Protein AF-A0A9E0U116-F1 (afdb_monomer_lite)

Secondary structure (DSSP, 8-state):
---GGGTS-----S----PPSSPPPPPHHHHHHHHGGGS-S--TTT-S--HHHHHHHHHHHHHHHHHTT---TT--HHHHHHHHHHHHHTT-HHHHHHHHHHHHHHHT--EEEEEEE--SS--EEEEEEEEE-SSSEEEEEEE-SSTTGGGS-EEEETTEEEE-SEEEEEEEEHHHHT-HHHHHHHHHHHH-SB-TT-SS-B----HHIIIIIHHHHH--SEEE---TT--TTT-B----SS-HHHHHHHHHHTTSS-HHHHHHHHHHHHHHHHHHHHHHTTTS---HHHHHHHHHHHHHHHHHHHHHHTTTSS-HHHHHHHHHHHHHHHHHHHHHHHHHHHHHHHHHHHHHHHHHTT-----PPP----TTS--S---------S--HHHHHHHT--SHHHHHHHHHHHHHTT-HHHHHHHHHHHT-

pLDDT: mean 83.83, std 18.77, range [28.34, 98.75]

Foldseek 3Di:
DDDCVLVVDDDWPFDAQDQFPPQDQDDLLLLCQLQVVLDFDDPPVSDDDDLLVNLVNLLSVLVSCVVVVHDSQQFDPLVSVLSVLQNVCLVPVLVSQLVQLLVCLVVQGKHKHWAWAAAPPDTATAIWIWGHPHSFFTKIKIFFQEFLQVVADWDDDPNAIWGQRIKIQGGFTSCLSNPSVNSVLRVCRYPAQADPVDPPHGDPDGSCCVPVVVCVSRVGPDIGRDDPCPDPLSTDGGDHDGHTSNVNVLSVVPVRHDSLSSLVSSLSSLLNSLLSLLVSCVVPQDAPVSLVSSVSSLVVSLVSLVVCCVVVSGDSNNNVVSVVSSVVSVVSSVVNVCVHCVVVVVVVVVVVVVVVVDDDDDDDDDDDDDDDPPPDDDDDDDPDPPDDPLLVQLCVQPDPVSLVVSLVVCVVVVVVVSNVVSVVVSVD

Sequence (428 aa):
NIDPVWLEGKIDSQPRFHHLKEMTPIEMKMLFHIHANEFGENNESLEGYQRKNTLSYLHNFLSKRKEQNLSTYGLSQETMQEIESAIQLSTDFKKTAPGAINAAFNNKTPLLLPGGWAGSPSGHAMYYELIPTSPTEATLRIFNLGAGSEAHAAAVVGTKEKRLPYIDFRGVPKELLTDVHTLQSMDELLEKAFFPDSAIEKTEYEEKDIYDGLKKLLQPKEIYTGDDLVSPHELKTPQYSGVCTWRSLLAYLSTKMSKNEYKQLILDMKLQSLIDGVRACDGIPSTKSQWHLIERSHKKLARSVAKAYAKGIVGTTYLMQSQIKLKKIENWLHERREKIFTPFASLATMKYLQVEGSLKKEPLAMHAQPLHLLATAQTQVQEVPSYSFACEQLQKAPDISSVLQIATKMVAAKDYHALHVGLSDFVR

Structure (mmCIF, N/CA/C/O backbone):
data_AF-A0A9E0U116-F1
#
_entry.id   AF-A0A9E0U116-F1
#
loop_
_atom_site.group_PDB
_atom_site.id
_atom_site.type_symbol
_atom_site.label_atom_id
_atom_site.label_alt_id
_atom_site.label_comp_id
_atom_site.label_asym_id
_atom_site.label_entity_id
_atom_site.label_seq_id
_atom_site.pdbx_PDB_ins_code
_atom_site.Cartn_x
_atom_site.Cartn_y
_atom_site.Cartn_z
_atom_site.occupancy
_atom_site.B_iso_or_equiv
_atom_site.auth_seq_id
_atom_site.auth_comp_id
_atom_site.auth_asym_id
_atom_site.auth_atom_id
_atom_site.pdbx_PDB_model_num
ATOM 1 N N . ASN A 1 1 ? 5.401 3.146 -36.402 1.00 42.41 1 ASN A N 1
ATOM 2 C CA . ASN A 1 1 ? 4.239 3.538 -37.221 1.00 42.41 1 ASN A CA 1
ATOM 3 C C . ASN A 1 1 ? 2.981 3.287 -36.422 1.00 42.41 1 ASN A C 1
ATOM 5 O O . ASN A 1 1 ? 2.735 2.144 -36.065 1.00 42.41 1 ASN A O 1
ATOM 9 N N . ILE A 1 2 ? 2.292 4.357 -36.030 1.00 43.62 2 ILE A N 1
ATOM 10 C CA . ILE A 1 2 ? 0.979 4.283 -35.378 1.00 43.62 2 ILE A CA 1
ATOM 11 C C . ILE A 1 2 ? -0.040 4.215 -36.516 1.00 43.62 2 ILE A C 1
ATOM 13 O O . ILE A 1 2 ? 0.053 5.009 -37.448 1.00 43.62 2 ILE A O 1
ATOM 17 N N . ASP A 1 3 ? -0.932 3.234 -36.476 1.00 52.31 3 ASP A N 1
ATOM 18 C CA . ASP A 1 3 ? -1.952 3.025 -37.501 1.00 52.31 3 ASP A CA 1
ATOM 19 C C . ASP A 1 3 ? -2.958 4.206 -37.497 1.00 52.31 3 ASP A C 1
ATOM 21 O O . ASP A 1 3 ? -3.500 4.522 -36.432 1.00 52.31 3 ASP A O 1
ATOM 25 N N . PRO A 1 4 ? -3.197 4.882 -38.642 1.00 49.06 4 PRO A N 1
ATOM 26 C CA . PRO A 1 4 ? -4.106 6.028 -38.752 1.00 49.06 4 PRO A CA 1
ATOM 27 C C . PRO A 1 4 ? -5.531 5.759 -38.259 1.00 49.06 4 PRO A C 1
ATOM 29 O O . PRO A 1 4 ? -6.178 6.678 -37.762 1.00 49.06 4 PRO A O 1
ATOM 32 N N . VAL A 1 5 ? -5.996 4.506 -38.305 1.00 50.94 5 VAL A N 1
ATOM 33 C CA . VAL A 1 5 ? -7.327 4.100 -37.816 1.00 50.94 5 VAL A CA 1
ATOM 34 C C . VAL A 1 5 ? -7.481 4.354 -36.306 1.00 50.94 5 VAL A C 1
ATOM 36 O O . VAL A 1 5 ? -8.587 4.541 -35.804 1.00 50.94 5 VAL A O 1
ATOM 39 N N . TRP A 1 6 ? -6.373 4.448 -35.564 1.00 47.00 6 TRP A N 1
ATOM 40 C CA . TRP A 1 6 ? -6.374 4.784 -34.135 1.00 47.00 6 TRP A CA 1
ATOM 41 C C . TRP A 1 6 ? -6.575 6.280 -33.858 1.00 47.00 6 TRP A C 1
ATOM 43 O O . TRP A 1 6 ? -6.872 6.649 -32.720 1.00 47.00 6 TRP A O 1
ATOM 53 N N . LEU A 1 7 ? -6.407 7.142 -34.866 1.00 46.78 7 LEU A N 1
ATOM 54 C CA . LEU A 1 7 ? -6.535 8.598 -34.741 1.00 46.78 7 LEU A CA 1
ATOM 55 C C . LEU A 1 7 ? -7.954 9.105 -35.044 1.00 46.78 7 LEU A C 1
ATOM 57 O O . LEU A 1 7 ? -8.283 10.220 -34.652 1.00 46.78 7 LEU A O 1
ATOM 61 N N . GLU A 1 8 ? -8.815 8.291 -35.659 1.00 46.94 8 GLU A N 1
ATOM 62 C CA . GLU A 1 8 ? -10.212 8.645 -35.978 1.00 46.94 8 GLU A CA 1
ATOM 63 C C . GLU A 1 8 ? -11.196 8.382 -34.810 1.00 46.94 8 GLU A C 1
ATOM 65 O O . GLU A 1 8 ? -12.417 8.380 -34.968 1.00 46.94 8 GLU A O 1
ATOM 70 N N . GLY A 1 9 ? -10.676 8.149 -33.601 1.00 47.22 9 GLY A N 1
ATOM 71 C CA . GLY A 1 9 ? -11.447 7.697 -32.447 1.00 47.22 9 GLY A CA 1
ATOM 72 C C . GLY A 1 9 ? -12.355 8.760 -31.819 1.00 47.22 9 GLY A C 1
ATOM 73 O O . GLY A 1 9 ? -11.913 9.849 -31.455 1.00 47.22 9 GLY A O 1
ATOM 74 N N . LYS A 1 10 ? -13.623 8.374 -31.607 1.00 52.28 10 LYS A N 1
ATOM 75 C CA . LYS A 1 10 ? -14.604 8.988 -30.691 1.00 52.28 10 LYS A CA 1
ATOM 76 C C . LYS A 1 10 ? -13.924 9.581 -29.451 1.00 52.28 10 LYS A C 1
ATOM 78 O O . LYS A 1 10 ? -13.031 8.946 -28.894 1.00 52.28 10 LYS A O 1
ATOM 83 N N . ILE A 1 11 ? -14.394 10.749 -28.994 1.00 56.53 11 ILE A N 1
ATOM 84 C CA . ILE A 1 11 ? -13.950 11.385 -27.743 1.00 56.53 11 ILE A CA 1
ATOM 85 C C . ILE A 1 11 ? -13.908 10.318 -26.647 1.00 56.53 11 ILE A C 1
ATOM 87 O O . ILE A 1 11 ? -14.936 9.783 -26.239 1.00 56.53 11 ILE A O 1
ATOM 91 N N . ASP A 1 12 ? -12.690 9.979 -26.236 1.00 62.34 12 ASP A N 1
ATOM 92 C CA . ASP A 1 12 ? -12.430 8.945 -25.248 1.00 62.34 12 ASP A CA 1
ATOM 93 C C . ASP A 1 12 ? -13.032 9.395 -23.913 1.00 62.34 12 ASP A C 1
ATOM 95 O O . ASP A 1 12 ? -12.524 10.331 -23.292 1.00 62.34 12 ASP A O 1
ATOM 99 N N . SER A 1 13 ? -14.143 8.776 -23.504 1.00 72.50 13 SER A N 1
ATOM 100 C CA . SER A 1 13 ? -14.793 9.041 -22.214 1.00 72.50 13 SER A CA 1
ATOM 101 C C . SER A 1 13 ? -14.036 8.401 -21.050 1.00 72.50 13 SER A C 1
ATOM 103 O O . SER A 1 13 ? -14.421 8.574 -19.895 1.00 72.50 13 SER A O 1
ATOM 105 N N . GLN A 1 14 ? -13.003 7.607 -21.349 1.00 74.69 14 GLN A N 1
ATOM 106 C CA . GLN A 1 14 ? -12.220 6.895 -20.357 1.00 74.69 14 GLN A CA 1
ATOM 107 C C . GLN A 1 14 ? -11.048 7.746 -19.847 1.00 74.69 14 GLN A C 1
ATOM 109 O O . GLN A 1 14 ? -10.587 8.676 -20.519 1.00 74.69 14 GLN A O 1
ATOM 114 N N . PRO A 1 15 ? -10.525 7.418 -18.654 1.00 77.00 15 PRO A N 1
ATOM 115 C CA . PRO A 1 15 ? -9.414 8.146 -18.066 1.00 77.00 15 PRO A CA 1
ATOM 116 C C . PRO A 1 15 ? -8.151 8.118 -18.936 1.00 77.00 15 PRO A C 1
ATOM 118 O O . PRO A 1 15 ? -7.838 7.118 -19.587 1.00 77.00 15 PRO A O 1
ATOM 121 N N . ARG A 1 16 ? -7.392 9.218 -18.899 1.00 84.50 16 ARG A N 1
ATOM 122 C CA . ARG A 1 16 ? -6.114 9.402 -19.608 1.00 84.50 16 ARG A CA 1
ATOM 123 C C . ARG A 1 16 ? -4.948 9.327 -18.628 1.00 84.50 16 ARG A C 1
ATOM 125 O O . ARG A 1 16 ? -5.131 9.553 -17.432 1.00 84.50 16 ARG A O 1
ATOM 132 N N . PHE A 1 17 ? -3.750 9.017 -19.122 1.00 89.25 17 PHE A N 1
ATOM 133 C CA . PHE A 1 17 ? -2.565 9.031 -18.272 1.00 89.25 17 PHE A CA 1
ATOM 134 C C . PHE A 1 17 ? -2.026 10.458 -18.167 1.00 89.25 17 PHE A C 1
ATOM 136 O O . PHE A 1 17 ? -1.631 11.074 -19.159 1.00 89.25 17 PHE A O 1
ATOM 143 N N . HIS A 1 18 ? -1.954 10.970 -16.943 1.00 90.50 18 HIS A N 1
ATOM 144 C CA . HIS A 1 18 ? -1.387 12.281 -16.663 1.00 90.50 18 HIS A CA 1
ATOM 145 C C . HIS A 1 18 ? -0.064 12.112 -15.929 1.00 90.50 18 HIS A C 1
ATOM 147 O O . HIS A 1 18 ? -0.024 11.755 -14.755 1.00 90.50 18 HIS A O 1
ATOM 153 N N . HIS A 1 19 ? 1.026 12.368 -16.648 1.00 91.50 19 HIS A N 1
ATOM 154 C CA . HIS A 1 19 ? 2.352 12.390 -16.052 1.00 91.50 19 HIS A CA 1
ATOM 155 C C . HIS A 1 19 ? 2.494 13.624 -15.157 1.00 91.50 19 HIS A C 1
ATOM 157 O O . HIS A 1 19 ? 2.432 14.755 -15.652 1.00 91.50 19 HIS A O 1
ATOM 163 N N . LEU A 1 20 ? 2.736 13.393 -13.870 1.00 93.88 20 LEU A N 1
ATOM 164 C CA . LEU A 1 20 ? 2.889 14.451 -12.884 1.00 93.88 20 LEU A CA 1
ATOM 165 C C . LEU A 1 20 ? 4.249 15.115 -13.049 1.00 93.88 20 LEU A C 1
ATOM 167 O O . LEU A 1 20 ? 5.287 14.458 -13.150 1.00 93.88 20 LEU A O 1
ATOM 171 N N . LYS A 1 21 ? 4.236 16.443 -13.111 1.00 91.06 21 LYS A N 1
ATOM 172 C CA . LYS A 1 21 ? 5.452 17.251 -13.036 1.00 91.06 21 LYS A CA 1
ATOM 173 C C . LYS A 1 21 ? 5.878 17.380 -11.572 1.00 91.06 21 LYS A C 1
ATOM 175 O O . LYS A 1 21 ? 5.022 17.363 -10.693 1.00 91.06 21 LYS A O 1
ATOM 180 N N . GLU A 1 22 ? 7.184 17.520 -11.343 1.00 85.81 22 GLU A N 1
ATOM 181 C CA . GLU A 1 22 ? 7.749 17.882 -10.029 1.00 85.81 22 GLU A CA 1
ATOM 182 C C . GLU A 1 22 ? 7.421 16.894 -8.897 1.00 85.81 22 GLU A C 1
ATOM 184 O O . GLU A 1 22 ? 7.217 17.276 -7.745 1.00 85.81 22 GLU A O 1
ATOM 189 N N . MET A 1 23 ? 7.377 15.599 -9.218 1.00 92.88 23 MET A N 1
ATOM 190 C CA . MET A 1 23 ? 7.381 14.557 -8.194 1.00 92.88 23 MET A CA 1
ATOM 191 C C . MET A 1 23 ? 8.717 14.558 -7.447 1.00 92.88 23 MET A C 1
ATOM 193 O O . MET A 1 23 ? 9.772 14.788 -8.043 1.00 92.88 23 MET A O 1
ATOM 197 N N . THR A 1 24 ? 8.676 14.259 -6.146 1.00 87.56 24 THR A N 1
ATOM 198 C CA . THR A 1 24 ? 9.887 13.991 -5.363 1.00 87.56 24 THR A CA 1
ATOM 199 C C . THR A 1 24 ? 10.694 12.882 -6.048 1.00 87.56 24 THR A C 1
ATOM 201 O O . THR A 1 24 ? 10.091 11.873 -6.433 1.00 87.56 24 THR A O 1
ATOM 204 N N . PRO A 1 25 ? 12.026 13.031 -6.204 1.00 88.56 25 PRO A N 1
ATOM 205 C CA . PRO A 1 25 ? 12.864 11.975 -6.755 1.00 88.56 25 PRO A CA 1
ATOM 206 C C . PRO A 1 25 ? 12.616 10.649 -6.037 1.00 88.56 25 PRO A C 1
ATOM 208 O O . PRO A 1 25 ? 12.609 10.591 -4.808 1.00 88.56 25 PRO A O 1
ATOM 211 N N . ILE A 1 26 ? 12.375 9.592 -6.811 1.00 92.62 26 ILE A N 1
ATOM 212 C CA . ILE A 1 26 ? 12.119 8.265 -6.259 1.00 92.62 26 ILE A CA 1
ATOM 213 C C . ILE A 1 26 ? 13.442 7.532 -6.027 1.00 92.62 26 ILE A C 1
ATOM 215 O O . ILE A 1 26 ? 14.275 7.415 -6.925 1.00 92.62 26 ILE A O 1
ATOM 219 N N . GLU A 1 27 ? 13.630 7.004 -4.821 1.00 92.00 27 GLU A N 1
ATOM 220 C CA . GLU A 1 27 ? 14.740 6.100 -4.527 1.00 92.00 27 GLU A CA 1
ATOM 221 C C . GLU A 1 27 ? 14.531 4.738 -5.202 1.00 92.00 27 GLU A C 1
ATOM 223 O O . GLU A 1 27 ? 13.406 4.244 -5.313 1.00 92.00 27 GLU A O 1
ATOM 228 N N . MET A 1 28 ? 15.618 4.057 -5.579 1.00 90.94 28 MET A N 1
ATOM 229 C CA . MET A 1 28 ? 15.530 2.727 -6.203 1.00 90.94 28 MET A CA 1
ATOM 230 C C . MET A 1 28 ? 14.861 1.682 -5.307 1.00 90.94 28 MET A C 1
ATOM 232 O O . MET A 1 28 ? 14.195 0.779 -5.811 1.00 90.94 28 MET A O 1
ATOM 236 N N . LYS A 1 29 ? 14.981 1.833 -3.986 1.00 90.25 29 LYS A N 1
ATOM 237 C CA . LYS A 1 29 ? 14.268 1.004 -3.015 1.00 90.25 29 LYS A CA 1
ATOM 238 C C . LYS A 1 29 ? 12.756 1.231 -3.079 1.00 90.25 29 LYS A C 1
ATOM 240 O O . LYS A 1 29 ? 11.997 0.275 -3.172 1.00 90.25 29 LYS A O 1
ATOM 245 N N . MET A 1 30 ? 12.306 2.480 -3.174 1.00 92.19 30 MET A N 1
ATOM 246 C CA . MET A 1 30 ? 10.883 2.786 -3.336 1.00 92.19 30 MET A CA 1
ATOM 247 C C . MET A 1 30 ? 10.338 2.316 -4.697 1.00 92.19 30 MET A C 1
ATOM 249 O O . MET A 1 30 ? 9.229 1.779 -4.775 1.00 92.19 30 MET A O 1
ATOM 253 N N . LEU A 1 31 ? 11.133 2.433 -5.768 1.00 93.38 31 LEU A N 1
ATOM 254 C CA . LEU A 1 31 ? 10.797 1.831 -7.062 1.00 93.38 31 LEU A CA 1
ATOM 255 C C . LEU A 1 31 ? 10.634 0.311 -6.924 1.00 93.38 31 LEU A C 1
ATOM 257 O O . LEU A 1 31 ? 9.642 -0.243 -7.396 1.00 93.38 31 LEU A O 1
ATOM 261 N N . PHE A 1 32 ? 11.567 -0.353 -6.238 1.00 91.69 32 PHE A N 1
ATOM 262 C CA . PHE A 1 32 ? 11.453 -1.773 -5.931 1.00 91.69 32 PHE A CA 1
ATOM 263 C C . PHE A 1 32 ? 10.177 -2.067 -5.144 1.00 91.69 32 PHE A C 1
ATOM 265 O O . PHE A 1 32 ? 9.453 -2.959 -5.546 1.00 91.69 32 PHE A O 1
ATOM 272 N N . HIS A 1 33 ? 9.807 -1.294 -4.122 1.00 90.06 33 HIS A N 1
ATOM 273 C CA . HIS A 1 33 ? 8.579 -1.526 -3.345 1.00 90.06 33 HIS A CA 1
ATOM 274 C C . HIS A 1 33 ? 7.309 -1.499 -4.212 1.00 90.06 33 HIS A C 1
ATOM 276 O O . HIS A 1 33 ? 6.450 -2.377 -4.096 1.00 90.06 33 HIS A O 1
ATOM 282 N N . ILE A 1 34 ? 7.200 -0.527 -5.124 1.00 92.56 34 ILE A N 1
ATOM 283 C CA . ILE A 1 34 ? 6.043 -0.401 -6.029 1.00 92.56 34 ILE A CA 1
ATOM 284 C C . ILE A 1 34 ? 6.016 -1.547 -7.044 1.00 92.56 34 ILE A C 1
ATOM 286 O O . ILE A 1 34 ? 4.937 -2.050 -7.403 1.00 92.56 34 ILE A O 1
ATOM 290 N N . HIS A 1 35 ? 7.203 -1.968 -7.492 1.00 92.19 35 HIS A N 1
ATOM 291 C CA . HIS A 1 35 ? 7.370 -2.966 -8.539 1.00 92.19 35 HIS A CA 1
ATOM 292 C C . HIS A 1 35 ? 7.784 -4.364 -8.040 1.00 92.19 35 HIS A C 1
ATOM 294 O O . HIS A 1 35 ? 8.059 -5.249 -8.842 1.00 92.19 35 HIS A O 1
ATOM 300 N N . ALA A 1 36 ? 7.788 -4.635 -6.732 1.00 81.00 36 ALA A N 1
ATOM 301 C CA . ALA A 1 36 ? 8.458 -5.814 -6.154 1.00 81.00 36 ALA A CA 1
ATOM 302 C C . ALA A 1 36 ? 7.894 -7.139 -6.671 1.00 81.00 36 ALA A C 1
ATOM 304 O O . ALA A 1 36 ? 8.624 -8.098 -6.854 1.00 81.00 36 ALA A O 1
ATOM 305 N N . ASN A 1 37 ? 6.605 -7.176 -7.019 1.00 68.62 37 ASN A N 1
ATOM 306 C CA . ASN A 1 37 ? 5.960 -8.360 -7.605 1.00 68.62 37 ASN A CA 1
ATOM 307 C C . ASN A 1 37 ? 6.530 -8.761 -8.976 1.00 68.62 37 ASN A C 1
ATOM 309 O O . ASN A 1 37 ? 6.070 -9.723 -9.598 1.00 68.62 37 ASN A O 1
ATOM 313 N N . GLU A 1 38 ? 7.402 -7.935 -9.540 1.00 61.78 38 GLU A N 1
ATOM 314 C CA . GLU A 1 38 ? 8.132 -8.167 -10.776 1.00 61.78 38 GLU A CA 1
ATOM 315 C C . GLU A 1 38 ? 9.466 -8.898 -10.529 1.00 61.78 38 GLU A C 1
ATOM 317 O O . GLU A 1 38 ? 10.085 -9.383 -11.482 1.00 61.78 38 GLU A O 1
ATOM 322 N N . PHE A 1 39 ? 9.889 -8.991 -9.268 1.00 61.84 39 PHE A N 1
ATOM 323 C CA . PHE A 1 39 ? 11.127 -9.602 -8.808 1.00 61.84 39 PHE A CA 1
ATOM 324 C C . PHE A 1 39 ? 10.792 -10.839 -7.982 1.00 61.84 39 PHE A C 1
ATOM 326 O O . PHE A 1 39 ? 9.777 -10.887 -7.292 1.00 61.84 39 PHE A O 1
ATOM 333 N N . GLY A 1 40 ? 11.615 -11.876 -8.126 1.00 56.72 40 GLY A N 1
ATOM 334 C CA . GLY A 1 40 ? 11.637 -12.937 -7.126 1.00 56.72 40 GLY A CA 1
ATOM 335 C C . GLY A 1 40 ? 12.270 -12.404 -5.841 1.00 56.72 40 GLY A C 1
ATOM 336 O O . GLY A 1 40 ? 12.790 -11.287 -5.828 1.00 56.72 40 GLY A O 1
ATOM 337 N N . GLU A 1 41 ? 12.234 -13.214 -4.792 1.00 58.09 41 GLU A N 1
ATOM 338 C CA . GLU A 1 41 ? 13.011 -13.002 -3.566 1.00 58.09 41 GLU A CA 1
ATOM 339 C C . GLU A 1 41 ? 14.503 -12.785 -3.890 1.00 58.09 41 GLU A C 1
ATOM 341 O O . GLU A 1 41 ? 14.968 -13.186 -4.968 1.00 58.09 41 GLU A O 1
ATOM 346 N N . ASN A 1 42 ? 15.251 -12.216 -2.937 1.00 57.97 42 ASN A N 1
ATOM 347 C CA . ASN A 1 42 ? 16.721 -12.145 -2.897 1.00 57.97 42 ASN A CA 1
ATOM 348 C C . ASN A 1 42 ? 17.351 -10.866 -3.470 1.00 57.97 42 ASN A C 1
ATOM 350 O O . ASN A 1 42 ? 18.380 -10.924 -4.152 1.00 57.97 42 ASN A O 1
ATOM 354 N N . ASN A 1 43 ? 16.786 -9.692 -3.186 1.00 70.88 43 ASN A N 1
ATOM 355 C CA . ASN A 1 43 ? 17.548 -8.447 -3.314 1.00 70.88 43 ASN A CA 1
ATOM 356 C C . ASN A 1 43 ? 17.604 -7.705 -1.981 1.00 70.88 43 ASN A C 1
ATOM 358 O O . ASN A 1 43 ? 17.019 -6.635 -1.842 1.00 70.88 43 ASN A O 1
ATOM 362 N N . GLU A 1 44 ? 18.358 -8.264 -1.032 1.00 70.25 44 GLU A N 1
ATOM 363 C CA . GLU A 1 44 ? 18.536 -7.749 0.336 1.00 70.25 44 GLU A CA 1
ATOM 364 C C . GLU A 1 44 ? 18.815 -6.235 0.380 1.00 70.25 44 GLU A C 1
ATOM 366 O O . GLU A 1 44 ? 18.305 -5.529 1.243 1.00 70.25 44 GLU A O 1
ATOM 371 N N . SER A 1 45 ? 19.560 -5.704 -0.601 1.00 76.81 45 SER A N 1
ATOM 372 C CA . SER A 1 45 ? 19.887 -4.270 -0.679 1.00 76.81 45 SER A CA 1
ATOM 373 C C . SER A 1 45 ? 18.692 -3.356 -0.993 1.00 76.81 45 SER A C 1
ATOM 375 O O . SER A 1 45 ? 18.698 -2.176 -0.638 1.00 76.81 45 SER A O 1
ATOM 377 N N . LEU A 1 46 ? 17.675 -3.881 -1.681 1.00 76.31 46 LEU A N 1
ATOM 378 C CA . LEU A 1 46 ? 16.450 -3.165 -2.049 1.00 76.31 46 LEU A CA 1
ATOM 379 C C . LEU A 1 46 ? 15.247 -3.604 -1.212 1.00 76.31 46 LEU A C 1
ATOM 381 O O . LEU A 1 46 ? 14.216 -2.937 -1.226 1.00 76.31 46 LEU A O 1
ATOM 385 N N . GLU A 1 47 ? 15.373 -4.706 -0.486 1.00 73.31 47 GLU A N 1
ATOM 386 C CA . GLU A 1 47 ? 14.397 -5.165 0.485 1.00 73.31 47 GLU A CA 1
ATOM 387 C C . GLU A 1 47 ? 14.503 -4.369 1.788 1.00 73.31 47 GLU A C 1
ATOM 389 O O . GLU A 1 47 ? 15.457 -3.629 2.053 1.00 73.31 47 GLU A O 1
ATOM 394 N N . GLY A 1 48 ? 13.465 -4.479 2.607 1.00 70.94 48 GLY A N 1
ATOM 395 C CA . GLY A 1 48 ? 13.416 -3.891 3.932 1.00 70.94 48 GLY A CA 1
ATOM 396 C C . GLY A 1 48 ? 12.346 -2.824 4.093 1.00 70.94 48 GLY A C 1
ATOM 397 O O . GLY A 1 48 ? 11.693 -2.355 3.164 1.00 70.94 48 GLY A O 1
ATOM 398 N N . TYR A 1 49 ? 12.167 -2.456 5.345 1.00 67.62 49 TYR A N 1
ATOM 399 C CA . TYR A 1 49 ? 11.011 -1.727 5.812 1.00 67.62 49 TYR A CA 1
ATOM 400 C C . TYR A 1 49 ? 11.111 -0.217 5.500 1.00 67.62 49 TYR A C 1
ATOM 402 O O . TYR A 1 49 ? 12.056 0.451 5.909 1.00 67.62 49 TYR A O 1
ATOM 410 N N . GLN A 1 50 ? 10.151 0.330 4.736 1.00 80.94 50 GLN A N 1
ATOM 411 C CA . GLN A 1 50 ? 10.053 1.774 4.436 1.00 80.94 50 GLN A CA 1
ATOM 412 C C . GLN A 1 50 ? 8.599 2.272 4.471 1.00 80.94 50 GLN A C 1
ATOM 414 O O . GLN A 1 50 ? 8.084 2.818 3.487 1.00 80.94 50 GLN A O 1
ATOM 419 N N . ARG A 1 51 ? 7.903 2.074 5.597 1.00 89.25 51 ARG A N 1
ATOM 420 C CA . ARG A 1 51 ? 6.494 2.483 5.747 1.00 89.25 51 ARG A CA 1
ATOM 421 C C . ARG A 1 51 ? 6.288 3.972 5.488 1.00 89.25 51 ARG A C 1
ATOM 423 O O . ARG A 1 51 ? 5.471 4.322 4.637 1.00 89.25 51 ARG A O 1
ATOM 430 N N . LYS A 1 52 ? 7.080 4.827 6.145 1.00 92.56 52 LYS A N 1
ATOM 431 C CA . LYS A 1 52 ? 7.027 6.285 5.974 1.00 92.56 52 LYS A CA 1
ATOM 432 C C . LYS A 1 52 ? 7.242 6.694 4.518 1.00 92.56 52 LYS A C 1
ATOM 434 O O . LYS A 1 52 ? 6.395 7.381 3.967 1.00 92.56 52 LYS A O 1
ATOM 439 N N . ASN A 1 53 ? 8.307 6.224 3.864 1.00 92.38 53 ASN A N 1
ATOM 440 C CA . ASN A 1 53 ? 8.585 6.603 2.472 1.00 92.38 53 ASN A CA 1
ATOM 441 C C . ASN A 1 53 ? 7.490 6.110 1.517 1.00 92.38 53 ASN A C 1
ATOM 443 O O . ASN A 1 53 ? 7.114 6.830 0.596 1.00 92.38 53 ASN A O 1
ATOM 447 N N . THR A 1 54 ? 6.939 4.918 1.768 1.00 93.12 54 THR A N 1
ATOM 448 C CA . THR A 1 54 ? 5.845 4.354 0.965 1.00 93.12 54 THR A CA 1
ATOM 449 C C . THR A 1 54 ? 4.579 5.205 1.068 1.00 93.12 54 THR A C 1
ATOM 451 O O . THR A 1 54 ? 3.991 5.556 0.042 1.00 93.12 54 THR A O 1
ATOM 454 N N . LEU A 1 55 ? 4.187 5.580 2.290 1.00 95.56 55 LEU A N 1
ATOM 455 C CA . LEU A 1 55 ? 3.053 6.472 2.530 1.00 95.56 55 LEU A CA 1
ATOM 456 C C . LEU A 1 55 ? 3.300 7.869 1.950 1.00 95.56 55 LEU A C 1
ATOM 458 O O . LEU A 1 55 ? 2.450 8.382 1.229 1.00 95.56 55 LEU A O 1
ATOM 462 N N . SER A 1 56 ? 4.473 8.456 2.201 1.00 95.81 56 SER A N 1
ATOM 463 C CA . SER A 1 56 ? 4.845 9.781 1.697 1.00 95.81 56 SER A CA 1
ATOM 464 C C . SER A 1 56 ? 4.830 9.841 0.175 1.00 95.81 56 SER A C 1
ATOM 466 O O . SER A 1 56 ? 4.321 10.804 -0.389 1.00 95.81 56 SER A O 1
ATOM 468 N N . TYR A 1 57 ? 5.334 8.812 -0.512 1.00 95.50 57 TYR A N 1
ATOM 469 C CA . TYR A 1 57 ? 5.312 8.780 -1.973 1.00 95.50 57 TYR A CA 1
ATOM 470 C C . TYR A 1 57 ? 3.877 8.702 -2.518 1.00 95.50 57 TYR A C 1
ATOM 472 O O . TYR A 1 57 ? 3.537 9.442 -3.442 1.00 95.50 57 TYR A O 1
ATOM 480 N N . LEU A 1 58 ? 3.013 7.865 -1.924 1.00 96.44 58 LEU A N 1
ATOM 481 C CA . LEU A 1 58 ? 1.592 7.807 -2.286 1.00 96.44 58 LEU A CA 1
ATOM 482 C C . LEU A 1 58 ? 0.886 9.146 -2.028 1.00 96.44 58 LEU A C 1
ATOM 484 O O . LEU A 1 58 ? 0.178 9.641 -2.904 1.00 96.44 58 LEU A O 1
ATOM 488 N N . HIS A 1 59 ? 1.087 9.731 -0.848 1.00 97.12 59 HIS A N 1
ATOM 489 C CA . HIS A 1 59 ? 0.491 11.009 -0.476 1.00 97.12 59 HIS A CA 1
ATOM 490 C C . HIS A 1 59 ? 0.932 12.120 -1.432 1.00 97.12 59 HIS A C 1
ATOM 492 O O . HIS A 1 59 ? 0.087 12.803 -2.002 1.00 97.12 59 HIS A O 1
ATOM 498 N N . ASN A 1 60 ? 2.234 12.243 -1.701 1.00 96.75 60 ASN A N 1
ATOM 499 C CA . ASN A 1 60 ? 2.766 13.233 -2.638 1.00 96.75 60 ASN A CA 1
ATOM 500 C C . ASN A 1 60 ? 2.189 13.047 -4.044 1.00 96.75 60 ASN A C 1
ATOM 502 O O . ASN A 1 60 ? 1.814 14.027 -4.684 1.00 96.75 60 ASN A O 1
ATOM 506 N N . PHE A 1 61 ? 2.066 11.802 -4.512 1.00 97.25 61 PHE A N 1
ATOM 507 C CA . PHE A 1 61 ? 1.447 11.505 -5.800 1.00 97.25 61 PHE A CA 1
ATOM 508 C C . PHE A 1 61 ? -0.011 11.980 -5.863 1.00 97.25 61 PHE A C 1
ATOM 510 O O . PHE A 1 61 ? -0.407 12.654 -6.815 1.00 97.25 61 PHE A O 1
ATOM 517 N N . LEU A 1 62 ? -0.814 11.656 -4.850 1.00 97.19 62 LEU A N 1
ATOM 518 C CA . LEU A 1 62 ? -2.227 12.031 -4.800 1.00 97.19 62 LEU A CA 1
ATOM 519 C C . LEU A 1 62 ? -2.414 13.550 -4.625 1.00 97.19 62 LEU A C 1
ATOM 521 O O . LEU A 1 62 ? -3.250 14.145 -5.307 1.00 97.19 62 LEU A O 1
ATOM 525 N N . SER A 1 63 ? -1.593 14.196 -3.798 1.00 96.25 63 SER A N 1
ATOM 526 C CA . SER A 1 63 ? -1.602 15.650 -3.603 1.00 96.25 63 SER A CA 1
ATOM 527 C C . SER A 1 63 ? -1.212 16.397 -4.877 1.00 96.25 63 SER A C 1
ATOM 529 O O . SER A 1 63 ? -1.933 17.301 -5.296 1.00 96.25 63 SER A O 1
ATOM 531 N N . LYS A 1 64 ? -0.167 15.952 -5.589 1.00 96.50 64 LYS A N 1
ATOM 532 C CA . LYS A 1 64 ? 0.223 16.531 -6.887 1.00 96.50 64 LYS A CA 1
ATOM 533 C C . LYS A 1 64 ? -0.859 16.375 -7.951 1.00 96.50 64 LYS A C 1
ATOM 535 O O . LYS A 1 64 ? -1.033 17.266 -8.781 1.00 96.50 64 LYS A O 1
ATOM 540 N N . ARG A 1 65 ? -1.617 15.274 -7.929 1.00 95.88 65 ARG A N 1
ATOM 541 C CA . ARG A 1 65 ? -2.798 15.117 -8.791 1.00 95.88 65 ARG A CA 1
ATOM 542 C C . ARG A 1 65 ? -3.865 16.147 -8.466 1.00 95.88 65 ARG A C 1
ATOM 544 O O . ARG A 1 65 ? -4.341 16.810 -9.384 1.00 95.88 65 ARG A O 1
ATOM 551 N N . LYS A 1 66 ? -4.189 16.317 -7.184 1.00 95.44 66 LYS A N 1
ATOM 552 C CA . LYS A 1 66 ? -5.164 17.311 -6.724 1.00 95.44 66 LYS A CA 1
ATOM 553 C C . LYS A 1 66 ? -4.751 18.735 -7.114 1.00 95.44 66 LYS A C 1
ATOM 555 O O . LYS A 1 66 ? -5.562 19.451 -7.689 1.00 95.44 66 LYS A O 1
ATOM 560 N N . GLU A 1 67 ? -3.489 19.111 -6.895 1.00 95.38 67 GLU A N 1
ATOM 561 C CA . GLU A 1 67 ? -2.918 20.404 -7.320 1.00 95.38 67 GLU A CA 1
ATOM 562 C C . GLU A 1 67 ? -3.066 20.647 -8.832 1.00 95.38 67 GLU A C 1
ATOM 564 O O . GLU A 1 67 ? -3.287 21.773 -9.271 1.00 95.38 67 GLU A O 1
ATOM 569 N N . GLN A 1 68 ? -2.970 19.587 -9.639 1.00 94.88 68 GLN A N 1
ATOM 570 C CA . GLN A 1 68 ? -3.100 19.641 -11.098 1.00 94.88 68 GLN A CA 1
ATOM 571 C C . GLN A 1 68 ? -4.545 19.435 -11.590 1.00 94.88 68 GLN A C 1
ATOM 573 O O . GLN A 1 68 ? -4.751 19.221 -12.785 1.00 94.88 68 GLN A O 1
ATOM 578 N N . ASN A 1 69 ? -5.544 19.504 -10.699 1.00 95.00 69 ASN A N 1
ATOM 579 C CA . ASN A 1 69 ? -6.964 19.263 -10.990 1.00 95.00 69 ASN A CA 1
ATOM 580 C C . ASN A 1 69 ? -7.231 17.898 -11.656 1.00 95.00 69 ASN A C 1
ATOM 582 O O . ASN A 1 69 ? -8.086 17.761 -12.531 1.00 95.00 69 ASN A O 1
ATOM 586 N N . LEU A 1 70 ? -6.472 16.877 -11.259 1.00 94.25 70 LEU A N 1
ATOM 587 C CA . LEU A 1 70 ? -6.617 15.503 -11.728 1.00 94.25 70 LEU A CA 1
ATOM 588 C C . LEU A 1 70 ? -7.389 14.665 -10.706 1.00 94.25 70 LEU A C 1
ATOM 590 O O . LEU A 1 70 ? -7.312 14.897 -9.502 1.00 94.25 70 LEU A O 1
ATOM 594 N N . SER A 1 71 ? -8.083 13.632 -11.189 1.00 92.19 71 SER A N 1
ATOM 595 C CA . SER A 1 71 ? -8.811 12.691 -10.328 1.00 92.19 71 SER A CA 1
ATOM 596 C C . SER A 1 71 ? -7.888 12.018 -9.304 1.00 92.19 71 SER A C 1
ATOM 598 O O . SER A 1 71 ? -6.825 11.498 -9.667 1.00 92.19 71 SER A O 1
ATOM 600 N N . THR A 1 72 ? -8.343 11.969 -8.051 1.00 95.00 72 THR A N 1
ATOM 601 C CA . THR A 1 72 ? -7.791 11.176 -6.941 1.00 95.00 72 THR A CA 1
ATOM 602 C C . THR A 1 72 ? -8.447 9.794 -6.841 1.00 95.00 72 THR A C 1
ATOM 604 O O . THR A 1 72 ? -8.424 9.172 -5.786 1.00 95.00 72 THR A O 1
ATOM 607 N N . TYR A 1 73 ? -9.004 9.285 -7.948 1.00 95.31 73 TYR A N 1
ATOM 608 C CA . TYR A 1 73 ? -9.578 7.935 -8.059 1.00 95.31 73 TYR A CA 1
ATOM 609 C C . TYR A 1 73 ? -10.727 7.681 -7.075 1.00 95.31 73 TYR A C 1
ATOM 611 O O . TYR A 1 73 ? -10.822 6.602 -6.495 1.00 95.31 73 TYR A O 1
ATOM 619 N N . GLY A 1 74 ? -11.543 8.710 -6.841 1.00 92.75 74 GLY A N 1
ATOM 620 C CA . GLY A 1 74 ? -12.677 8.639 -5.922 1.00 92.75 74 GLY A CA 1
ATOM 621 C C . GLY A 1 74 ? -12.297 8.685 -4.441 1.00 92.75 74 GLY A C 1
ATOM 622 O O . GLY A 1 74 ? -13.189 8.647 -3.600 1.00 92.75 74 GLY A O 1
ATOM 623 N N . LEU A 1 75 ? -11.004 8.805 -4.103 1.00 96.12 75 LEU A N 1
ATOM 624 C CA . LEU A 1 75 ? -10.576 8.959 -2.715 1.00 96.12 75 LEU A CA 1
ATOM 625 C C . LEU A 1 75 ? -11.112 10.262 -2.126 1.00 96.12 75 LEU A C 1
ATOM 627 O O . LEU A 1 75 ? -10.936 11.338 -2.708 1.00 96.12 75 LEU A O 1
ATOM 631 N N . SER A 1 76 ? -11.725 10.141 -0.950 1.00 96.31 76 SER A N 1
ATOM 632 C CA . SER A 1 76 ? -12.250 11.270 -0.196 1.00 96.31 76 SER A CA 1
ATOM 633 C C . SER A 1 76 ? -11.132 12.088 0.458 1.00 96.31 76 SER A C 1
ATOM 635 O O . SER A 1 76 ? -9.979 11.652 0.562 1.00 96.31 76 SER A O 1
ATOM 637 N N . GLN A 1 77 ? -11.472 13.294 0.915 1.00 96.00 77 GLN A N 1
ATOM 638 C CA . GLN A 1 77 ? -10.523 14.137 1.640 1.00 96.00 77 GLN A CA 1
ATOM 639 C C . GLN A 1 77 ? -10.141 13.515 2.991 1.00 96.00 77 GLN A C 1
ATOM 641 O O . GLN A 1 77 ? -8.999 13.656 3.422 1.00 96.00 77 GLN A O 1
ATOM 646 N N . GLU A 1 78 ? -11.063 12.788 3.616 1.00 96.19 78 GLU A N 1
ATOM 647 C CA . GLU A 1 78 ? -10.842 12.059 4.864 1.00 96.19 78 GLU A CA 1
ATOM 648 C C . GLU A 1 78 ? -9.790 10.966 4.660 1.00 96.19 78 GLU A C 1
ATOM 650 O O . GLU A 1 78 ? -8.814 10.920 5.398 1.00 96.19 78 GLU A O 1
ATOM 655 N N . THR A 1 79 ? -9.888 10.160 3.596 1.00 97.38 79 THR A N 1
ATOM 656 C CA . THR A 1 79 ? -8.871 9.133 3.305 1.00 97.38 79 THR A CA 1
ATOM 657 C C . THR A 1 79 ? -7.498 9.734 2.997 1.00 97.38 79 THR A C 1
ATOM 659 O O . THR A 1 79 ? -6.471 9.173 3.376 1.00 97.38 79 THR A O 1
ATOM 662 N N . MET A 1 80 ? -7.449 10.903 2.357 1.00 97.38 80 MET A N 1
ATOM 663 C CA . MET A 1 80 ? -6.191 11.634 2.176 1.00 97.38 80 MET A CA 1
ATOM 664 C C . MET A 1 80 ? -5.570 12.051 3.521 1.00 97.38 80 MET A C 1
ATOM 666 O O . MET A 1 80 ? -4.365 11.886 3.709 1.00 97.38 80 MET A O 1
ATOM 670 N N . GLN A 1 81 ? -6.388 12.524 4.466 1.00 97.00 81 GLN A N 1
ATOM 671 C CA . GLN A 1 81 ? -5.958 12.882 5.825 1.00 97.00 81 GLN A CA 1
ATOM 672 C C . GLN A 1 81 ? -5.568 11.659 6.667 1.00 97.00 81 GLN A C 1
ATOM 674 O O . GLN A 1 81 ? -4.637 11.745 7.468 1.00 97.00 81 GLN A O 1
ATOM 679 N N . GLU A 1 82 ? -6.232 10.514 6.478 1.00 97.81 82 GLU A N 1
ATOM 680 C CA . GLU A 1 82 ? -5.851 9.238 7.097 1.00 97.81 82 GLU A CA 1
ATOM 681 C C . GLU A 1 82 ? -4.418 8.850 6.687 1.00 97.81 82 GLU A C 1
ATOM 683 O O . GLU A 1 82 ? -3.592 8.523 7.541 1.00 97.81 82 GLU A O 1
ATOM 688 N N . ILE A 1 83 ? -4.088 8.947 5.391 1.00 97.94 83 ILE A N 1
ATOM 689 C CA . ILE A 1 83 ? -2.736 8.668 4.873 1.00 97.94 83 ILE A CA 1
ATOM 690 C C . ILE A 1 83 ? -1.715 9.658 5.450 1.00 97.94 83 ILE A C 1
ATOM 692 O O . ILE A 1 83 ? -0.635 9.243 5.869 1.00 97.94 83 ILE A O 1
ATOM 696 N N . GLU A 1 84 ? -2.041 10.952 5.493 1.00 97.12 84 GLU A N 1
ATOM 697 C CA . GLU A 1 84 ? -1.170 11.982 6.072 1.00 97.12 84 GLU A CA 1
ATOM 698 C C . GLU A 1 84 ? -0.894 11.732 7.563 1.00 97.12 84 GLU A C 1
ATOM 700 O O . GLU A 1 84 ? 0.257 11.755 8.006 1.00 97.12 84 GLU A O 1
ATOM 705 N N . SER A 1 85 ? -1.932 11.396 8.328 1.00 96.56 85 SER A N 1
ATOM 706 C CA . SER A 1 85 ? -1.814 11.045 9.747 1.00 96.56 85 SER A CA 1
ATOM 707 C C . SER A 1 85 ? -0.939 9.804 9.942 1.00 96.56 85 SER A C 1
ATOM 709 O O . SER A 1 85 ? -0.072 9.787 10.817 1.00 96.56 85 SER A O 1
ATOM 711 N N . ALA A 1 86 ? -1.077 8.793 9.078 1.00 97.31 86 ALA A N 1
ATOM 712 C CA . ALA A 1 86 ? -0.233 7.600 9.107 1.00 97.31 86 ALA A CA 1
ATOM 713 C C . ALA A 1 86 ? 1.256 7.909 8.840 1.00 97.31 86 ALA A C 1
ATOM 715 O O . ALA A 1 86 ? 2.129 7.225 9.384 1.00 97.31 86 ALA A O 1
ATOM 716 N N . ILE A 1 87 ? 1.578 8.935 8.038 1.00 96.56 87 ILE A N 1
ATOM 717 C CA . ILE A 1 87 ? 2.966 9.400 7.828 1.00 96.56 87 ILE A CA 1
ATOM 718 C C . ILE A 1 87 ? 3.539 9.969 9.129 1.00 96.56 87 ILE A C 1
ATOM 720 O O . ILE A 1 87 ? 4.680 9.659 9.486 1.00 96.56 87 ILE A O 1
ATOM 724 N N . GLN A 1 88 ? 2.753 10.783 9.839 1.00 95.75 88 GLN A N 1
ATOM 725 C CA . GLN A 1 88 ? 3.157 11.368 11.120 1.00 95.75 88 GLN A CA 1
ATOM 726 C C . GLN A 1 88 ? 3.366 10.275 12.175 1.00 95.75 88 GLN A C 1
ATOM 728 O O . GLN A 1 88 ? 4.431 10.215 12.791 1.00 95.75 88 GLN A O 1
ATOM 733 N N . LEU A 1 89 ? 2.412 9.346 12.288 1.00 95.75 89 LEU A N 1
ATOM 734 C CA . LEU A 1 89 ? 2.485 8.186 13.182 1.00 95.75 89 LEU A CA 1
ATOM 735 C C . LEU A 1 89 ? 3.677 7.274 12.879 1.00 95.75 89 LEU A C 1
ATOM 737 O O . LEU A 1 89 ? 4.262 6.708 13.792 1.00 95.75 89 LEU A O 1
ATOM 741 N N . SER A 1 90 ? 4.079 7.158 11.611 1.00 93.44 90 SER A N 1
ATOM 742 C CA . SER A 1 90 ? 5.260 6.375 11.216 1.00 93.44 90 SER A CA 1
ATOM 743 C C . SER A 1 90 ? 6.597 7.040 11.582 1.00 93.44 90 SER A C 1
ATOM 745 O O . SER A 1 90 ? 7.641 6.504 11.225 1.00 93.44 90 SER A O 1
ATOM 747 N N . THR A 1 91 ? 6.593 8.229 12.196 1.00 91.00 91 THR A N 1
ATOM 748 C CA . THR A 1 91 ? 7.820 8.913 12.645 1.00 91.00 91 THR A CA 1
ATOM 749 C C . THR A 1 91 ? 8.083 8.715 14.138 1.00 91.00 91 THR A C 1
ATOM 751 O O . THR A 1 91 ? 9.238 8.588 14.522 1.00 91.00 91 THR A O 1
ATOM 754 N N . ASP A 1 92 ? 7.038 8.721 14.968 1.00 91.00 92 ASP A N 1
ATOM 755 C CA . ASP A 1 92 ? 7.131 8.529 16.422 1.00 91.00 92 ASP A CA 1
ATOM 756 C C . ASP A 1 92 ? 5.781 8.000 16.929 1.00 91.00 92 ASP A C 1
ATOM 758 O O . ASP A 1 92 ? 4.905 8.768 17.351 1.00 91.00 92 ASP A O 1
ATOM 762 N N . PHE A 1 93 ? 5.572 6.689 16.778 1.00 93.75 93 PHE A N 1
ATOM 763 C CA . PHE A 1 93 ? 4.280 6.055 17.035 1.00 93.75 93 PHE A CA 1
ATOM 764 C C . PHE A 1 93 ? 3.879 6.212 18.501 1.00 93.75 93 PHE A C 1
ATOM 766 O O . PHE A 1 93 ? 2.817 6.775 18.777 1.00 93.75 93 PHE A O 1
ATOM 773 N N . LYS A 1 94 ? 4.745 5.815 19.443 1.00 90.88 94 LYS A N 1
ATOM 774 C CA . LYS A 1 94 ? 4.482 5.917 20.887 1.00 90.88 94 LYS A CA 1
ATOM 775 C C . LYS A 1 94 ? 4.040 7.311 21.330 1.00 90.88 94 LYS A C 1
ATOM 777 O O . LYS A 1 94 ? 3.116 7.431 22.135 1.00 90.88 94 LYS A O 1
ATOM 782 N N . LYS A 1 95 ? 4.673 8.372 20.820 1.00 93.75 95 LYS A N 1
ATOM 783 C CA . LYS A 1 95 ? 4.335 9.750 21.206 1.00 93.75 95 LYS A CA 1
ATOM 784 C C . LYS A 1 95 ? 3.040 10.246 20.569 1.00 93.75 95 LYS A C 1
ATOM 786 O O . LYS A 1 95 ? 2.295 10.990 21.204 1.00 93.75 95 LYS A O 1
ATOM 791 N N . THR A 1 96 ? 2.792 9.900 19.307 1.00 96.50 96 THR A N 1
ATOM 792 C CA . THR A 1 96 ? 1.709 10.511 18.515 1.00 96.50 96 THR A CA 1
ATOM 793 C C . THR A 1 96 ? 0.408 9.707 18.530 1.00 96.50 96 THR A C 1
ATOM 795 O O . THR A 1 96 ? -0.671 10.302 18.454 1.00 96.50 96 THR A O 1
ATOM 798 N N . ALA A 1 97 ? 0.474 8.384 18.710 1.00 97.25 97 ALA A N 1
ATOM 799 C CA . ALA A 1 97 ? -0.685 7.493 18.697 1.00 97.25 97 ALA A CA 1
ATOM 800 C C . ALA A 1 97 ? -1.769 7.841 19.735 1.00 97.25 97 ALA A C 1
ATOM 802 O O . ALA A 1 97 ? -2.929 7.933 19.326 1.00 97.25 97 ALA A O 1
ATOM 803 N N . PRO A 1 98 ? -1.466 8.126 21.024 1.00 97.56 98 PRO A N 1
ATOM 804 C CA . PRO A 1 98 ? -2.514 8.445 21.997 1.00 97.56 98 PRO A CA 1
ATOM 805 C C . PRO A 1 98 ? -3.365 9.654 21.581 1.00 97.56 98 PRO A C 1
ATOM 807 O O . PRO A 1 98 ? -4.591 9.641 21.708 1.00 97.56 98 PRO A O 1
ATOM 810 N N . GLY A 1 99 ? -2.719 10.707 21.068 1.00 97.88 99 GLY A N 1
ATOM 811 C CA . GLY A 1 99 ? -3.394 11.921 20.611 1.00 97.88 99 GLY A CA 1
ATOM 812 C C . GLY A 1 99 ? -4.239 11.671 19.363 1.00 97.88 99 GLY A C 1
ATOM 813 O O . GLY A 1 99 ? -5.403 12.072 19.322 1.00 97.88 99 GLY A O 1
ATOM 814 N N . ALA A 1 100 ? -3.683 10.955 18.382 1.00 98.19 100 ALA A N 1
ATOM 815 C CA . ALA A 1 100 ? -4.376 10.622 17.141 1.00 98.19 100 ALA A CA 1
ATOM 816 C C . ALA A 1 100 ? -5.605 9.729 17.384 1.00 98.19 100 ALA A C 1
ATOM 818 O O . ALA A 1 100 ? -6.682 10.014 16.861 1.00 98.19 100 ALA A O 1
ATOM 819 N N . ILE A 1 101 ? -5.479 8.700 18.229 1.00 98.50 101 ILE A N 1
ATOM 820 C CA . ILE A 1 101 ? -6.588 7.807 18.599 1.00 98.50 101 ILE A CA 1
ATOM 821 C C . ILE A 1 101 ? -7.690 8.605 19.302 1.00 98.50 101 ILE A C 1
ATOM 823 O O . ILE A 1 101 ? -8.856 8.518 18.922 1.00 98.50 101 ILE A O 1
ATOM 827 N N . ASN A 1 102 ? -7.345 9.443 20.284 1.00 98.38 102 ASN A N 1
ATOM 828 C CA . ASN A 1 102 ? -8.335 10.280 20.961 1.00 98.38 102 ASN A CA 1
ATOM 829 C C . ASN A 1 102 ? -9.054 11.239 20.004 1.00 98.38 102 ASN A C 1
ATOM 831 O O . ASN A 1 102 ? -10.276 11.374 20.089 1.00 98.38 102 ASN A O 1
ATOM 835 N N . ALA A 1 103 ? -8.323 11.864 19.078 1.00 98.12 103 ALA A N 1
ATOM 836 C CA . ALA A 1 103 ? -8.909 12.723 18.055 1.00 98.12 103 ALA A CA 1
ATOM 837 C C . ALA A 1 103 ? -9.877 11.949 17.145 1.00 98.12 103 ALA A C 1
ATOM 839 O O . ALA A 1 103 ? -10.978 12.434 16.889 1.00 98.12 103 ALA A O 1
ATOM 840 N N . ALA A 1 104 ? -9.518 10.730 16.730 1.00 98.25 104 ALA A N 1
ATOM 841 C CA . ALA A 1 104 ? -10.376 9.867 15.920 1.00 98.25 104 ALA A CA 1
ATOM 842 C C . ALA A 1 104 ? -11.714 9.566 16.619 1.00 98.25 104 ALA A C 1
ATOM 844 O O . ALA A 1 104 ? -12.775 9.765 16.029 1.00 98.25 104 ALA A O 1
ATOM 845 N N . PHE A 1 105 ? -11.685 9.180 17.901 1.00 98.50 105 PHE A N 1
ATOM 846 C CA . PHE A 1 105 ? -12.901 8.954 18.695 1.00 98.50 105 PHE A CA 1
ATOM 847 C C . PHE A 1 105 ? -13.751 10.220 18.857 1.00 98.50 105 PHE A C 1
ATOM 849 O O . PHE A 1 105 ? -14.970 10.164 18.695 1.00 98.50 105 PHE A O 1
ATOM 856 N N . ASN A 1 106 ? -13.122 11.361 19.153 1.00 98.19 106 ASN A N 1
ATOM 857 C CA . ASN A 1 106 ? -13.833 12.625 19.360 1.00 98.19 106 ASN A CA 1
ATOM 858 C C . ASN A 1 106 ? -14.523 13.108 18.077 1.00 98.19 106 ASN A C 1
ATOM 860 O O . ASN A 1 106 ? -15.660 13.575 18.123 1.00 98.19 106 ASN A O 1
ATOM 864 N N . ASN A 1 107 ? -13.852 12.952 16.935 1.00 97.69 107 ASN A N 1
ATOM 865 C CA . ASN A 1 107 ? -14.352 13.393 15.635 1.00 97.69 107 ASN A CA 1
ATOM 866 C C . ASN A 1 107 ? -15.217 12.335 14.936 1.00 97.69 107 ASN A C 1
ATOM 868 O O . ASN A 1 107 ? -15.842 12.639 13.923 1.00 97.69 107 ASN A O 1
ATOM 872 N N . LYS A 1 108 ? -15.268 11.105 15.469 1.00 97.62 108 LYS A N 1
ATOM 873 C CA . LYS A 1 108 ? -15.907 9.933 14.845 1.00 97.62 108 LYS A CA 1
ATOM 874 C C . LYS A 1 108 ? -15.392 9.678 13.424 1.00 97.62 108 LYS A C 1
ATOM 876 O O . LYS A 1 108 ? -16.160 9.340 12.525 1.00 97.62 108 LYS A O 1
ATOM 881 N N . THR A 1 109 ? -14.090 9.854 13.223 1.00 97.31 109 THR A N 1
ATOM 882 C CA . THR A 1 109 ? -13.426 9.664 11.928 1.00 97.31 109 THR A CA 1
ATOM 883 C C . THR A 1 109 ? -12.507 8.447 11.973 1.00 97.31 109 THR A C 1
ATOM 885 O O . THR A 1 109 ? -11.864 8.228 13.003 1.00 97.31 109 THR A O 1
ATOM 888 N N . PRO A 1 110 ? -12.391 7.674 10.878 1.00 98.19 110 PRO A N 1
ATOM 889 C CA . PRO A 1 110 ? -11.397 6.613 10.786 1.00 98.19 110 PRO A CA 1
ATOM 890 C C . PRO A 1 110 ? -9.965 7.140 10.938 1.00 98.19 110 PRO A C 1
ATOM 892 O O . PRO A 1 110 ? -9.677 8.295 10.617 1.00 98.19 110 PRO A O 1
ATOM 895 N N . LEU A 1 111 ? -9.065 6.280 11.410 1.00 98.44 111 LEU A N 1
ATOM 896 C CA . LEU A 1 111 ? -7.639 6.566 11.542 1.00 98.44 111 LEU A CA 1
ATOM 897 C C . LEU A 1 111 ? -6.818 5.399 10.998 1.00 98.44 111 LEU A C 1
ATOM 899 O O . LEU A 1 111 ? -6.910 4.280 11.501 1.00 98.44 111 LEU A O 1
ATOM 903 N N . LEU A 1 112 ? -5.967 5.679 10.013 1.00 98.50 112 LEU A N 1
ATOM 904 C CA . LEU A 1 112 ? -4.994 4.718 9.513 1.00 98.50 112 LEU A CA 1
ATOM 905 C C . LEU A 1 112 ? -3.760 4.709 10.423 1.00 98.50 112 LEU A C 1
ATOM 907 O O . LEU A 1 112 ? -3.053 5.707 10.565 1.00 98.50 112 LEU A O 1
ATOM 911 N N . LEU A 1 113 ? -3.497 3.557 11.021 1.00 97.88 113 LEU A N 1
ATOM 912 C CA . LEU A 1 113 ? -2.365 3.290 11.883 1.00 97.88 113 LEU A CA 1
ATOM 913 C C . LEU A 1 113 ? -1.320 2.433 11.155 1.00 97.88 113 LEU A C 1
ATOM 915 O O . LEU A 1 113 ? -1.649 1.518 10.389 1.00 97.88 113 LEU A O 1
ATOM 919 N N . PRO A 1 114 ? -0.037 2.696 11.413 1.00 95.94 114 PRO A N 1
ATOM 920 C CA . PRO A 1 114 ? 1.039 1.845 10.944 1.00 95.94 114 PRO A CA 1
ATOM 921 C C . PRO A 1 114 ? 1.047 0.520 11.756 1.00 95.94 114 PRO A C 1
ATOM 923 O O . PRO A 1 114 ? 0.863 0.553 12.968 1.00 95.94 114 PRO A O 1
ATOM 926 N N . GLY A 1 115 ? 1.211 -0.647 11.110 1.00 94.94 115 GLY A N 1
ATOM 927 C CA . GLY A 1 115 ? 1.079 -1.966 11.769 1.00 94.94 115 GLY A CA 1
ATOM 928 C C . GLY A 1 115 ? 2.034 -3.052 11.247 1.00 94.94 115 GLY A C 1
ATOM 929 O O . GLY A 1 115 ? 2.704 -2.855 10.235 1.00 94.94 115 GLY A O 1
ATOM 930 N N . GLY A 1 116 ? 2.093 -4.215 11.890 1.00 93.44 116 GLY A N 1
ATOM 931 C CA . GLY A 1 116 ? 3.014 -5.317 11.570 1.00 93.44 116 GLY A CA 1
ATOM 932 C C . GLY A 1 116 ? 4.135 -5.463 12.600 1.00 93.44 116 GLY A C 1
ATOM 933 O O . GLY A 1 116 ? 3.976 -4.990 13.721 1.00 93.44 116 GLY A O 1
ATOM 934 N N . TRP A 1 117 ? 5.245 -6.101 12.224 1.00 91.44 117 TRP A N 1
ATOM 935 C CA . TRP A 1 117 ? 6.382 -6.338 13.114 1.00 91.44 117 TRP A CA 1
ATOM 936 C C . TRP A 1 117 ? 7.738 -6.123 12.429 1.00 91.44 117 TRP A C 1
ATOM 938 O O . TRP A 1 117 ? 7.905 -6.356 11.228 1.00 91.44 117 TRP A O 1
ATOM 948 N N . ALA A 1 118 ? 8.725 -5.701 13.205 1.00 85.94 118 ALA A N 1
ATOM 949 C CA . ALA A 1 118 ? 10.135 -5.752 12.878 1.00 85.94 118 ALA A CA 1
ATOM 950 C C . ALA A 1 118 ? 10.721 -7.034 13.480 1.00 85.94 118 ALA A C 1
ATOM 952 O O . ALA A 1 118 ? 10.475 -7.348 14.639 1.00 85.94 118 ALA A O 1
ATOM 953 N N . GLY A 1 119 ? 11.499 -7.775 12.696 1.00 70.31 119 GLY A N 1
ATOM 954 C CA . GLY A 1 119 ? 12.125 -9.013 13.145 1.00 70.31 119 GLY A CA 1
ATOM 955 C C . GLY A 1 119 ? 13.319 -9.380 12.273 1.00 70.31 119 GLY A C 1
ATOM 956 O O . GLY A 1 119 ? 13.483 -8.873 11.158 1.00 70.31 119 GLY A O 1
ATOM 957 N N . SER A 1 120 ? 14.178 -10.254 12.795 1.00 69.25 120 SER A N 1
ATOM 958 C CA . SER A 1 120 ? 15.274 -10.875 12.049 1.00 69.25 120 SER A CA 1
ATOM 959 C C . SER A 1 120 ? 15.186 -12.395 12.237 1.00 69.25 120 SER A C 1
ATOM 961 O O . SER A 1 120 ? 15.258 -12.853 13.372 1.00 69.25 120 SER A O 1
ATOM 963 N N . PRO A 1 121 ? 15.059 -13.190 11.159 1.00 68.31 121 PRO A N 1
ATOM 964 C CA . PRO A 1 121 ? 15.410 -12.838 9.782 1.00 68.31 121 PRO A CA 1
ATOM 965 C C . PRO A 1 121 ? 14.347 -12.036 9.018 1.00 68.31 121 PRO A C 1
ATOM 967 O O . PRO A 1 121 ? 14.695 -11.413 8.019 1.00 68.31 121 PRO A O 1
ATOM 970 N N . SER A 1 122 ? 13.093 -12.016 9.469 1.00 71.81 122 SER A N 1
ATOM 971 C CA . SER A 1 122 ? 11.988 -11.413 8.717 1.00 71.81 122 SER A CA 1
ATOM 972 C C . SER A 1 122 ? 11.188 -10.411 9.539 1.00 71.81 122 SER A C 1
ATOM 974 O O . SER A 1 122 ? 10.799 -10.693 10.667 1.00 71.81 122 SER A O 1
ATOM 976 N N . GLY A 1 123 ? 10.881 -9.270 8.925 1.00 84.50 123 GLY A N 1
ATOM 977 C CA . GLY A 1 123 ? 9.862 -8.332 9.387 1.00 84.50 123 GLY A CA 1
ATOM 978 C C . GLY A 1 123 ? 8.741 -8.215 8.360 1.00 84.50 123 GLY A C 1
ATOM 979 O O . GLY A 1 123 ? 8.916 -8.546 7.183 1.00 84.50 123 GLY A O 1
ATOM 980 N N . HIS A 1 124 ? 7.593 -7.704 8.788 1.00 89.81 124 HIS A N 1
ATOM 981 C CA . HIS A 1 124 ? 6.417 -7.578 7.940 1.00 89.81 124 HIS A CA 1
ATOM 982 C C . HIS A 1 124 ? 5.641 -6.298 8.235 1.00 89.81 124 HIS A C 1
ATOM 984 O O . HIS A 1 124 ? 5.357 -5.955 9.376 1.00 89.81 124 HIS A O 1
ATOM 990 N N . ALA A 1 125 ? 5.272 -5.577 7.182 1.00 91.31 125 ALA A N 1
ATOM 991 C CA . ALA A 1 125 ? 4.548 -4.323 7.267 1.00 91.31 125 ALA A CA 1
ATOM 992 C C . ALA A 1 125 ? 3.082 -4.505 6.875 1.00 91.31 125 ALA A C 1
ATOM 994 O O . ALA A 1 125 ? 2.741 -4.948 5.773 1.00 91.31 125 ALA A O 1
ATOM 995 N N . MET A 1 126 ? 2.221 -4.054 7.772 1.00 95.19 126 MET A N 1
ATOM 996 C CA . MET A 1 126 ? 0.772 -4.050 7.668 1.00 95.19 126 MET A CA 1
ATOM 997 C C . MET A 1 126 ? 0.254 -2.629 7.921 1.00 95.19 126 MET A C 1
ATOM 999 O O . MET A 1 126 ? 1.015 -1.702 8.227 1.00 95.19 126 MET A O 1
ATOM 1003 N N . TYR A 1 127 ? -1.054 -2.459 7.785 1.00 97.44 127 TYR A N 1
ATOM 1004 C CA . TYR A 1 127 ? -1.743 -1.251 8.225 1.00 97.44 127 TYR A CA 1
ATOM 1005 C C . TYR A 1 127 ? -2.962 -1.651 9.030 1.00 97.44 127 TYR A C 1
ATOM 1007 O O . TYR A 1 127 ? -3.606 -2.649 8.706 1.00 97.44 127 TYR A O 1
ATOM 1015 N N . TYR A 1 128 ? -3.282 -0.867 10.048 1.00 98.44 128 TYR A N 1
ATOM 1016 C CA . TYR A 1 128 ? -4.525 -1.017 10.785 1.00 98.44 128 TYR A CA 1
ATOM 1017 C C . TYR A 1 128 ? -5.399 0.201 10.528 1.00 98.44 128 TYR A C 1
ATOM 1019 O O . TYR A 1 128 ? -4.894 1.307 10.405 1.00 98.44 128 TYR A O 1
ATOM 1027 N N . GLU A 1 129 ? -6.703 0.025 10.448 1.00 98.56 129 GLU A N 1
ATOM 1028 C CA . GLU A 1 129 ? -7.662 1.119 10.402 1.00 98.56 129 GLU A CA 1
ATOM 1029 C C . GLU A 1 129 ? -8.524 1.042 11.652 1.00 98.56 129 GLU A C 1
ATOM 1031 O O . GLU A 1 129 ? -9.212 0.053 11.899 1.00 98.56 129 GLU A O 1
ATOM 1036 N N . LEU A 1 130 ? -8.459 2.093 12.457 1.00 98.69 130 LEU A N 1
ATOM 1037 C CA . LEU A 1 130 ? -9.313 2.271 13.614 1.00 98.69 130 LEU A CA 1
ATOM 1038 C C . LEU A 1 130 ? -10.587 2.997 13.177 1.00 98.69 130 LEU A C 1
ATOM 1040 O O . LEU A 1 130 ? -10.516 4.126 12.699 1.00 98.69 130 LEU A O 1
ATOM 1044 N N . ILE A 1 131 ? -11.744 2.371 13.374 1.00 98.56 131 ILE A N 1
ATOM 1045 C CA . ILE A 1 131 ? -13.058 2.899 12.992 1.00 98.56 131 ILE A CA 1
ATOM 1046 C C . ILE A 1 131 ? -13.907 3.045 14.262 1.00 98.56 131 ILE A C 1
ATOM 1048 O O . ILE A 1 131 ? -14.437 2.040 14.745 1.00 98.56 131 ILE A O 1
ATOM 1052 N N . PRO A 1 132 ? -14.048 4.256 14.832 1.00 98.56 132 PRO A N 1
ATOM 1053 C CA . PRO A 1 132 ? -14.901 4.476 15.998 1.00 98.56 132 PRO A CA 1
ATOM 1054 C C . PRO A 1 132 ? -16.352 4.069 15.714 1.00 98.56 132 PRO A C 1
ATOM 1056 O O . PRO A 1 132 ? -16.980 4.584 14.790 1.00 98.56 132 PRO A O 1
ATOM 1059 N N . THR A 1 133 ? -16.894 3.151 16.514 1.00 98.50 133 THR A N 1
ATOM 1060 C CA . THR A 1 133 ? -18.287 2.681 16.407 1.00 98.50 133 THR A CA 1
ATOM 1061 C C . THR A 1 133 ? -19.178 3.305 17.479 1.00 98.50 133 THR A C 1
ATOM 1063 O O . THR A 1 133 ? -20.389 3.411 17.301 1.00 98.50 133 THR A O 1
ATOM 1066 N N . SER A 1 134 ? -18.587 3.751 18.589 1.00 98.25 134 SER A N 1
ATOM 1067 C CA . SER A 1 134 ? -19.245 4.497 19.662 1.00 98.25 134 SER A CA 1
ATOM 1068 C C . SER A 1 134 ? -18.228 5.427 20.355 1.00 98.25 134 SER A C 1
ATOM 1070 O O . SER A 1 134 ? -17.047 5.416 20.005 1.00 98.25 134 SER A O 1
ATOM 1072 N N . PRO A 1 135 ? -18.632 6.239 21.351 1.00 98.25 135 PRO A N 1
ATOM 1073 C CA . PRO A 1 135 ? -17.684 7.029 22.143 1.00 98.25 135 PRO A CA 1
ATOM 1074 C C . PRO A 1 135 ? -16.632 6.196 22.896 1.00 98.25 135 PRO A C 1
ATOM 1076 O O . PRO A 1 135 ? -15.585 6.728 23.264 1.00 98.25 135 PRO A O 1
ATOM 1079 N N . THR A 1 136 ? -16.911 4.913 23.143 1.00 98.31 136 THR A N 1
ATOM 1080 C CA . THR A 1 136 ? -16.089 4.023 23.978 1.00 98.31 136 THR A CA 1
ATOM 1081 C C . THR A 1 136 ? -15.587 2.786 23.245 1.00 98.31 136 THR A C 1
ATOM 1083 O O . THR A 1 136 ? -14.799 2.045 23.818 1.00 98.31 136 THR A O 1
ATOM 1086 N N . GLU A 1 137 ? -16.016 2.539 22.006 1.00 98.69 137 GLU A N 1
ATOM 1087 C CA . GLU A 1 137 ? -15.669 1.334 21.248 1.00 98.69 137 GLU A CA 1
ATOM 1088 C C . GLU A 1 137 ? -15.340 1.649 19.789 1.00 98.69 137 GLU A C 1
ATOM 1090 O O . GLU A 1 137 ? -15.871 2.595 19.195 1.00 98.69 137 GLU A O 1
ATOM 1095 N N . ALA A 1 138 ? -14.483 0.820 19.203 1.00 98.75 138 ALA A N 1
ATOM 1096 C CA . ALA A 1 138 ? -14.120 0.881 17.797 1.00 98.75 138 ALA A CA 1
ATOM 1097 C C . ALA A 1 138 ? -14.001 -0.513 17.172 1.00 98.75 138 ALA A C 1
ATOM 1099 O O . ALA A 1 138 ? -13.934 -1.538 17.852 1.00 98.75 138 ALA A O 1
ATOM 1100 N N . THR A 1 139 ? -13.941 -0.537 15.845 1.00 98.75 139 THR A N 1
ATOM 1101 C CA . THR A 1 139 ? -13.405 -1.667 15.085 1.00 98.75 139 THR A CA 1
ATOM 1102 C C . THR A 1 139 ? -11.949 -1.381 14.743 1.00 98.75 139 THR A C 1
ATOM 1104 O O . THR A 1 139 ? -11.657 -0.323 14.190 1.00 98.75 139 THR A O 1
ATOM 1107 N N . LEU A 1 140 ? -11.045 -2.312 15.044 1.00 98.62 140 LEU A N 1
ATOM 1108 C CA . LEU A 1 140 ? -9.685 -2.304 14.514 1.00 98.62 140 LEU A CA 1
ATOM 1109 C C . LEU A 1 140 ? -9.617 -3.273 13.330 1.00 98.62 140 LEU A C 1
ATOM 1111 O O . LEU A 1 140 ? -9.653 -4.489 13.502 1.00 98.62 140 LEU A O 1
ATOM 1115 N N . ARG A 1 141 ? -9.535 -2.730 12.121 1.00 98.62 141 ARG A N 1
ATOM 1116 C CA . ARG A 1 141 ? -9.410 -3.495 10.881 1.00 98.62 141 ARG A CA 1
ATOM 1117 C C . ARG A 1 141 ? -7.943 -3.670 10.521 1.00 98.62 141 ARG A C 1
ATOM 1119 O O . ARG A 1 141 ? -7.223 -2.688 10.398 1.00 98.62 141 ARG A O 1
ATOM 1126 N N . ILE A 1 142 ? -7.496 -4.898 10.306 1.00 98.31 142 ILE A N 1
ATOM 1127 C CA . ILE A 1 142 ? -6.100 -5.225 10.003 1.00 98.31 142 ILE A CA 1
ATOM 1128 C C . ILE A 1 142 ? -5.968 -5.543 8.514 1.00 98.31 142 ILE A C 1
ATOM 1130 O O . ILE A 1 142 ? -6.542 -6.521 8.050 1.00 98.31 142 ILE A O 1
ATOM 1134 N N . PHE A 1 143 ? -5.200 -4.750 7.764 1.00 98.00 143 PHE A N 1
ATOM 1135 C CA . PHE A 1 143 ? -4.946 -4.948 6.334 1.00 98.00 143 PHE A CA 1
ATOM 1136 C C . PHE A 1 143 ? -3.654 -5.713 6.081 1.00 98.00 143 PHE A C 1
ATOM 1138 O O . PHE A 1 143 ? -2.562 -5.257 6.437 1.00 98.00 143 PHE A O 1
ATOM 1145 N N . ASN A 1 144 ? -3.777 -6.845 5.390 1.00 96.12 144 ASN A N 1
ATOM 1146 C CA . ASN A 1 144 ? -2.653 -7.710 5.073 1.00 96.12 144 ASN A CA 1
ATOM 1147 C C . ASN A 1 144 ? -2.939 -8.617 3.875 1.00 96.12 144 ASN A C 1
ATOM 1149 O O . ASN A 1 144 ? -4.055 -9.089 3.673 1.00 96.12 144 ASN A O 1
ATOM 1153 N N . LEU A 1 145 ? -1.894 -8.880 3.094 1.00 94.19 145 LEU A N 1
ATOM 1154 C CA . LEU A 1 145 ? -1.903 -9.879 2.027 1.00 94.19 145 LEU A CA 1
ATOM 1155 C C . LEU A 1 145 ? -0.661 -10.778 2.036 1.00 94.19 145 LEU A C 1
ATOM 1157 O O . LEU A 1 145 ? -0.587 -11.639 1.171 1.00 94.19 145 LEU A O 1
ATOM 1161 N N . GLY A 1 146 ? 0.310 -10.574 2.931 1.00 92.69 146 GLY A N 1
ATOM 1162 C CA . GLY A 1 146 ? 1.521 -11.401 3.017 1.00 92.69 146 GLY A CA 1
ATOM 1163 C C . GLY A 1 146 ? 1.456 -12.418 4.156 1.00 92.69 146 GLY A C 1
ATOM 1164 O O . GLY A 1 146 ? 0.410 -13.039 4.354 1.00 92.69 146 GLY A O 1
ATOM 1165 N N . ALA A 1 147 ? 2.559 -12.570 4.897 1.00 90.94 147 ALA A N 1
ATOM 1166 C CA . ALA A 1 147 ? 2.644 -13.451 6.066 1.00 90.94 147 ALA A CA 1
ATOM 1167 C C . ALA A 1 147 ? 1.516 -13.152 7.066 1.00 90.94 147 ALA A C 1
ATOM 1169 O O . ALA A 1 147 ? 1.203 -11.980 7.306 1.00 90.94 147 ALA A O 1
ATOM 1170 N N . GLY A 1 148 ? 0.846 -14.185 7.580 1.00 93.12 148 GLY A N 1
ATOM 1171 C CA . GLY A 1 148 ? -0.317 -14.038 8.453 1.00 93.12 148 GLY A CA 1
ATOM 1172 C C . GLY A 1 148 ? -1.664 -13.912 7.735 1.00 93.12 148 GLY A C 1
ATOM 1173 O O . GLY A 1 148 ? -2.711 -13.926 8.379 1.00 93.12 148 GLY A O 1
ATOM 1174 N N . SER A 1 149 ? -1.692 -13.756 6.404 1.00 94.94 149 SER A N 1
ATOM 1175 C CA . SER A 1 149 ? -2.965 -13.620 5.672 1.00 94.94 149 SER A CA 1
ATOM 1176 C C . SER A 1 149 ? -3.804 -14.902 5.684 1.00 94.94 149 SER A C 1
ATOM 1178 O O . SER A 1 149 ? -4.995 -14.856 5.379 1.00 94.94 149 SER A O 1
ATOM 1180 N N . GLU A 1 150 ? -3.237 -16.035 6.096 1.00 94.94 150 GLU A N 1
ATOM 1181 C CA . GLU A 1 150 ? -3.946 -17.281 6.379 1.00 94.94 150 GLU A CA 1
ATOM 1182 C C . GLU A 1 150 ? -5.101 -17.115 7.372 1.00 94.94 150 GLU A C 1
ATOM 1184 O O . GLU A 1 150 ? -6.110 -17.807 7.226 1.00 94.94 150 GLU A O 1
ATOM 1189 N N . ALA A 1 151 ? -5.005 -16.143 8.286 1.00 95.19 151 ALA A N 1
ATOM 1190 C CA . ALA A 1 151 ? -6.063 -15.787 9.231 1.00 95.19 151 ALA A CA 1
ATOM 1191 C C . ALA A 1 151 ? -7.277 -15.092 8.578 1.00 95.19 151 ALA A C 1
ATOM 1193 O O . ALA A 1 151 ? -8.335 -14.974 9.195 1.00 95.19 151 ALA A O 1
ATOM 1194 N N . HIS A 1 152 ? -7.146 -14.605 7.341 1.00 95.94 152 HIS A N 1
ATOM 1195 C CA . HIS A 1 152 ? -8.221 -13.923 6.619 1.00 95.94 152 HIS A CA 1
ATOM 1196 C C . HIS A 1 152 ? -9.084 -14.929 5.851 1.00 95.94 152 HIS A C 1
ATOM 1198 O O . HIS A 1 152 ? -8.567 -15.933 5.347 1.00 95.94 152 HIS A O 1
ATOM 1204 N N . ALA A 1 153 ? -10.378 -14.629 5.664 1.00 95.12 153 ALA A N 1
ATOM 1205 C CA . ALA A 1 153 ? -11.245 -15.485 4.855 1.00 95.12 153 ALA A CA 1
ATOM 1206 C C . ALA A 1 153 ? -10.697 -15.654 3.437 1.00 95.12 153 ALA A C 1
ATOM 1208 O O . ALA A 1 153 ? -10.211 -14.705 2.811 1.00 95.12 153 ALA A O 1
ATOM 1209 N N . ALA A 1 154 ? -10.804 -16.877 2.924 1.00 94.69 154 ALA A N 1
ATOM 1210 C CA . ALA A 1 154 ? -10.283 -17.263 1.628 1.00 94.69 154 ALA A CA 1
ATOM 1211 C C . ALA A 1 154 ? -11.361 -17.930 0.776 1.00 94.69 154 ALA A C 1
ATOM 1213 O O . ALA A 1 154 ? -12.229 -18.636 1.280 1.00 94.69 154 ALA A O 1
ATOM 1214 N N . ALA A 1 155 ? -11.261 -17.748 -0.537 1.00 94.25 155 ALA A N 1
ATOM 1215 C CA . ALA A 1 155 ? -12.003 -18.543 -1.501 1.00 94.25 155 ALA A CA 1
ATOM 1216 C C . ALA A 1 155 ? -11.161 -18.793 -2.752 1.00 94.25 155 ALA A C 1
ATOM 1218 O O . ALA A 1 155 ? -10.280 -18.008 -3.124 1.00 94.25 155 ALA A O 1
ATOM 1219 N N . VAL A 1 156 ? -11.469 -19.881 -3.449 1.00 94.62 156 VAL A N 1
ATOM 1220 C CA . VAL A 1 156 ? -10.857 -20.194 -4.740 1.00 94.62 156 VAL A CA 1
ATOM 1221 C C . VAL A 1 156 ? -11.645 -19.485 -5.841 1.00 94.62 156 VAL A C 1
ATOM 1223 O O . VAL A 1 156 ? -12.813 -19.778 -6.077 1.00 94.62 156 VAL A O 1
ATOM 1226 N N . VAL A 1 157 ? -11.008 -18.539 -6.539 1.00 92.81 157 VAL A N 1
ATOM 1227 C CA . VAL A 1 157 ? -11.619 -17.804 -7.660 1.00 92.81 157 VAL A CA 1
ATOM 1228 C C . VAL A 1 157 ? -10.906 -18.178 -8.955 1.00 92.81 157 VAL A C 1
ATOM 1230 O O . VAL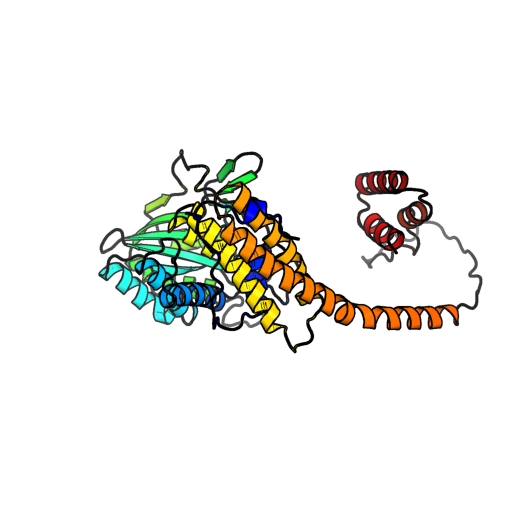 A 1 157 ? -9.833 -17.649 -9.272 1.00 92.81 157 VAL A O 1
ATOM 1233 N N . GLY A 1 158 ? -11.518 -19.081 -9.724 1.00 93.31 158 GLY A N 1
ATOM 1234 C CA . GLY A 1 158 ? -10.879 -19.720 -10.874 1.00 93.31 158 GLY A CA 1
ATOM 1235 C C . GLY A 1 158 ? -9.858 -20.752 -10.399 1.00 93.31 158 GLY A C 1
ATOM 1236 O O . GLY A 1 158 ? -10.215 -21.685 -9.698 1.00 93.31 158 GLY A O 1
ATOM 1237 N N . THR A 1 159 ? -8.584 -20.571 -10.748 1.00 93.69 159 THR A N 1
ATOM 1238 C CA . THR A 1 159 ? -7.481 -21.473 -10.353 1.00 93.69 159 THR A CA 1
ATOM 1239 C C . THR A 1 159 ? -6.592 -20.903 -9.248 1.00 93.69 159 THR A C 1
ATOM 1241 O O . THR A 1 159 ? -5.478 -21.375 -9.038 1.00 93.69 159 THR A O 1
ATOM 1244 N N . LYS A 1 160 ? -7.027 -19.825 -8.585 1.00 94.44 160 LYS A N 1
ATOM 1245 C CA . LYS A 1 160 ? -6.218 -19.118 -7.589 1.00 94.44 160 LYS A CA 1
ATOM 1246 C C . LYS A 1 160 ? -6.967 -18.988 -6.281 1.00 94.44 160 LYS A C 1
ATOM 1248 O O . LYS A 1 160 ? -8.098 -18.499 -6.276 1.00 94.44 160 LYS A O 1
ATOM 1253 N N . GLU A 1 161 ? -6.289 -19.328 -5.193 1.00 94.75 161 GLU A N 1
ATOM 1254 C CA . GLU A 1 161 ? -6.694 -18.891 -3.866 1.00 94.75 161 GLU A CA 1
ATOM 1255 C C . GLU A 1 161 ? -6.623 -17.362 -3.797 1.00 94.75 161 GLU A C 1
ATOM 1257 O O . GLU A 1 161 ? -5.683 -16.716 -4.288 1.00 94.75 161 GLU A O 1
ATOM 1262 N N . LYS A 1 162 ? -7.666 -16.773 -3.229 1.00 95.75 162 LYS A N 1
ATOM 1263 C CA . LYS A 1 162 ? -7.732 -15.354 -2.926 1.00 95.75 162 LYS A CA 1
ATOM 1264 C C . LYS A 1 162 ? -8.276 -15.159 -1.529 1.00 95.75 162 LYS A C 1
ATOM 1266 O O . LYS A 1 162 ? -9.060 -15.972 -1.056 1.00 95.75 162 LYS A O 1
ATOM 1271 N N . ARG A 1 163 ? -7.886 -14.052 -0.914 1.00 96.00 163 ARG A N 1
ATOM 1272 C CA . ARG A 1 163 ? 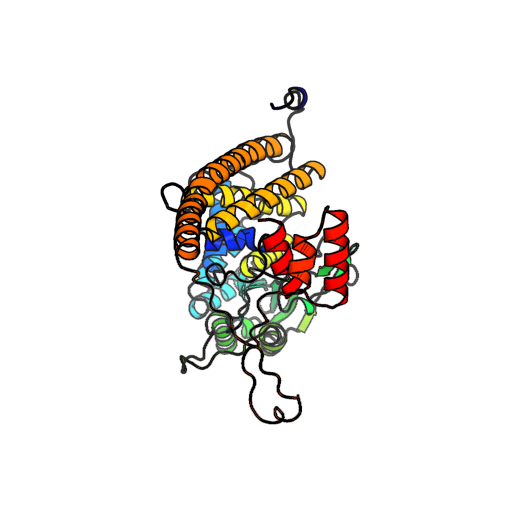-8.195 -13.727 0.472 1.00 96.00 163 ARG A CA 1
ATOM 1273 C C . ARG A 1 163 ? -8.853 -12.367 0.581 1.00 96.00 163 ARG A C 1
ATOM 1275 O O . ARG A 1 163 ? -8.598 -11.487 -0.252 1.00 96.00 163 ARG A O 1
ATOM 1282 N N . LEU A 1 164 ? -9.698 -12.199 1.588 1.00 96.62 164 LEU A N 1
ATOM 1283 C CA . LEU A 1 164 ? -10.169 -10.883 1.984 1.00 96.62 164 LEU A CA 1
ATOM 1284 C C . LEU A 1 164 ? -8.938 -10.058 2.404 1.00 96.62 164 LEU A C 1
ATOM 1286 O O . LEU A 1 164 ? -8.070 -10.571 3.111 1.00 96.62 164 LEU A O 1
ATOM 1290 N N . PRO A 1 165 ? -8.792 -8.804 1.944 1.00 96.69 165 PRO A N 1
ATOM 1291 C CA . PRO A 1 165 ? -7.590 -8.023 2.222 1.00 96.69 165 PRO A CA 1
ATOM 1292 C C . PRO A 1 165 ? -7.481 -7.564 3.682 1.00 96.69 165 PRO A C 1
ATOM 1294 O O . PRO A 1 165 ? -6.501 -6.902 4.024 1.00 96.69 165 PRO A O 1
ATOM 1297 N N . TYR A 1 166 ? -8.471 -7.888 4.518 1.00 97.62 166 TYR A N 1
ATOM 1298 C CA . TYR A 1 166 ? -8.517 -7.505 5.917 1.00 97.62 166 TYR A CA 1
ATOM 1299 C C . TYR A 1 166 ? -9.233 -8.527 6.810 1.00 97.62 166 TYR A C 1
ATOM 1301 O O . TYR A 1 166 ? -9.957 -9.390 6.315 1.00 97.62 166 TYR A O 1
ATOM 1309 N N . ILE A 1 167 ? -9.052 -8.358 8.120 1.00 97.44 167 ILE A N 1
ATOM 1310 C CA . ILE A 1 167 ? -9.836 -8.954 9.210 1.00 97.44 167 ILE A CA 1
ATOM 1311 C C . ILE A 1 167 ? -10.243 -7.841 10.188 1.00 97.44 167 ILE A C 1
ATOM 1313 O O . ILE A 1 167 ? -9.488 -6.885 10.372 1.00 97.44 167 ILE A O 1
ATOM 1317 N N . ASP A 1 168 ? -11.418 -7.944 10.809 1.00 98.19 168 ASP A N 1
ATOM 1318 C CA . ASP A 1 168 ? -11.942 -6.932 11.733 1.00 98.19 168 ASP A CA 1
ATOM 1319 C C . ASP A 1 168 ? -11.957 -7.448 13.173 1.00 98.19 168 ASP A C 1
ATOM 1321 O O . ASP A 1 168 ? -12.543 -8.490 13.470 1.00 98.19 168 ASP A O 1
ATOM 1325 N N . PHE A 1 169 ? -11.374 -6.677 14.087 1.00 98.31 169 PHE A N 1
ATOM 1326 C CA . PHE A 1 169 ? -11.525 -6.841 15.531 1.00 98.31 169 PHE A CA 1
ATOM 1327 C C . PHE A 1 169 ? -12.584 -5.838 15.990 1.00 98.31 169 PHE A C 1
ATOM 1329 O O . PHE A 1 169 ? -12.315 -4.639 16.076 1.00 98.31 169 PHE A O 1
ATOM 1336 N N . ARG A 1 170 ? -13.816 -6.298 16.212 1.00 98.56 170 ARG A N 1
ATOM 1337 C CA . ARG A 1 170 ? -14.978 -5.438 16.481 1.00 98.56 170 ARG A CA 1
ATOM 1338 C C . ARG A 1 170 ? -15.244 -5.298 17.975 1.00 98.56 170 ARG A C 1
ATOM 1340 O O . ARG A 1 170 ? -15.015 -6.221 18.756 1.00 98.56 170 ARG A O 1
ATOM 1347 N N . GLY A 1 171 ? -15.776 -4.138 18.361 1.00 98.56 171 GLY A N 1
ATOM 1348 C CA . GLY A 1 171 ? -16.125 -3.841 19.752 1.00 98.56 171 GLY A CA 1
ATOM 1349 C C . GLY A 1 171 ? -14.903 -3.729 20.663 1.00 98.56 171 GLY A C 1
ATOM 1350 O O . GLY A 1 171 ? -14.983 -4.116 21.823 1.00 98.56 171 GLY A O 1
ATOM 1351 N N . VAL A 1 172 ? -13.776 -3.250 20.130 1.00 98.75 172 VAL A N 1
ATOM 1352 C CA . VAL A 1 172 ? -12.548 -3.010 20.893 1.00 98.75 172 VAL A CA 1
ATOM 1353 C C . VAL A 1 172 ? -12.752 -1.783 21.792 1.00 98.75 172 VAL A C 1
ATOM 1355 O O . VAL A 1 172 ? -13.057 -0.707 21.263 1.00 98.75 172 VAL A O 1
ATOM 1358 N N . PRO A 1 173 ? -12.573 -1.898 23.120 1.00 98.62 173 PRO A N 1
ATOM 1359 C CA . PRO A 1 173 ? -12.668 -0.766 24.035 1.00 98.62 173 PRO A CA 1
ATOM 1360 C C . PRO A 1 173 ? -11.625 0.320 23.740 1.00 98.62 173 PRO A C 1
ATOM 1362 O O . PRO A 1 173 ? -10.435 0.042 23.572 1.00 98.62 173 PRO A O 1
ATOM 1365 N N . LYS A 1 174 ? -12.058 1.586 23.743 1.00 98.50 174 LYS A N 1
ATOM 1366 C CA . LYS A 1 174 ? -11.190 2.765 23.592 1.00 98.50 174 LYS A CA 1
ATOM 1367 C C . LYS A 1 174 ? -10.063 2.763 24.619 1.00 98.50 174 LYS A C 1
ATOM 1369 O O . LYS A 1 174 ? -8.931 3.076 24.274 1.00 98.50 174 LYS A O 1
ATOM 1374 N N . GLU A 1 175 ? -10.386 2.415 25.862 1.00 98.38 175 GLU A N 1
ATOM 1375 C CA . GLU A 1 175 ? -9.432 2.384 26.970 1.00 98.38 175 GLU A CA 1
ATOM 1376 C C . GLU A 1 175 ? -8.238 1.469 26.681 1.00 98.38 175 GLU A C 1
ATOM 1378 O O . GLU A 1 175 ? -7.110 1.897 26.899 1.00 98.38 175 GLU A O 1
ATOM 1383 N N . LEU A 1 176 ? -8.463 0.294 26.077 1.00 98.31 176 LEU A N 1
ATOM 1384 C CA . LEU A 1 176 ? -7.400 -0.638 25.688 1.00 98.31 176 LEU A CA 1
ATOM 1385 C C . LEU A 1 176 ? -6.582 -0.117 24.500 1.00 98.31 176 LEU A C 1
ATOM 1387 O O . LEU A 1 176 ? -5.369 -0.269 24.470 1.00 98.31 176 LEU A O 1
ATOM 1391 N N . LEU A 1 177 ? -7.209 0.573 23.544 1.00 97.69 177 LEU A N 1
ATOM 1392 C CA . LEU A 1 177 ? -6.494 1.204 22.421 1.00 97.69 177 LEU A CA 1
ATOM 1393 C C . LEU A 1 177 ? -5.592 2.365 22.856 1.00 97.69 177 LEU A C 1
ATOM 1395 O O . LEU A 1 177 ? -4.639 2.700 22.156 1.00 97.69 177 LEU A O 1
ATOM 1399 N N . THR A 1 178 ? -5.914 3.009 23.977 1.00 97.00 178 THR A N 1
ATOM 1400 C CA . THR A 1 178 ? -5.122 4.104 24.557 1.00 97.00 178 THR A CA 1
ATOM 1401 C C . THR A 1 178 ? -4.288 3.677 25.761 1.00 97.00 178 THR A C 1
ATOM 1403 O O . THR A 1 178 ? -3.612 4.520 26.352 1.00 97.00 178 THR A O 1
ATOM 1406 N N . ASP A 1 179 ? -4.342 2.400 26.137 1.00 97.19 179 ASP A N 1
ATOM 1407 C CA . ASP A 1 179 ? -3.587 1.862 27.258 1.00 97.19 179 ASP A CA 1
ATOM 1408 C C . ASP A 1 179 ? -2.082 1.961 26.981 1.00 97.19 179 ASP A C 1
ATOM 1410 O O . ASP A 1 179 ? -1.598 1.691 25.877 1.00 97.19 179 ASP A O 1
ATOM 1414 N N . VAL A 1 180 ? -1.329 2.365 28.004 1.00 96.06 180 VAL A N 1
ATOM 1415 C CA . VAL A 1 180 ? 0.104 2.644 27.871 1.00 96.06 180 VAL A CA 1
ATOM 1416 C C . VAL A 1 180 ? 0.897 1.388 27.515 1.00 96.06 180 VAL A C 1
ATOM 1418 O O . VAL A 1 180 ? 1.836 1.473 26.722 1.00 96.06 180 VAL A O 1
ATOM 1421 N N . HIS A 1 181 ? 0.509 0.226 28.048 1.00 95.12 181 HIS A N 1
ATOM 1422 C CA . HIS A 1 181 ? 1.180 -1.037 27.762 1.00 95.12 181 HIS A CA 1
ATOM 1423 C C . HIS A 1 181 ? 0.828 -1.536 26.366 1.00 95.12 181 HIS A C 1
ATOM 1425 O O . HIS A 1 181 ? 1.722 -1.950 25.635 1.00 95.12 181 HIS A O 1
ATOM 1431 N N . THR A 1 182 ? -0.430 -1.403 25.950 1.00 95.56 182 THR A N 1
ATOM 1432 C CA . THR A 1 182 ? -0.864 -1.741 24.589 1.00 95.56 182 THR A CA 1
ATOM 1433 C C . THR A 1 182 ? -0.123 -0.909 23.546 1.00 95.56 182 THR A C 1
ATOM 1435 O O . THR A 1 182 ? 0.449 -1.462 22.605 1.00 95.56 182 THR A O 1
ATOM 1438 N N . LEU A 1 183 ? -0.062 0.413 23.726 1.00 95.62 183 LEU A N 1
ATOM 1439 C CA . LEU A 1 183 ? 0.666 1.296 22.813 1.00 95.62 183 LEU A CA 1
ATOM 1440 C C . LEU A 1 183 ? 2.170 1.030 22.822 1.00 95.62 183 LEU A C 1
ATOM 1442 O O . LEU A 1 183 ? 2.797 1.098 21.767 1.00 95.62 183 LEU A O 1
ATOM 1446 N N . GLN A 1 184 ? 2.742 0.695 23.982 1.00 93.38 184 GLN A N 1
ATOM 1447 C CA . GLN A 1 184 ? 4.126 0.249 24.058 1.00 93.38 184 GLN A CA 1
ATOM 1448 C C . GLN A 1 184 ? 4.329 -1.046 23.266 1.00 93.38 184 GLN A C 1
ATOM 1450 O O . GLN A 1 184 ? 5.214 -1.076 22.426 1.00 93.38 184 GLN A O 1
ATOM 1455 N N . SER A 1 185 ? 3.514 -2.084 23.457 1.00 92.88 185 SER A N 1
ATOM 1456 C CA . SER A 1 185 ? 3.645 -3.340 22.706 1.00 92.88 185 SER A CA 1
ATOM 1457 C C . SER A 1 185 ? 3.502 -3.132 21.197 1.00 92.88 185 SER A C 1
ATOM 1459 O O . SER A 1 185 ? 4.257 -3.715 20.424 1.00 92.88 185 SER A O 1
ATOM 1461 N N . MET A 1 186 ? 2.581 -2.267 20.764 1.00 94.19 186 MET A N 1
ATOM 1462 C CA . MET A 1 186 ? 2.455 -1.901 19.352 1.00 94.19 186 MET A CA 1
ATOM 1463 C C . MET A 1 186 ? 3.715 -1.194 18.836 1.00 94.19 186 MET A C 1
ATOM 1465 O O . MET A 1 186 ? 4.221 -1.577 17.790 1.00 94.19 186 MET A O 1
ATOM 1469 N N . ASP A 1 187 ? 4.252 -0.210 19.559 1.00 92.38 187 ASP A N 1
ATOM 1470 C CA . ASP A 1 187 ? 5.505 0.477 19.205 1.00 92.38 187 ASP A CA 1
ATOM 1471 C C . ASP A 1 187 ? 6.696 -0.494 19.124 1.00 92.38 187 ASP A C 1
ATOM 1473 O O . ASP A 1 187 ? 7.482 -0.459 18.178 1.00 92.38 187 ASP A O 1
ATOM 1477 N N . GLU A 1 188 ? 6.787 -1.423 20.077 1.00 90.06 188 GLU A N 1
ATOM 1478 C CA . GLU A 1 188 ? 7.830 -2.446 20.126 1.00 90.06 188 GLU A CA 1
ATOM 1479 C C . GLU A 1 188 ? 7.775 -3.385 18.931 1.00 90.06 188 GLU A C 1
ATOM 1481 O O . GLU A 1 188 ? 8.813 -3.624 18.313 1.00 90.06 188 GLU A O 1
ATOM 1486 N N . LEU A 1 189 ? 6.580 -3.855 18.563 1.00 90.12 189 LEU A N 1
ATOM 1487 C CA . LEU A 1 189 ? 6.389 -4.625 17.339 1.00 90.12 189 LEU A CA 1
ATOM 1488 C C . LEU A 1 189 ? 6.897 -3.833 16.132 1.00 90.12 189 LEU A C 1
ATOM 1490 O O . LEU A 1 189 ? 7.579 -4.395 15.287 1.00 90.12 189 LEU A O 1
ATOM 1494 N N . LEU A 1 190 ? 6.620 -2.532 16.041 1.00 88.38 190 LEU A N 1
ATOM 1495 C CA . LEU A 1 190 ? 6.985 -1.743 14.865 1.00 88.38 190 LEU A CA 1
ATOM 1496 C C . LEU A 1 190 ? 8.485 -1.467 14.715 1.00 88.38 190 LEU A C 1
ATOM 1498 O O . LEU A 1 190 ? 8.967 -1.449 13.581 1.00 88.38 190 LEU A O 1
ATOM 1502 N N . GLU A 1 191 ? 9.194 -1.220 15.815 1.00 83.56 191 GLU A N 1
ATOM 1503 C CA . GLU A 1 191 ? 10.551 -0.652 15.781 1.00 83.56 191 GLU A CA 1
ATOM 1504 C C . GLU A 1 191 ? 11.645 -1.635 16.226 1.00 83.56 191 GLU A C 1
ATOM 1506 O O . GLU A 1 191 ? 12.803 -1.512 15.817 1.00 83.56 191 GLU A O 1
ATOM 1511 N N . LYS A 1 192 ? 11.320 -2.625 17.065 1.00 78.19 192 LYS A N 1
ATOM 1512 C CA . LYS A 1 192 ? 12.334 -3.451 17.731 1.00 78.19 192 LYS A CA 1
ATOM 1513 C C . LYS A 1 192 ? 12.533 -4.776 17.005 1.00 78.19 192 LYS A C 1
ATOM 1515 O O . LYS A 1 192 ? 11.876 -5.762 17.309 1.00 78.19 192 LYS A O 1
ATOM 1520 N N . ALA A 1 193 ? 13.506 -4.812 16.092 1.00 66.31 193 ALA A N 1
ATOM 1521 C CA . ALA A 1 193 ? 14.064 -6.068 15.564 1.00 66.31 193 ALA A CA 1
ATOM 1522 C C . ALA A 1 193 ? 15.011 -6.772 16.565 1.00 66.31 193 ALA A C 1
ATOM 1524 O O . ALA A 1 193 ? 15.395 -7.921 16.355 1.00 66.31 193 ALA A O 1
ATOM 1525 N N . PHE A 1 194 ? 15.405 -6.064 17.628 1.00 62.69 194 PHE A N 1
ATOM 1526 C CA . PHE A 1 194 ? 16.268 -6.524 18.716 1.00 62.69 194 PHE A CA 1
ATOM 1527 C C . PHE A 1 194 ? 15.722 -6.013 20.052 1.00 62.69 194 PHE A C 1
ATOM 1529 O O . PHE A 1 194 ? 15.090 -4.951 20.092 1.00 62.69 194 PHE A O 1
ATOM 1536 N N . PHE A 1 195 ? 15.957 -6.743 21.143 1.00 66.19 195 PHE A N 1
ATOM 1537 C CA . PHE A 1 195 ? 15.541 -6.293 22.472 1.00 66.19 195 PHE A CA 1
ATOM 1538 C C . PHE A 1 195 ? 16.283 -5.005 22.885 1.00 66.19 195 PHE A C 1
ATOM 1540 O O . PHE A 1 195 ? 17.457 -4.843 22.559 1.00 66.19 195 PHE A O 1
ATOM 1547 N N . PRO A 1 196 ? 15.643 -4.079 23.628 1.00 59.56 196 PRO A N 1
ATOM 1548 C CA . PRO A 1 196 ? 16.242 -2.784 23.989 1.00 59.56 196 PRO A CA 1
ATOM 1549 C C . PRO A 1 196 ? 17.583 -2.890 24.711 1.00 59.56 196 PRO A C 1
ATOM 1551 O O . PRO A 1 196 ? 18.458 -2.051 24.511 1.00 59.56 196 PRO A O 1
ATOM 1554 N N . ASP A 1 197 ? 17.733 -3.933 25.526 1.00 70.12 197 ASP A N 1
ATOM 1555 C CA . ASP A 1 197 ? 18.894 -4.145 26.386 1.00 70.12 197 ASP A CA 1
ATOM 1556 C C . ASP A 1 197 ? 19.946 -5.063 25.736 1.00 70.12 197 ASP A C 1
ATOM 1558 O O . ASP A 1 197 ? 20.950 -5.406 26.362 1.00 70.12 197 ASP A O 1
ATOM 1562 N N . SER A 1 198 ? 19.745 -5.461 24.471 1.00 58.53 198 SER A N 1
ATOM 1563 C CA . SER A 1 198 ? 20.641 -6.365 23.750 1.00 58.53 198 SER A CA 1
ATOM 1564 C C . SER A 1 198 ? 20.717 -6.034 22.261 1.00 58.53 198 SER A C 1
ATOM 1566 O O . SER A 1 198 ? 19.789 -6.267 21.495 1.00 58.53 198 SER A O 1
ATOM 1568 N N . ALA A 1 199 ? 21.884 -5.573 21.806 1.00 62.16 199 ALA A N 1
ATOM 1569 C CA . ALA A 1 199 ? 22.15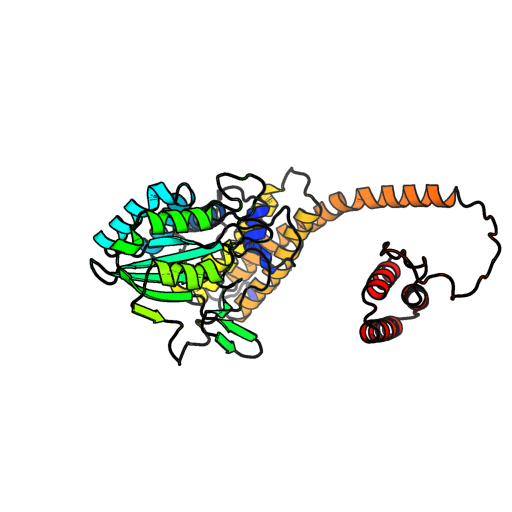1 -5.348 20.381 1.00 62.16 199 ALA A CA 1
ATOM 1570 C C . ALA A 1 199 ? 22.290 -6.652 19.565 1.00 62.16 199 ALA A C 1
ATOM 1572 O O . ALA A 1 199 ? 22.480 -6.605 18.351 1.00 62.16 199 ALA A O 1
ATOM 1573 N N . ILE A 1 200 ? 22.266 -7.810 20.231 1.00 65.50 200 ILE A N 1
ATOM 1574 C CA . ILE A 1 200 ? 22.529 -9.121 19.625 1.00 65.50 200 ILE A CA 1
ATOM 1575 C C . ILE A 1 200 ? 21.266 -9.983 19.642 1.00 65.50 200 ILE A C 1
ATOM 1577 O O . ILE A 1 200 ? 21.026 -10.738 18.698 1.00 65.50 200 ILE A O 1
ATOM 1581 N N . GLU A 1 201 ? 20.451 -9.868 20.691 1.00 72.00 201 GLU A N 1
ATOM 1582 C CA . GLU A 1 201 ? 19.249 -10.677 20.854 1.00 72.00 201 GLU A CA 1
ATOM 1583 C C . GLU A 1 201 ? 18.121 -10.123 19.991 1.00 72.00 201 GLU A C 1
ATOM 1585 O O . GLU A 1 201 ? 17.606 -9.023 20.206 1.00 72.00 201 GLU A O 1
ATOM 1590 N N . LYS A 1 202 ? 17.782 -10.894 18.963 1.00 75.50 202 LYS A N 1
ATOM 1591 C CA . LYS A 1 202 ? 16.738 -10.570 17.999 1.00 75.50 202 LYS A CA 1
ATOM 1592 C C . LYS A 1 202 ? 15.376 -10.771 18.640 1.00 75.50 202 LYS A C 1
ATOM 1594 O O . LYS A 1 202 ? 15.190 -11.694 19.428 1.00 75.50 202 LYS A O 1
ATOM 1599 N N . THR A 1 203 ? 14.417 -9.944 18.255 1.00 75.00 203 THR A N 1
ATOM 1600 C CA . THR A 1 203 ? 13.018 -10.251 18.533 1.00 75.00 203 THR A CA 1
ATOM 1601 C C . THR A 1 203 ? 12.564 -11.374 17.600 1.00 75.00 203 THR A C 1
ATOM 1603 O O . THR A 1 203 ? 12.850 -11.361 16.400 1.00 75.00 203 THR A O 1
ATOM 1606 N N . GLU A 1 204 ? 11.866 -12.363 18.156 1.00 82.69 204 GLU A N 1
ATOM 1607 C CA . GLU A 1 204 ? 11.263 -13.479 17.409 1.00 82.69 204 GLU A CA 1
ATOM 1608 C C . GLU A 1 204 ? 9.800 -13.182 17.048 1.00 82.69 204 GLU A C 1
ATOM 1610 O O . GLU A 1 204 ? 8.970 -14.085 16.998 1.00 82.69 204 GLU A O 1
ATOM 1615 N N . TYR A 1 205 ? 9.466 -11.903 16.841 1.00 87.31 205 TYR A N 1
ATOM 1616 C CA . TYR A 1 205 ? 8.104 -11.522 16.488 1.00 87.31 205 TYR A CA 1
ATOM 1617 C C . TYR A 1 205 ? 7.709 -12.106 15.130 1.00 87.31 205 TYR A C 1
ATOM 1619 O O . TYR A 1 205 ? 8.462 -12.018 14.154 1.00 87.31 205 TYR A O 1
ATOM 1627 N N . GLU A 1 206 ? 6.501 -12.654 15.069 1.00 90.62 206 GLU A N 1
ATOM 1628 C CA . GLU A 1 206 ? 5.912 -13.261 13.878 1.00 90.62 206 GLU A CA 1
ATOM 1629 C C . GLU A 1 206 ? 4.413 -12.938 13.764 1.00 90.62 206 GLU A C 1
ATOM 1631 O O . GLU A 1 206 ? 3.837 -12.193 14.565 1.00 90.62 206 GLU A O 1
ATOM 1636 N N . GLU A 1 207 ? 3.742 -13.480 12.747 1.00 92.25 207 GLU A N 1
ATOM 1637 C CA . GLU A 1 207 ? 2.328 -13.208 12.489 1.00 92.25 207 GLU A CA 1
ATOM 1638 C C . GLU A 1 207 ? 1.422 -13.485 13.697 1.00 92.25 207 GLU A C 1
ATOM 1640 O O . GLU A 1 207 ? 0.485 -12.716 13.939 1.00 92.25 207 GLU A O 1
ATOM 1645 N N . LYS A 1 208 ? 1.702 -14.525 14.496 1.00 93.00 208 LYS A N 1
ATOM 1646 C CA . LYS A 1 208 ? 0.884 -14.875 15.670 1.00 93.00 208 LYS A CA 1
ATOM 1647 C C . LYS A 1 208 ? 0.876 -13.757 16.714 1.00 93.00 208 LYS A C 1
ATOM 1649 O O . LYS A 1 208 ? -0.140 -13.549 17.375 1.00 93.00 208 LYS A O 1
ATOM 1654 N N . ASP A 1 209 ? 1.964 -12.999 16.842 1.00 91.62 209 ASP A N 1
ATOM 1655 C CA . ASP A 1 209 ? 2.052 -11.894 17.801 1.00 91.62 209 ASP A CA 1
ATOM 1656 C C . ASP A 1 209 ? 1.140 -10.735 17.390 1.00 91.62 209 ASP A C 1
ATOM 1658 O O . ASP A 1 209 ? 0.625 -10.005 18.238 1.00 91.62 209 ASP A O 1
ATOM 1662 N N . ILE A 1 210 ? 0.844 -10.618 16.093 1.00 93.81 210 ILE A N 1
ATOM 1663 C CA . ILE A 1 210 ? -0.166 -9.691 15.594 1.00 93.81 210 ILE A CA 1
ATOM 1664 C C . ILE A 1 210 ? -1.567 -10.247 15.837 1.00 93.81 210 ILE A C 1
ATOM 1666 O O . ILE A 1 210 ? -2.357 -9.608 16.527 1.00 93.81 210 ILE A O 1
ATOM 1670 N N . TYR A 1 211 ? -1.911 -11.417 15.296 1.00 94.88 211 TYR A N 1
ATOM 1671 C CA . TYR A 1 211 ? -3.307 -11.874 15.331 1.00 94.88 211 TYR A CA 1
ATOM 1672 C C . TYR A 1 211 ? -3.742 -12.362 16.713 1.00 94.88 211 TYR A C 1
ATOM 1674 O O . TYR A 1 211 ? -4.810 -11.966 17.180 1.00 94.88 211 TYR A O 1
ATOM 1682 N N . ASP A 1 212 ? -2.927 -13.162 17.397 1.00 95.69 212 ASP A N 1
ATOM 1683 C CA . ASP A 1 212 ? -3.253 -13.665 18.732 1.00 95.69 212 ASP A CA 1
ATOM 1684 C C . ASP A 1 212 ? -2.827 -12.684 19.823 1.00 95.69 212 ASP A C 1
ATOM 1686 O O . ASP A 1 212 ? -3.558 -12.497 20.800 1.00 95.69 212 ASP A O 1
ATOM 1690 N N . GLY A 1 213 ? -1.668 -12.037 19.664 1.00 94.88 213 GLY A N 1
ATOM 1691 C CA . GLY A 1 213 ? -1.165 -11.057 20.626 1.00 94.88 213 GLY A CA 1
ATOM 1692 C C . GLY A 1 213 ? -2.067 -9.827 20.719 1.00 94.88 213 GLY A C 1
ATOM 1693 O O . GLY A 1 213 ? -2.572 -9.529 21.805 1.00 94.88 213 GLY A O 1
ATOM 1694 N N . LEU A 1 214 ? -2.381 -9.165 19.596 1.00 94.19 214 LEU A N 1
ATOM 1695 C CA . LEU A 1 214 ? -3.308 -8.023 19.624 1.00 94.19 214 LEU A CA 1
ATOM 1696 C C . LEU A 1 214 ? -4.716 -8.437 20.044 1.00 94.19 214 LEU A C 1
ATOM 1698 O O . LEU A 1 214 ? -5.372 -7.681 20.751 1.00 94.19 214 LEU A O 1
ATOM 1702 N N . LYS A 1 215 ? -5.192 -9.632 19.672 1.00 96.69 215 LYS A N 1
ATOM 1703 C CA . LYS A 1 215 ? -6.497 -10.127 20.138 1.00 96.69 215 LYS A CA 1
ATOM 1704 C C . LYS A 1 215 ? -6.542 -10.248 21.663 1.00 96.69 215 LYS A C 1
ATOM 1706 O O . LYS A 1 215 ? -7.544 -9.871 22.264 1.00 96.69 215 LYS A O 1
ATOM 1711 N N . LYS A 1 216 ? -5.472 -10.743 22.296 1.00 96.88 216 LYS A N 1
ATOM 1712 C CA . LYS A 1 216 ? -5.368 -10.819 23.764 1.00 96.88 216 LYS A CA 1
ATOM 1713 C C . LYS A 1 216 ? -5.301 -9.433 24.411 1.00 96.88 216 LYS A C 1
ATOM 1715 O O . LYS A 1 216 ? -5.963 -9.225 25.423 1.00 96.88 216 LYS A O 1
ATOM 1720 N N . LEU A 1 217 ? -4.535 -8.506 23.831 1.00 95.69 217 LEU A N 1
ATOM 1721 C CA . LEU A 1 217 ? -4.375 -7.144 24.359 1.00 95.69 217 LEU A CA 1
ATOM 1722 C C . LEU A 1 217 ? -5.655 -6.310 24.227 1.00 95.69 217 LEU A C 1
ATOM 1724 O O . LEU A 1 217 ? -6.067 -5.653 25.174 1.00 95.69 217 LEU A O 1
ATOM 1728 N N . LEU A 1 218 ? -6.297 -6.359 23.060 1.00 97.62 218 LEU A N 1
ATOM 1729 C CA . LEU A 1 218 ? -7.424 -5.491 22.709 1.00 97.62 218 LEU A CA 1
ATOM 1730 C C . LEU A 1 218 ? -8.792 -6.068 23.075 1.00 97.62 218 LEU A C 1
ATOM 1732 O O . LEU A 1 218 ? -9.779 -5.342 23.012 1.00 97.62 218 LEU A O 1
ATOM 1736 N N . GLN A 1 219 ? -8.857 -7.360 23.413 1.00 98.06 219 GLN A N 1
ATOM 1737 C CA . GLN A 1 219 ? -10.069 -8.064 23.846 1.00 98.06 219 GLN A CA 1
ATOM 1738 C C . GLN A 1 219 ? -11.321 -7.716 23.009 1.00 98.06 219 GLN A C 1
ATOM 1740 O O . GLN A 1 219 ? -12.341 -7.300 23.565 1.00 98.06 219 GLN A O 1
ATOM 1745 N N . PRO A 1 220 ? -11.270 -7.847 21.668 1.00 98.44 220 PRO A N 1
ATOM 1746 C CA . PRO A 1 220 ? -12.429 -7.556 20.835 1.00 98.44 220 PRO A CA 1
ATOM 1747 C C . PRO A 1 220 ? -13.599 -8.476 21.190 1.00 98.44 220 PRO A C 1
ATOM 1749 O O . PRO A 1 220 ? -13.412 -9.664 21.464 1.00 98.44 220 PRO A O 1
ATOM 1752 N N . LYS A 1 221 ? -14.821 -7.944 21.117 1.00 98.50 221 LYS A N 1
ATOM 1753 C CA . LYS A 1 221 ? -16.053 -8.719 21.336 1.00 98.50 221 LYS A CA 1
ATOM 1754 C C . LYS A 1 221 ? -16.295 -9.744 20.233 1.00 98.50 221 LYS A C 1
ATOM 1756 O O . LYS A 1 221 ? -16.872 -10.797 20.483 1.00 98.50 221 LYS A O 1
ATOM 1761 N N . GLU A 1 222 ? -15.879 -9.418 19.015 1.00 97.94 222 GLU A N 1
ATOM 1762 C CA . GLU A 1 222 ? -16.088 -10.240 17.829 1.00 97.94 222 GLU A CA 1
ATOM 1763 C C . GLU A 1 222 ? -14.873 -10.131 16.902 1.00 97.94 222 GLU A C 1
ATOM 1765 O O . GLU A 1 222 ? -14.301 -9.053 16.721 1.00 97.94 222 GLU A O 1
ATOM 1770 N N . ILE A 1 223 ? -14.499 -11.255 16.291 1.00 97.00 223 ILE A N 1
ATOM 1771 C CA . ILE A 1 223 ? -13.543 -11.302 15.186 1.00 97.00 223 ILE A CA 1
ATOM 1772 C C . ILE A 1 223 ? -14.333 -11.592 13.915 1.00 97.00 223 ILE A C 1
ATOM 1774 O O . ILE A 1 223 ? -14.875 -12.685 13.766 1.00 97.00 223 ILE A O 1
ATOM 1778 N N . TYR A 1 224 ? -14.385 -10.627 13.004 1.00 95.62 224 TYR A N 1
ATOM 1779 C CA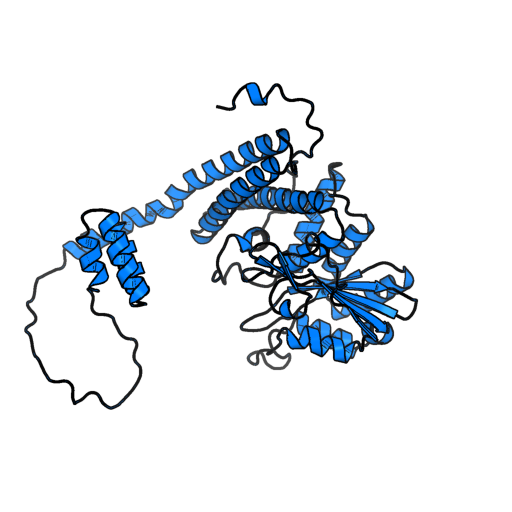 . TYR A 1 224 ? -15.078 -10.773 11.731 1.00 95.62 224 TYR A CA 1
ATOM 1780 C C . TYR A 1 224 ? -14.073 -10.983 10.598 1.00 95.62 224 TYR A C 1
ATOM 1782 O O . TYR A 1 224 ? -13.228 -10.128 10.323 1.00 95.62 224 TYR A O 1
ATOM 1790 N N . THR A 1 225 ? -14.177 -12.124 9.923 1.00 91.00 225 THR A N 1
ATOM 1791 C CA . THR A 1 225 ? -13.301 -12.519 8.809 1.00 91.00 225 THR A CA 1
ATOM 1792 C C . THR A 1 225 ? -13.949 -12.339 7.436 1.00 91.00 225 THR A C 1
ATOM 1794 O O . THR A 1 225 ? -13.283 -12.585 6.435 1.00 91.00 225 THR A O 1
ATOM 1797 N N . GLY A 1 226 ? -15.197 -11.869 7.364 1.00 84.19 226 GLY A N 1
ATOM 1798 C CA . GLY A 1 226 ? -15.998 -11.803 6.138 1.00 84.19 226 GLY A CA 1
ATOM 1799 C C . GLY A 1 226 ? -17.322 -12.553 6.296 1.00 84.19 226 GLY A C 1
ATOM 1800 O O . GLY A 1 226 ? -17.394 -13.509 7.061 1.00 84.19 226 GLY A O 1
ATOM 1801 N N . ASP A 1 227 ? -18.361 -12.126 5.581 1.00 79.31 227 ASP A N 1
ATOM 1802 C CA . ASP A 1 227 ? -19.622 -12.866 5.484 1.00 79.31 227 ASP A CA 1
ATOM 1803 C C . ASP A 1 227 ? -19.427 -14.157 4.669 1.00 79.31 227 ASP A C 1
ATOM 1805 O O . ASP A 1 227 ? -18.556 -14.222 3.800 1.00 79.31 227 ASP A O 1
ATOM 1809 N N . ASP A 1 228 ? -20.308 -15.148 4.833 1.00 74.94 228 ASP A N 1
ATOM 1810 C CA . ASP A 1 228 ? -20.306 -16.380 4.016 1.00 74.94 228 ASP A CA 1
ATOM 1811 C C . ASP A 1 228 ? -20.409 -16.110 2.495 1.00 74.94 228 ASP A C 1
ATOM 1813 O O . ASP A 1 228 ? -20.134 -16.980 1.667 1.00 74.94 228 ASP A O 1
ATOM 1817 N N . LEU A 1 229 ? -20.793 -14.888 2.110 1.00 78.94 229 LEU A N 1
ATOM 1818 C CA . LEU A 1 229 ? -21.021 -14.445 0.735 1.00 78.94 229 LEU A CA 1
ATOM 1819 C C . LEU A 1 229 ? -20.026 -13.362 0.269 1.00 78.94 229 LEU A C 1
ATOM 1821 O O . LEU A 1 229 ? -20.416 -12.467 -0.485 1.00 78.94 229 LEU A O 1
ATOM 1825 N N . VAL A 1 230 ? -18.746 -13.422 0.670 1.00 84.19 230 VAL A N 1
ATOM 1826 C CA . VAL A 1 230 ? -17.731 -12.471 0.162 1.00 84.19 230 VAL A CA 1
ATOM 1827 C C . VAL A 1 230 ? -17.705 -12.470 -1.369 1.00 84.19 230 VAL A C 1
ATOM 1829 O O . VAL A 1 230 ? -17.500 -13.500 -2.023 1.00 84.19 230 VAL A O 1
ATOM 1832 N N . SER A 1 231 ? -17.847 -11.289 -1.971 1.00 88.75 231 SER A N 1
ATOM 1833 C CA . SER A 1 231 ? -17.841 -11.170 -3.423 1.00 88.75 231 SER A CA 1
ATOM 1834 C C . SER A 1 231 ? -16.457 -11.523 -3.986 1.00 88.75 231 SER A C 1
ATOM 1836 O O . SER A 1 231 ? -15.440 -10.987 -3.529 1.00 88.75 231 SER A O 1
ATOM 1838 N N . PRO A 1 232 ? -16.355 -12.301 -5.085 1.00 88.44 232 PRO A N 1
ATOM 1839 C CA . PRO A 1 232 ? -15.077 -12.577 -5.754 1.00 88.44 232 PRO A CA 1
ATOM 1840 C C . PRO A 1 232 ? -14.295 -11.328 -6.204 1.00 88.44 232 PRO A C 1
ATOM 1842 O O . PRO A 1 232 ? -13.158 -11.429 -6.684 1.00 88.44 232 PRO A O 1
ATOM 1845 N N . HIS A 1 233 ? -14.922 -10.150 -6.166 1.00 87.62 233 HIS A N 1
ATOM 1846 C CA . HIS A 1 233 ? -14.322 -8.859 -6.496 1.00 87.62 233 HIS A CA 1
ATOM 1847 C C . HIS A 1 233 ? -13.592 -8.191 -5.321 1.00 87.62 233 HIS A C 1
ATOM 1849 O O . HIS A 1 233 ? -12.662 -7.409 -5.563 1.00 87.62 233 HIS A O 1
ATOM 1855 N N . GLU A 1 234 ? -13.964 -8.535 -4.092 1.00 91.06 234 GLU A N 1
ATOM 1856 C CA . GLU A 1 234 ? -13.347 -8.047 -2.855 1.00 91.06 234 GLU A CA 1
ATOM 1857 C C . GLU A 1 234 ? -12.067 -8.826 -2.552 1.00 91.06 234 GLU A C 1
ATOM 1859 O O . GLU A 1 234 ? -11.052 -8.240 -2.174 1.00 91.06 234 GLU A O 1
ATOM 1864 N N . LEU A 1 235 ? -12.067 -10.122 -2.875 1.00 94.75 235 LEU A N 1
ATOM 1865 C CA . LEU A 1 235 ? -10.928 -11.012 -2.686 1.00 94.75 235 LEU A CA 1
ATOM 1866 C C . LEU A 1 235 ? -9.711 -10.629 -3.549 1.00 94.75 235 LEU A C 1
ATOM 1868 O O . LEU A 1 235 ? -9.807 -10.403 -4.769 1.00 94.75 235 LEU A O 1
ATOM 1872 N N . LYS A 1 236 ? -8.526 -10.632 -2.934 1.00 94.69 236 LYS A N 1
ATOM 1873 C CA . LYS A 1 236 ? -7.230 -10.332 -3.563 1.00 94.69 236 LYS A CA 1
ATOM 1874 C C . LYS A 1 236 ? -6.315 -11.551 -3.534 1.00 94.69 236 LYS A C 1
ATOM 1876 O O . LYS A 1 236 ? -6.434 -12.423 -2.688 1.00 94.69 236 LYS A O 1
ATOM 1881 N N . THR A 1 237 ? -5.397 -11.629 -4.491 1.00 93.56 237 THR A N 1
ATOM 1882 C CA . THR A 1 237 ? -4.374 -12.682 -4.479 1.00 93.56 237 THR A CA 1
ATOM 1883 C C . THR A 1 237 ? -3.357 -12.379 -3.376 1.00 93.56 237 THR A C 1
ATOM 1885 O O . THR A 1 237 ? -2.857 -11.246 -3.373 1.00 93.56 237 THR A O 1
ATOM 1888 N N . PRO A 1 238 ? -3.036 -13.352 -2.504 1.00 92.56 238 PRO A N 1
ATOM 1889 C CA . PRO A 1 238 ? -1.989 -13.201 -1.503 1.00 92.56 238 PRO A CA 1
ATOM 1890 C C . PRO A 1 238 ? -0.639 -12.863 -2.136 1.00 92.56 238 PRO A C 1
ATOM 1892 O O . PRO A 1 238 ? -0.369 -13.128 -3.313 1.00 92.56 238 PRO A O 1
ATOM 1895 N N . GLN A 1 239 ? 0.208 -12.238 -1.342 1.00 87.56 239 GLN A N 1
ATOM 1896 C CA . GLN A 1 239 ? 1.595 -11.988 -1.639 1.00 87.56 239 GLN A CA 1
ATOM 1897 C C . GLN A 1 239 ? 2.421 -13.150 -1.102 1.00 87.56 239 GLN A C 1
ATOM 1899 O O . GLN A 1 239 ? 2.535 -13.330 0.101 1.00 87.56 239 GLN A O 1
ATOM 1904 N N . TYR A 1 240 ? 3.031 -13.893 -2.018 1.00 80.12 240 TYR A N 1
ATOM 1905 C CA . TYR A 1 240 ? 3.969 -14.954 -1.664 1.00 80.12 240 TYR A CA 1
ATOM 1906 C C . TYR A 1 240 ? 5.396 -14.430 -1.475 1.00 80.12 240 TYR A C 1
ATOM 1908 O O . TYR A 1 240 ? 6.166 -15.037 -0.753 1.00 80.12 240 TYR A O 1
ATOM 1916 N N . SER A 1 241 ? 5.742 -13.306 -2.114 1.00 76.69 241 SER A N 1
ATOM 1917 C CA . SER A 1 241 ? 7.092 -12.741 -2.092 1.00 76.69 241 SER A CA 1
ATOM 1918 C C . SER A 1 241 ? 7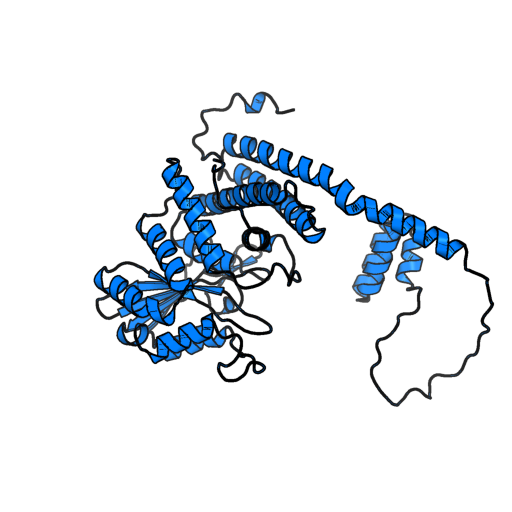.120 -11.225 -2.314 1.00 76.69 241 SER A C 1
ATOM 1920 O O . SER A 1 241 ? 6.155 -10.615 -2.798 1.00 76.69 241 SER A O 1
ATOM 1922 N N . GLY A 1 242 ? 8.252 -10.602 -1.983 1.00 73.44 242 GLY A N 1
ATOM 1923 C CA . GLY A 1 242 ? 8.509 -9.175 -2.174 1.00 73.44 242 GLY A CA 1
ATOM 1924 C C . GLY A 1 242 ? 8.049 -8.305 -1.002 1.00 73.44 242 GLY A C 1
ATOM 1925 O O . GLY A 1 242 ? 7.829 -8.779 0.104 1.00 73.44 242 GLY A O 1
ATOM 1926 N N . VAL A 1 243 ? 7.888 -7.003 -1.247 1.00 81.75 243 VAL A N 1
ATOM 1927 C CA . VAL A 1 243 ? 7.688 -6.026 -0.167 1.00 81.75 243 VAL A CA 1
ATOM 1928 C C . VAL A 1 243 ? 6.224 -5.913 0.253 1.00 81.75 243 VAL A C 1
ATOM 1930 O O . VAL A 1 243 ? 5.362 -5.496 -0.526 1.00 81.75 243 VAL A O 1
ATOM 1933 N N . CYS A 1 244 ? 5.949 -6.266 1.503 1.00 86.44 244 CYS A N 1
ATOM 1934 C CA . CYS A 1 244 ? 4.623 -6.257 2.116 1.00 86.44 244 CYS A CA 1
ATOM 1935 C C . CYS A 1 244 ? 4.046 -4.869 2.374 1.00 86.44 244 CYS A C 1
ATOM 1937 O O . CYS A 1 244 ? 2.842 -4.680 2.212 1.00 86.44 244 CYS A O 1
ATOM 1939 N N . THR A 1 245 ? 4.887 -3.871 2.661 1.00 89.94 245 THR A N 1
ATOM 1940 C CA . THR A 1 245 ? 4.445 -2.494 2.937 1.00 89.94 245 THR A CA 1
ATOM 1941 C C . THR A 1 245 ? 3.528 -1.965 1.836 1.00 89.94 245 THR A C 1
ATOM 1943 O O . THR A 1 245 ? 2.408 -1.540 2.093 1.00 89.94 245 THR A O 1
ATOM 1946 N N . TRP A 1 246 ? 3.954 -2.046 0.576 1.00 92.38 246 TRP A N 1
ATOM 1947 C CA . TRP A 1 246 ? 3.140 -1.548 -0.530 1.00 92.38 246 TRP A CA 1
ATOM 1948 C C . TRP A 1 246 ? 1.862 -2.372 -0.733 1.00 92.38 246 TRP A C 1
ATOM 1950 O O . TRP A 1 246 ? 0.805 -1.825 -1.041 1.00 92.38 246 TRP A O 1
ATOM 1960 N N . ARG A 1 247 ? 1.923 -3.693 -0.535 1.00 92.19 247 ARG A N 1
ATOM 1961 C CA . ARG A 1 247 ? 0.765 -4.576 -0.727 1.00 92.19 247 ARG A CA 1
ATOM 1962 C C . ARG A 1 247 ? -0.313 -4.383 0.327 1.00 92.19 247 ARG A C 1
ATOM 1964 O O . ARG A 1 247 ? -1.482 -4.324 -0.048 1.00 92.19 247 ARG A O 1
ATOM 1971 N N . SER A 1 248 ? 0.066 -4.231 1.589 1.00 94.81 248 SER A N 1
ATOM 1972 C CA . SER A 1 248 ? -0.861 -3.940 2.683 1.00 94.81 248 SER A CA 1
ATOM 1973 C C . SER A 1 248 ? -1.498 -2.553 2.515 1.00 94.81 248 SER A C 1
ATOM 1975 O O . SER A 1 248 ? -2.696 -2.394 2.736 1.00 94.81 248 SER A O 1
ATOM 1977 N N . LEU A 1 249 ? -0.753 -1.563 2.004 1.00 95.75 249 LEU A N 1
ATOM 1978 C CA . LEU A 1 249 ? -1.323 -0.250 1.677 1.00 95.75 249 LEU A CA 1
ATOM 1979 C C . LEU A 1 249 ? -2.333 -0.340 0.525 1.00 95.75 249 LEU A C 1
ATOM 1981 O O . LEU A 1 249 ? -3.411 0.247 0.575 1.00 95.75 249 LEU A O 1
ATOM 1985 N N . LEU A 1 250 ? -2.020 -1.120 -0.512 1.00 95.38 250 LEU A N 1
ATOM 1986 C CA . LEU A 1 250 ? -2.955 -1.383 -1.605 1.00 95.38 250 LEU A CA 1
ATOM 1987 C C . LEU A 1 250 ? -4.186 -2.185 -1.154 1.00 95.38 250 LEU A C 1
ATOM 1989 O O . LEU A 1 250 ? -5.247 -2.033 -1.758 1.00 95.38 250 LEU A O 1
ATOM 1993 N N . ALA A 1 251 ? -4.065 -3.039 -0.137 1.00 96.38 251 ALA A N 1
ATOM 1994 C CA . ALA A 1 251 ? -5.199 -3.716 0.485 1.00 96.38 251 ALA A CA 1
ATOM 1995 C C . ALA A 1 251 ? -6.158 -2.694 1.115 1.00 96.38 251 ALA A C 1
ATOM 1997 O O . ALA A 1 251 ? -7.336 -2.692 0.748 1.00 96.38 251 ALA A O 1
ATOM 1998 N N . TYR A 1 252 ? -5.633 -1.766 1.924 1.00 97.88 252 TYR A N 1
ATOM 1999 C CA . TYR A 1 252 ? -6.385 -0.633 2.477 1.00 97.88 252 TYR A CA 1
ATOM 2000 C C . TYR A 1 252 ? -7.080 0.185 1.383 1.00 97.88 252 TYR A C 1
ATOM 2002 O O . TYR A 1 252 ? -8.309 0.266 1.353 1.00 97.88 252 TYR A O 1
ATOM 2010 N N . LEU A 1 253 ? -6.320 0.699 0.410 1.00 97.44 253 LEU A N 1
ATOM 2011 C CA . LEU A 1 253 ? -6.869 1.531 -0.666 1.00 97.44 253 LEU A CA 1
ATOM 2012 C C . LEU A 1 253 ? -7.968 0.820 -1.455 1.00 97.44 253 LEU A C 1
ATOM 2014 O O . LEU A 1 253 ? -8.926 1.456 -1.878 1.00 97.44 253 LEU A O 1
ATOM 2018 N N . SER A 1 254 ? -7.874 -0.500 -1.630 1.00 96.19 254 SER A N 1
ATOM 2019 C CA . SER A 1 254 ? -8.886 -1.255 -2.372 1.00 96.19 254 SER A CA 1
ATOM 2020 C C . SER A 1 254 ? -10.271 -1.276 -1.718 1.00 96.19 254 SER A C 1
ATOM 2022 O O . SER A 1 254 ? -11.231 -1.626 -2.401 1.00 96.19 254 SER A O 1
ATOM 2024 N N . THR A 1 255 ? -10.373 -0.899 -0.439 1.00 96.12 255 THR A N 1
ATOM 2025 C CA . THR A 1 255 ? -11.648 -0.730 0.281 1.00 96.12 255 THR A CA 1
ATOM 2026 C C . THR A 1 255 ? -12.215 0.686 0.185 1.00 96.12 255 THR A C 1
ATOM 2028 O O . THR A 1 255 ? -13.369 0.907 0.534 1.00 96.12 255 THR A O 1
ATOM 2031 N N . LYS A 1 256 ? -11.427 1.644 -0.319 1.00 96.94 256 LYS A N 1
ATOM 2032 C CA . LYS A 1 256 ? -11.761 3.077 -0.376 1.00 96.94 256 LYS A CA 1
ATOM 2033 C C . LYS A 1 256 ? -12.136 3.563 -1.777 1.00 96.94 256 LYS A C 1
ATOM 2035 O O . LYS A 1 256 ? -12.369 4.749 -1.972 1.00 96.94 256 LYS A O 1
ATOM 2040 N N . MET A 1 257 ? -12.140 2.677 -2.772 1.00 95.62 257 MET A N 1
ATOM 2041 C CA . MET A 1 257 ? -12.347 3.047 -4.174 1.00 95.62 257 MET A CA 1
ATOM 2042 C C . MET A 1 257 ? -12.970 1.908 -4.974 1.00 95.62 257 MET A C 1
ATOM 2044 O O . MET A 1 257 ? -12.876 0.733 -4.603 1.00 95.62 257 MET A O 1
ATOM 2048 N N . SER A 1 258 ? -13.559 2.236 -6.125 1.00 94.19 258 SER A N 1
ATOM 2049 C CA . SER A 1 258 ? -14.084 1.206 -7.016 1.00 94.19 258 SER A CA 1
ATOM 2050 C C . SER A 1 258 ? -12.962 0.336 -7.595 1.00 94.19 258 SER A C 1
ATOM 2052 O O . SER A 1 258 ? -11.793 0.715 -7.715 1.00 94.19 258 SER A O 1
ATOM 2054 N N . LYS A 1 259 ? -13.323 -0.864 -8.051 1.00 92.94 259 LYS A N 1
ATOM 2055 C CA . LYS A 1 259 ? -12.379 -1.814 -8.660 1.00 92.94 259 LYS A CA 1
ATOM 2056 C C . LYS A 1 259 ? -11.633 -1.251 -9.877 1.00 92.94 259 LYS A C 1
ATOM 2058 O O . LYS A 1 259 ? -10.518 -1.702 -10.152 1.00 92.94 259 LYS A O 1
ATOM 2063 N N . ASN A 1 260 ? -12.250 -0.353 -10.643 1.00 93.19 260 ASN A N 1
ATOM 2064 C CA . ASN A 1 260 ? -11.625 0.235 -11.828 1.00 93.19 260 ASN A CA 1
ATOM 2065 C C . ASN A 1 260 ? -10.663 1.357 -11.434 1.00 93.19 260 ASN A C 1
ATOM 2067 O O . ASN A 1 260 ? -9.512 1.319 -11.864 1.00 93.19 260 ASN A O 1
ATOM 2071 N N . GLU A 1 261 ? -11.086 2.247 -10.537 1.00 95.06 261 GLU A N 1
ATOM 2072 C CA . GLU A 1 261 ? -10.248 3.294 -9.940 1.00 95.06 261 GLU A CA 1
ATOM 2073 C C . GLU A 1 261 ? -9.002 2.717 -9.267 1.00 95.06 261 GLU A C 1
ATOM 2075 O O . GLU A 1 261 ? -7.892 3.159 -9.549 1.00 95.06 261 GLU A O 1
ATOM 2080 N N . TYR A 1 262 ? -9.153 1.637 -8.498 1.00 95.69 262 TYR A N 1
ATOM 2081 C CA . TYR A 1 262 ? -8.039 0.909 -7.885 1.00 95.69 262 TYR A CA 1
ATOM 2082 C C . TYR A 1 262 ? -7.000 0.425 -8.887 1.00 95.69 262 TYR A C 1
ATOM 2084 O O . TYR A 1 262 ? -5.792 0.595 -8.705 1.00 95.69 262 TYR A O 1
ATOM 2092 N N . LYS A 1 263 ? -7.455 -0.198 -9.974 1.00 95.00 263 LYS A N 1
ATOM 2093 C CA . LYS A 1 263 ? -6.537 -0.686 -11.005 1.00 95.00 263 LYS A CA 1
ATOM 2094 C C . LYS A 1 263 ? -5.876 0.465 -11.745 1.00 95.00 263 LYS A C 1
ATOM 2096 O O . LYS A 1 263 ? -4.703 0.342 -12.086 1.00 95.00 263 LYS A O 1
ATOM 2101 N N . GLN A 1 264 ? -6.611 1.545 -11.990 1.00 95.69 264 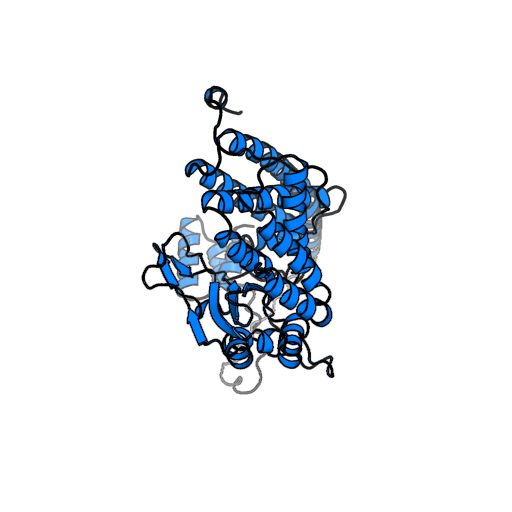GLN A N 1
ATOM 2102 C CA . GLN A 1 264 ? -6.070 2.729 -12.635 1.00 95.69 264 GLN A CA 1
ATOM 2103 C C . GLN A 1 264 ? -5.005 3.399 -11.758 1.00 95.69 264 GLN A C 1
ATOM 2105 O O . GLN A 1 264 ? -3.910 3.647 -12.250 1.00 95.69 264 GLN A O 1
ATOM 2110 N N . LEU A 1 265 ? -5.268 3.590 -10.460 1.00 96.44 265 LEU A N 1
ATOM 2111 C CA . LEU A 1 265 ? -4.296 4.110 -9.496 1.00 96.44 265 LEU A CA 1
ATOM 2112 C C . LEU A 1 265 ? -2.994 3.305 -9.532 1.00 96.44 265 LEU A C 1
ATOM 2114 O O . LEU A 1 265 ? -1.916 3.884 -9.630 1.00 96.44 265 LEU A O 1
ATOM 2118 N N . ILE A 1 266 ? -3.080 1.970 -9.498 1.00 96.25 266 ILE A N 1
ATOM 2119 C CA . ILE A 1 266 ? -1.892 1.107 -9.561 1.00 96.25 266 ILE A CA 1
ATOM 2120 C C . ILE A 1 266 ? -1.114 1.314 -10.864 1.00 96.25 266 ILE A C 1
ATOM 2122 O O . ILE A 1 266 ? 0.116 1.341 -10.834 1.00 96.25 266 ILE A O 1
ATOM 2126 N N . LEU A 1 267 ? -1.801 1.425 -12.004 1.00 96.81 267 LEU A N 1
ATOM 2127 C CA . LEU A 1 267 ? -1.146 1.636 -13.297 1.00 96.81 267 LEU A CA 1
ATOM 2128 C C . LEU A 1 267 ? -0.450 2.995 -13.351 1.00 96.81 267 LEU A C 1
ATOM 2130 O O . LEU A 1 267 ? 0.730 3.040 -13.700 1.00 96.81 267 LEU A O 1
ATOM 2134 N N . ASP A 1 268 ? -1.135 4.065 -12.949 1.00 97.25 268 ASP A N 1
ATOM 2135 C CA . ASP A 1 268 ? -0.573 5.416 -12.946 1.00 97.25 268 ASP A CA 1
ATOM 2136 C C . ASP A 1 268 ? 0.614 5.513 -11.981 1.00 97.25 268 ASP A C 1
ATOM 2138 O O . ASP A 1 268 ? 1.656 6.037 -12.364 1.00 97.25 268 ASP A O 1
ATOM 2142 N N . MET A 1 269 ? 0.509 4.941 -10.775 1.00 96.44 269 MET A N 1
ATOM 2143 C CA . MET A 1 269 ? 1.610 4.873 -9.804 1.00 96.44 269 MET A CA 1
ATOM 2144 C C . MET A 1 269 ? 2.814 4.114 -10.357 1.00 96.44 269 MET A C 1
ATOM 2146 O O . MET A 1 269 ? 3.952 4.560 -10.216 1.00 96.44 269 MET A O 1
ATOM 2150 N N . LYS A 1 270 ? 2.591 2.968 -11.010 1.00 96.62 270 LYS A N 1
ATOM 2151 C CA . LYS A 1 270 ? 3.672 2.176 -11.616 1.00 96.62 270 LYS A CA 1
ATOM 2152 C C . LYS A 1 270 ? 4.329 2.896 -12.784 1.00 96.62 270 LYS A C 1
ATOM 2154 O O . LYS A 1 270 ? 5.548 2.842 -12.918 1.00 96.62 270 LYS A O 1
ATOM 2159 N N . LEU A 1 271 ? 3.541 3.555 -13.627 1.00 97.12 271 LEU A N 1
ATOM 2160 C CA . LEU A 1 271 ? 4.060 4.295 -14.768 1.00 97.12 271 LEU A CA 1
ATOM 2161 C C . LEU A 1 271 ? 4.812 5.549 -14.326 1.00 97.12 271 LEU A C 1
ATOM 2163 O O . LEU A 1 271 ? 5.921 5.774 -14.804 1.00 97.12 271 LEU A O 1
ATOM 2167 N N . GLN A 1 272 ? 4.260 6.313 -13.382 1.00 97.31 272 GLN A N 1
ATOM 2168 C CA . GLN A 1 272 ? 4.912 7.487 -12.806 1.00 97.31 272 GLN A CA 1
ATOM 2169 C C . GLN A 1 272 ? 6.224 7.104 -12.117 1.00 97.31 272 GLN A C 1
ATOM 2171 O O . GLN A 1 272 ? 7.270 7.628 -12.487 1.00 97.31 272 GLN A O 1
ATOM 2176 N N . SER A 1 273 ? 6.198 6.123 -11.210 1.00 96.56 273 SER A N 1
ATOM 2177 C CA . SER A 1 273 ? 7.406 5.678 -10.500 1.00 96.56 273 SER A CA 1
ATOM 2178 C C . SER A 1 273 ? 8.490 5.154 -11.436 1.00 96.56 273 SER A C 1
ATOM 2180 O O . SER A 1 273 ? 9.659 5.449 -11.218 1.00 96.56 273 SER A O 1
ATOM 2182 N N . LEU A 1 274 ? 8.138 4.431 -12.505 1.00 96.56 274 LEU A N 1
ATOM 2183 C CA . LEU A 1 274 ? 9.120 3.956 -13.481 1.00 96.56 274 LEU A CA 1
ATOM 2184 C C . LEU A 1 274 ? 9.747 5.108 -14.280 1.00 96.56 274 LEU A C 1
ATOM 2186 O O . LEU A 1 274 ? 10.953 5.097 -14.521 1.00 96.56 274 LEU A O 1
ATOM 2190 N N . ILE A 1 275 ? 8.946 6.104 -14.674 1.00 96.19 275 ILE A N 1
ATOM 2191 C CA . ILE A 1 275 ? 9.447 7.316 -15.339 1.00 96.19 275 ILE A CA 1
ATOM 2192 C C . ILE A 1 275 ? 10.399 8.073 -14.406 1.00 96.19 275 ILE A C 1
ATOM 2194 O O . ILE A 1 275 ? 11.490 8.456 -14.829 1.00 96.19 275 ILE A O 1
ATOM 2198 N N . ASP A 1 276 ? 10.005 8.267 -13.149 1.00 94.69 276 ASP A N 1
ATOM 2199 C CA . ASP A 1 276 ? 10.813 8.976 -12.156 1.00 94.69 276 ASP A CA 1
ATOM 2200 C C . ASP A 1 276 ? 12.092 8.201 -11.813 1.00 94.69 276 ASP A C 1
ATOM 2202 O O . ASP A 1 276 ? 13.154 8.803 -11.691 1.00 94.69 276 ASP A O 1
ATOM 2206 N N . GLY A 1 277 ? 12.024 6.868 -11.742 1.00 94.25 277 GLY A N 1
ATOM 2207 C CA . GLY A 1 277 ? 13.175 6.006 -11.469 1.00 94.25 277 GLY A CA 1
ATOM 2208 C C . GLY A 1 277 ? 14.219 6.033 -12.584 1.00 94.25 277 GLY A C 1
ATOM 2209 O O . GLY A 1 277 ? 15.415 6.086 -12.309 1.00 94.25 277 GLY A O 1
ATOM 2210 N N . VAL A 1 278 ? 13.782 6.067 -13.849 1.00 95.25 278 VAL A N 1
ATOM 2211 C CA . VAL A 1 278 ? 14.690 6.252 -14.994 1.00 95.25 278 VAL A CA 1
ATOM 2212 C C . VAL A 1 278 ? 15.359 7.623 -14.942 1.00 95.25 278 VAL A C 1
ATOM 2214 O O . VAL A 1 278 ? 16.577 7.697 -15.082 1.00 95.25 278 VAL A O 1
ATOM 2217 N N . ARG A 1 279 ? 14.600 8.689 -14.656 1.00 93.94 279 ARG A N 1
ATOM 2218 C CA . ARG A 1 279 ? 15.166 10.041 -14.500 1.00 93.94 279 ARG A CA 1
ATOM 2219 C C . ARG A 1 279 ? 16.167 10.133 -13.358 1.00 93.94 279 ARG A C 1
ATOM 2221 O O . ARG A 1 279 ? 17.193 10.779 -13.511 1.00 93.94 279 ARG A O 1
ATOM 2228 N N . ALA A 1 280 ? 15.892 9.484 -12.229 1.00 91.38 280 ALA A N 1
ATOM 2229 C CA . ALA A 1 280 ? 16.813 9.448 -11.096 1.00 91.38 280 ALA A CA 1
ATOM 2230 C C . ALA A 1 280 ? 18.141 8.746 -11.443 1.00 91.38 280 ALA A C 1
ATOM 2232 O O . ALA A 1 280 ? 19.155 8.990 -10.796 1.00 91.38 280 ALA A O 1
ATOM 2233 N N . CYS A 1 281 ? 18.151 7.902 -12.479 1.00 90.75 281 CYS A N 1
ATOM 2234 C CA . CYS A 1 281 ? 19.354 7.262 -13.003 1.00 90.75 281 CYS A CA 1
ATOM 2235 C C . CYS A 1 281 ? 20.042 8.067 -14.125 1.00 90.75 281 CYS A C 1
ATOM 2237 O O . CYS A 1 281 ? 21.109 7.664 -14.606 1.00 90.75 281 CYS A O 1
ATOM 2239 N N . ASP A 1 282 ? 19.466 9.178 -14.591 1.00 86.62 282 ASP A N 1
ATOM 2240 C CA . ASP A 1 282 ? 20.087 9.999 -15.629 1.00 86.62 282 ASP A CA 1
ATOM 2241 C C . ASP A 1 282 ? 21.307 10.734 -15.066 1.00 86.62 282 ASP A C 1
ATOM 2243 O O . ASP A 1 282 ? 21.269 11.342 -14.003 1.00 86.62 282 ASP A O 1
ATOM 2247 N N . GLY A 1 283 ? 22.444 10.608 -15.754 1.00 81.81 283 GLY A N 1
ATOM 2248 C CA . GLY A 1 283 ? 23.734 11.128 -15.284 1.00 81.81 283 GLY A CA 1
ATOM 2249 C C . GLY A 1 283 ? 24.452 10.259 -14.242 1.00 81.81 283 GLY A C 1
ATOM 2250 O O . GLY A 1 283 ? 25.656 10.419 -14.067 1.00 81.81 283 GLY A O 1
ATOM 2251 N N . ILE A 1 284 ? 23.773 9.290 -13.618 1.00 85.56 284 ILE A N 1
ATOM 2252 C CA . ILE A 1 284 ? 24.378 8.368 -12.645 1.00 85.56 284 ILE A CA 1
ATOM 2253 C C . ILE A 1 284 ? 24.652 7.007 -13.318 1.00 85.56 284 ILE A C 1
ATOM 2255 O O . ILE A 1 284 ? 23.815 6.510 -14.084 1.00 85.56 284 ILE A O 1
ATOM 2259 N N . PRO A 1 285 ? 25.819 6.371 -13.100 1.00 82.56 285 PRO A N 1
ATOM 2260 C CA . PRO A 1 285 ? 26.039 4.988 -13.514 1.00 82.56 285 PRO A CA 1
ATOM 2261 C C . PRO A 1 285 ? 25.056 4.049 -12.801 1.00 82.56 285 PRO A C 1
ATOM 2263 O O . PRO A 1 285 ? 25.093 3.906 -11.583 1.00 82.56 285 PRO A O 1
ATOM 2266 N N . SER A 1 286 ? 24.163 3.406 -13.554 1.00 86.44 286 SER A N 1
ATOM 2267 C CA . SER A 1 286 ? 23.236 2.419 -12.995 1.00 86.44 286 SER A CA 1
ATOM 2268 C C . SER A 1 286 ? 23.952 1.097 -12.735 1.00 86.44 286 SER A C 1
ATOM 2270 O O . SER A 1 286 ? 24.712 0.618 -13.580 1.00 86.44 286 SER A O 1
ATOM 2272 N N . THR A 1 287 ? 23.665 0.461 -11.602 1.00 89.62 287 THR A N 1
ATOM 2273 C CA . THR A 1 287 ? 24.142 -0.902 -11.340 1.00 89.62 287 THR A CA 1
ATOM 2274 C C . THR A 1 287 ? 23.379 -1.923 -12.190 1.00 89.62 287 THR A C 1
ATOM 2276 O O . THR A 1 287 ? 22.261 -1.672 -12.651 1.00 89.62 287 THR A O 1
ATOM 2279 N N . LYS A 1 288 ? 23.944 -3.125 -12.364 1.00 89.25 288 LYS A N 1
ATOM 2280 C CA . LYS A 1 288 ? 23.265 -4.240 -13.050 1.00 89.25 288 LYS A CA 1
ATOM 2281 C C . LYS A 1 288 ? 21.903 -4.560 -12.416 1.00 89.25 288 LYS A C 1
ATOM 2283 O O . LYS A 1 288 ? 20.922 -4.757 -13.132 1.00 89.25 288 LYS A O 1
ATOM 2288 N N . SER A 1 289 ? 21.823 -4.560 -11.085 1.00 87.62 289 SER A N 1
ATOM 2289 C CA . SER A 1 289 ? 20.578 -4.812 -10.347 1.00 87.62 289 SER A CA 1
ATOM 2290 C C . SER A 1 289 ? 19.528 -3.728 -10.596 1.00 87.62 289 SER A C 1
ATOM 2292 O O . SER A 1 289 ? 18.365 -4.047 -10.826 1.00 87.62 289 SER A O 1
ATOM 2294 N N . GLN A 1 290 ? 19.935 -2.457 -10.625 1.00 90.31 290 GLN A N 1
ATOM 2295 C CA . GLN A 1 290 ? 19.056 -1.327 -10.949 1.00 90.31 290 GLN A CA 1
ATOM 2296 C C . GLN A 1 290 ? 18.543 -1.387 -12.393 1.00 90.31 290 GLN A C 1
ATOM 2298 O O . GLN A 1 290 ? 17.356 -1.176 -12.641 1.00 90.31 290 GLN A O 1
ATOM 2303 N N . TRP A 1 291 ? 19.410 -1.726 -13.350 1.00 92.75 291 TRP A N 1
ATOM 2304 C CA . TRP A 1 291 ? 19.010 -1.881 -14.749 1.00 92.75 291 TRP A CA 1
ATOM 2305 C C . TRP A 1 291 ? 17.997 -3.018 -14.923 1.00 92.75 291 TRP A C 1
ATOM 2307 O O . TRP A 1 291 ? 16.948 -2.815 -15.533 1.00 92.75 291 TRP A O 1
ATOM 2317 N N . HIS A 1 292 ? 18.245 -4.188 -14.319 1.00 91.06 292 HIS A N 1
ATOM 2318 C CA . HIS A 1 292 ? 17.277 -5.290 -14.326 1.00 91.06 292 HIS A CA 1
ATOM 2319 C C . HIS A 1 292 ? 15.971 -4.923 -13.613 1.00 91.06 292 HIS A C 1
ATOM 2321 O O . HIS A 1 292 ? 14.902 -5.374 -14.043 1.00 91.06 292 HIS A O 1
ATOM 2327 N N . LEU A 1 293 ? 16.044 -4.092 -12.563 1.00 91.44 293 LEU A N 1
ATOM 2328 C CA . LEU A 1 293 ? 14.870 -3.553 -11.886 1.00 91.44 293 LEU A CA 1
ATOM 2329 C C . LEU A 1 293 ? 13.964 -2.801 -12.868 1.00 91.44 293 LEU A C 1
ATOM 2331 O O . LEU A 1 293 ? 12.785 -3.121 -13.046 1.00 91.44 293 LEU A O 1
ATOM 2335 N N . ILE A 1 294 ? 14.540 -1.844 -13.581 1.00 94.00 294 ILE A N 1
ATOM 2336 C CA . ILE A 1 294 ? 13.822 -1.036 -14.570 1.00 94.00 294 ILE A CA 1
ATOM 2337 C C . ILE A 1 294 ? 13.342 -1.907 -15.743 1.00 94.00 294 ILE A C 1
ATOM 2339 O O . ILE A 1 294 ? 12.189 -1.790 -16.161 1.00 94.00 294 ILE A O 1
ATOM 2343 N N . GLU A 1 295 ? 14.170 -2.831 -16.237 1.00 94.94 295 GLU A N 1
ATOM 2344 C CA . GLU A 1 295 ? 13.846 -3.691 -17.380 1.00 94.94 295 GLU A CA 1
ATOM 2345 C C . GLU A 1 295 ? 12.619 -4.583 -17.123 1.00 94.94 295 GLU A C 1
ATOM 2347 O O . GLU A 1 295 ? 11.686 -4.629 -17.937 1.00 94.94 295 GLU A O 1
ATOM 2352 N N . ARG A 1 296 ? 12.585 -5.305 -15.994 1.00 93.50 296 ARG A N 1
ATOM 2353 C CA . ARG A 1 296 ? 11.446 -6.188 -15.682 1.00 93.50 296 ARG A CA 1
ATOM 2354 C C . ARG A 1 296 ? 10.187 -5.384 -15.362 1.00 93.50 296 ARG A C 1
ATOM 2356 O O . ARG A 1 296 ? 9.102 -5.778 -15.806 1.00 93.50 296 ARG A O 1
ATOM 2363 N N . SER A 1 297 ? 10.337 -4.251 -14.671 1.00 94.06 297 SER A N 1
ATOM 2364 C CA . SER A 1 297 ? 9.242 -3.313 -14.387 1.00 94.06 297 SER A CA 1
ATOM 2365 C C . SER A 1 297 ? 8.609 -2.803 -15.681 1.00 94.06 297 SER A C 1
ATOM 2367 O O . SER A 1 297 ? 7.395 -2.918 -15.861 1.00 94.06 297 SER A O 1
ATOM 2369 N N . HIS A 1 298 ? 9.431 -2.373 -16.644 1.00 96.44 298 HIS A N 1
ATOM 2370 C CA . HIS A 1 298 ? 9.002 -1.972 -17.983 1.00 96.44 298 HIS A CA 1
ATOM 2371 C C . HIS A 1 298 ? 8.204 -3.078 -18.693 1.00 96.44 298 HIS A C 1
ATOM 2373 O O . HIS A 1 298 ? 7.047 -2.869 -19.071 1.00 96.44 298 HIS A O 1
ATOM 2379 N N . LYS A 1 299 ? 8.775 -4.287 -18.822 1.00 95.31 299 LYS A N 1
ATOM 2380 C CA . LYS A 1 299 ? 8.130 -5.411 -19.531 1.00 95.31 299 LYS A CA 1
ATOM 2381 C C . LYS A 1 299 ? 6.772 -5.779 -18.925 1.00 95.31 299 LYS A C 1
ATOM 2383 O O . LYS A 1 299 ? 5.818 -6.057 -19.657 1.00 95.31 299 LYS A O 1
ATOM 2388 N N . LYS A 1 300 ? 6.653 -5.816 -17.593 1.00 93.62 300 LYS A N 1
ATOM 2389 C CA . LYS A 1 300 ? 5.387 -6.179 -16.934 1.00 93.62 300 LYS A CA 1
ATOM 2390 C C . LYS A 1 300 ? 4.370 -5.046 -16.978 1.00 93.62 300 LYS A C 1
ATOM 2392 O O . LYS A 1 300 ? 3.180 -5.326 -17.156 1.00 93.62 300 LYS A O 1
ATOM 2397 N N . LEU A 1 301 ? 4.807 -3.796 -16.838 1.00 95.69 301 LEU A N 1
ATOM 2398 C CA . LEU A 1 301 ? 3.923 -2.643 -16.943 1.00 95.69 301 LEU A CA 1
ATOM 2399 C C . LEU A 1 301 ? 3.327 -2.538 -18.350 1.00 95.69 301 LEU A C 1
ATOM 2401 O O . LEU A 1 301 ? 2.112 -2.408 -18.461 1.00 95.69 301 LEU A O 1
ATOM 2405 N N . ALA A 1 302 ? 4.124 -2.738 -19.405 1.00 96.38 302 ALA A N 1
ATOM 2406 C CA . ALA A 1 302 ? 3.634 -2.783 -20.785 1.00 96.38 302 ALA A CA 1
ATOM 2407 C C . ALA A 1 302 ? 2.501 -3.813 -20.968 1.00 96.38 302 ALA A C 1
ATOM 2409 O O . ALA A 1 302 ? 1.421 -3.483 -21.461 1.00 96.38 302 ALA A O 1
ATOM 2410 N N . ARG A 1 303 ? 2.690 -5.046 -20.469 1.00 96.00 303 ARG A N 1
ATOM 2411 C CA . ARG A 1 303 ? 1.636 -6.081 -20.475 1.00 96.00 303 ARG A CA 1
ATOM 2412 C C . ARG A 1 303 ? 0.409 -5.685 -19.651 1.00 96.00 303 ARG A C 1
ATOM 2414 O O . ARG A 1 303 ? -0.716 -6.016 -20.021 1.00 96.00 303 ARG A O 1
ATOM 2421 N N . SER A 1 304 ? 0.614 -5.010 -18.521 1.00 94.81 304 SER A N 1
ATOM 2422 C CA . SER A 1 304 ? -0.468 -4.596 -17.620 1.00 94.81 304 SER A CA 1
ATOM 2423 C C . SER A 1 304 ? -1.330 -3.496 -18.237 1.00 94.81 304 SER A C 1
ATOM 2425 O O . SER A 1 304 ? -2.553 -3.593 -18.159 1.00 94.81 304 SER A O 1
ATOM 2427 N N . VAL A 1 305 ? -0.714 -2.518 -18.908 1.00 95.50 305 VAL A N 1
ATOM 2428 C CA . VAL A 1 305 ? -1.411 -1.465 -19.662 1.00 95.50 305 VAL A CA 1
ATOM 2429 C C . VAL A 1 305 ? -2.225 -2.076 -20.804 1.00 95.50 305 VAL A C 1
ATOM 2431 O O . VAL A 1 305 ? -3.424 -1.822 -20.892 1.00 95.50 305 VAL A O 1
ATOM 2434 N N . ALA A 1 306 ? -1.631 -2.961 -21.613 1.00 95.44 306 ALA A N 1
ATOM 2435 C CA . ALA A 1 306 ? -2.347 -3.643 -22.697 1.00 95.44 306 ALA A CA 1
ATOM 2436 C C . ALA A 1 306 ? -3.555 -4.449 -22.181 1.00 95.44 306 ALA A C 1
ATOM 2438 O O . ALA A 1 306 ? -4.655 -4.376 -22.729 1.00 95.44 306 ALA A O 1
ATOM 2439 N N . LYS A 1 307 ? -3.383 -5.173 -21.067 1.00 95.25 307 LYS A N 1
ATOM 2440 C CA . LYS A 1 307 ? -4.468 -5.922 -20.416 1.00 95.25 307 LYS A CA 1
ATOM 2441 C C . LYS A 1 307 ? -5.551 -5.014 -19.829 1.00 95.25 307 LYS A C 1
ATOM 2443 O O . LYS A 1 307 ? -6.706 -5.428 -19.770 1.00 95.25 307 LYS A O 1
ATOM 2448 N N . ALA A 1 308 ? -5.193 -3.833 -19.335 1.00 94.19 308 ALA A N 1
ATOM 2449 C CA . ALA A 1 308 ? -6.148 -2.869 -18.804 1.00 94.19 308 ALA A CA 1
ATOM 2450 C C . ALA A 1 308 ? -6.999 -2.255 -19.920 1.00 94.19 308 ALA A C 1
ATOM 2452 O O . ALA A 1 308 ? -8.219 -2.187 -19.772 1.00 94.19 308 ALA A O 1
ATOM 2453 N N . TYR A 1 309 ? -6.371 -1.916 -21.048 1.00 94.62 309 TYR A N 1
ATOM 2454 C CA . TYR A 1 309 ? -7.052 -1.452 -22.256 1.00 94.62 309 TYR A CA 1
ATOM 2455 C C . TYR A 1 309 ? -8.037 -2.501 -22.787 1.00 94.62 309 TYR A C 1
ATOM 2457 O O . TYR A 1 309 ? -9.223 -2.222 -22.921 1.00 94.62 309 TYR A O 1
ATOM 2465 N N . ALA A 1 310 ? -7.592 -3.754 -22.945 1.00 94.00 310 ALA A N 1
ATOM 2466 C CA . ALA A 1 310 ? -8.451 -4.857 -23.392 1.00 94.00 310 ALA A CA 1
ATOM 2467 C C . ALA A 1 310 ? -9.658 -5.129 -22.468 1.00 94.00 310 ALA A C 1
ATOM 2469 O O . ALA A 1 310 ? -10.612 -5.791 -22.863 1.00 94.00 310 ALA A O 1
ATOM 2470 N N . LYS A 1 311 ? -9.614 -4.647 -21.220 1.00 92.50 311 LYS A N 1
ATOM 2471 C CA . LYS A 1 311 ? -10.694 -4.769 -20.231 1.00 92.50 311 LYS A CA 1
ATOM 2472 C C . LYS A 1 311 ? -11.549 -3.507 -20.099 1.00 92.50 311 LYS A C 1
ATOM 2474 O O . LYS A 1 311 ? -12.386 -3.470 -19.201 1.00 92.50 311 LYS A O 1
ATOM 2479 N N . GLY A 1 312 ? -11.300 -2.476 -20.907 1.00 92.75 312 GLY A N 1
ATOM 2480 C CA . GLY A 1 312 ? -11.990 -1.189 -20.817 1.00 92.75 312 GLY A CA 1
ATOM 2481 C C . GLY A 1 312 ? -11.730 -0.430 -19.512 1.00 92.75 312 GLY A C 1
ATOM 2482 O O . GLY A 1 312 ? -12.552 0.383 -19.115 1.00 92.75 312 GLY A O 1
ATOM 2483 N N . ILE A 1 313 ? -10.625 -0.716 -18.810 1.00 92.12 313 ILE A N 1
ATOM 2484 C CA . ILE A 1 313 ? -10.246 0.014 -17.582 1.00 92.12 313 ILE A CA 1
ATOM 2485 C C . ILE A 1 313 ? -9.601 1.358 -17.936 1.00 92.12 313 ILE A C 1
ATOM 2487 O O . ILE A 1 313 ? -9.709 2.315 -17.180 1.00 92.12 313 ILE A O 1
ATOM 2491 N N . VAL A 1 314 ? -8.901 1.410 -19.070 1.00 94.12 314 VAL A N 1
ATOM 2492 C CA . VAL A 1 314 ? -8.264 2.616 -19.601 1.00 94.12 314 VAL A CA 1
ATOM 2493 C C . VAL A 1 314 ? -8.618 2.774 -21.075 1.00 94.12 314 VAL A C 1
ATOM 2495 O O . VAL A 1 314 ? -8.852 1.777 -21.763 1.00 94.12 314 VAL A O 1
ATOM 2498 N N . GLY A 1 315 ? -8.648 4.017 -21.551 1.00 91.19 315 GLY A N 1
ATOM 2499 C CA . GLY A 1 315 ? -8.994 4.347 -22.932 1.00 91.19 315 GLY A CA 1
ATOM 2500 C C . GLY A 1 315 ? -7.841 4.225 -23.928 1.00 91.19 315 GLY A C 1
ATOM 2501 O O . GLY A 1 315 ? -6.685 3.973 -23.569 1.00 91.19 315 GLY A O 1
ATOM 2502 N N . THR A 1 316 ? -8.147 4.458 -25.202 1.00 91.94 316 THR A N 1
ATOM 2503 C CA . THR A 1 316 ? -7.157 4.497 -26.290 1.00 91.94 316 THR A CA 1
ATOM 2504 C C . THR A 1 316 ? -6.117 5.590 -26.053 1.00 91.94 316 THR A C 1
ATOM 2506 O O . THR A 1 316 ? -4.918 5.366 -26.234 1.00 91.94 316 THR A O 1
ATOM 2509 N N . THR A 1 317 ? -6.553 6.755 -25.566 1.00 91.81 317 THR A N 1
ATOM 2510 C CA . THR A 1 317 ? -5.653 7.885 -25.296 1.00 91.81 317 THR A CA 1
ATOM 2511 C C . THR A 1 317 ? -4.621 7.521 -24.228 1.00 91.81 317 THR A C 1
ATOM 2513 O O . THR A 1 317 ? -3.433 7.814 -24.377 1.00 91.81 317 THR A O 1
ATOM 2516 N N . TYR A 1 318 ? -5.057 6.825 -23.173 1.00 94.62 318 TYR A N 1
ATOM 2517 C CA . TYR A 1 318 ? -4.181 6.319 -22.118 1.00 94.62 318 TYR A CA 1
ATOM 2518 C C . TYR A 1 318 ? -3.127 5.358 -22.670 1.00 94.62 318 TYR A C 1
ATOM 2520 O O . TYR A 1 318 ? -1.941 5.479 -22.344 1.00 94.62 318 TYR A O 1
ATOM 2528 N N . LEU A 1 319 ? -3.554 4.399 -23.499 1.00 93.94 319 LEU A N 1
ATOM 2529 C CA . LEU A 1 319 ? -2.672 3.401 -24.101 1.00 93.94 319 LEU A CA 1
ATOM 2530 C C . LEU A 1 319 ? -1.577 4.073 -24.937 1.00 93.94 319 LEU A C 1
ATOM 2532 O O . LEU A 1 319 ? -0.398 3.780 -24.736 1.00 93.94 319 LEU A O 1
ATOM 2536 N N . MET A 1 320 ? -1.946 5.018 -25.807 1.00 93.12 320 MET A N 1
ATOM 2537 C CA . MET A 1 320 ? -0.996 5.749 -26.653 1.00 93.12 320 MET A CA 1
ATOM 2538 C C . MET A 1 320 ? 0.005 6.562 -25.825 1.00 93.12 320 MET A C 1
ATOM 2540 O O . MET A 1 320 ? 1.214 6.490 -26.055 1.00 93.12 320 MET A O 1
ATOM 2544 N N . GLN A 1 321 ? -0.473 7.304 -24.821 1.00 93.62 321 GLN A N 1
ATOM 2545 C CA . GLN A 1 321 ? 0.395 8.077 -23.927 1.00 93.62 321 GLN A CA 1
ATOM 2546 C C . GLN A 1 321 ? 1.369 7.170 -23.169 1.00 93.62 321 GLN A C 1
ATOM 2548 O O . GLN A 1 321 ? 2.565 7.462 -23.108 1.00 93.62 321 GLN A O 1
ATOM 2553 N N . SER A 1 322 ? 0.876 6.051 -22.640 1.00 94.19 322 SER A N 1
ATOM 2554 C CA . SER A 1 322 ? 1.696 5.058 -21.945 1.00 94.19 322 SER A CA 1
ATOM 2555 C C . SER A 1 322 ? 2.743 4.449 -22.872 1.00 94.19 322 SER A C 1
ATOM 2557 O O . SER A 1 322 ? 3.908 4.361 -22.493 1.00 94.19 322 SER A O 1
ATOM 2559 N N . GLN A 1 323 ? 2.372 4.098 -24.105 1.00 95.88 323 GLN A N 1
ATOM 2560 C CA . GLN A 1 323 ? 3.288 3.548 -25.103 1.00 95.88 323 GLN A CA 1
ATOM 2561 C C . GLN A 1 323 ? 4.422 4.523 -25.435 1.00 95.88 323 GLN A C 1
ATOM 2563 O O . GLN A 1 323 ? 5.578 4.110 -25.483 1.00 95.88 323 GLN A O 1
ATOM 2568 N N . ILE A 1 324 ? 4.127 5.817 -25.598 1.00 95.38 324 ILE A N 1
ATOM 2569 C CA . ILE A 1 324 ? 5.156 6.842 -25.836 1.00 95.38 324 ILE A CA 1
ATOM 2570 C C . ILE A 1 324 ? 6.157 6.885 -24.673 1.00 95.38 324 ILE A C 1
ATOM 2572 O O . ILE A 1 324 ? 7.364 6.966 -24.899 1.00 95.38 324 ILE A O 1
ATOM 2576 N N . LYS A 1 325 ? 5.681 6.835 -23.423 1.00 95.88 325 LYS A N 1
ATOM 2577 C CA . LYS A 1 325 ? 6.555 6.861 -22.236 1.00 95.88 325 LYS A CA 1
ATOM 2578 C C . LYS A 1 325 ? 7.375 5.579 -22.106 1.00 95.88 325 LYS A C 1
ATOM 2580 O O . LYS A 1 325 ? 8.585 5.659 -21.917 1.00 95.88 325 LYS A O 1
ATOM 2585 N N . LEU A 1 326 ? 6.737 4.422 -22.265 1.00 96.31 326 LEU A N 1
ATOM 2586 C CA . LEU A 1 326 ? 7.396 3.118 -22.222 1.00 96.31 326 LEU A CA 1
ATOM 2587 C C . LEU A 1 326 ? 8.449 2.993 -23.328 1.00 96.31 326 LEU A C 1
ATOM 2589 O O . LEU A 1 326 ? 9.552 2.543 -23.051 1.00 96.31 326 LEU A O 1
ATOM 2593 N N . LYS A 1 327 ? 8.186 3.508 -24.537 1.00 97.12 327 LYS A N 1
ATOM 2594 C CA . LYS A 1 327 ? 9.175 3.506 -25.623 1.00 97.12 327 LYS A CA 1
ATOM 2595 C C . LYS A 1 327 ? 10.429 4.319 -25.288 1.00 97.12 327 LYS A C 1
ATOM 2597 O O . LYS A 1 327 ? 11.532 3.909 -25.630 1.00 97.12 327 LYS A O 1
ATOM 2602 N N . LYS A 1 328 ? 10.286 5.451 -24.588 1.00 96.50 328 LYS A N 1
ATOM 2603 C CA . LYS A 1 328 ? 11.445 6.227 -24.108 1.00 96.50 328 LYS A CA 1
ATOM 2604 C C . LYS A 1 328 ? 12.272 5.439 -23.090 1.00 96.50 328 LYS A C 1
ATOM 2606 O O . LYS A 1 328 ? 13.494 5.466 -23.158 1.00 96.50 328 LYS A O 1
ATOM 2611 N N . ILE A 1 329 ? 11.607 4.719 -22.186 1.00 96.56 329 ILE A N 1
ATOM 2612 C CA . ILE A 1 329 ? 12.263 3.851 -21.198 1.00 96.56 329 ILE A CA 1
ATOM 2613 C C . ILE A 1 329 ? 12.964 2.673 -21.890 1.00 96.56 329 ILE A C 1
ATOM 2615 O O . ILE A 1 329 ? 14.083 2.330 -21.527 1.00 96.56 329 ILE A O 1
ATOM 2619 N N . GLU A 1 330 ? 12.347 2.077 -22.910 1.00 96.88 330 GLU A N 1
ATOM 2620 C CA . GLU A 1 330 ? 12.963 1.025 -23.725 1.00 96.88 330 GLU A CA 1
ATOM 2621 C C . GLU A 1 330 ? 14.240 1.516 -24.421 1.00 96.88 330 GLU A C 1
ATOM 2623 O O . GLU A 1 330 ? 15.273 0.854 -24.336 1.00 96.88 330 GLU A O 1
ATOM 2628 N N . ASN A 1 331 ? 14.206 2.697 -25.046 1.00 95.88 331 ASN A N 1
ATOM 2629 C CA . ASN A 1 331 ? 15.396 3.294 -25.656 1.00 95.88 331 ASN A CA 1
ATOM 2630 C C . ASN A 1 331 ? 16.506 3.518 -24.613 1.00 95.88 331 ASN A C 1
ATOM 2632 O O . ASN A 1 331 ? 17.645 3.113 -24.836 1.00 95.88 331 ASN A O 1
ATOM 2636 N N . TRP A 1 332 ? 16.161 4.065 -23.441 1.00 95.38 332 TRP A N 1
ATOM 2637 C CA . TRP A 1 332 ? 17.099 4.232 -22.324 1.00 95.38 332 TRP A CA 1
ATOM 2638 C C . TRP A 1 332 ? 17.718 2.895 -21.883 1.00 95.38 332 TRP A C 1
ATOM 2640 O O . TRP A 1 332 ? 18.929 2.801 -21.675 1.00 95.38 332 TRP A O 1
ATOM 2650 N N . LEU A 1 333 ? 16.909 1.833 -21.785 1.00 95.38 333 LEU A N 1
ATOM 2651 C CA . LEU A 1 333 ? 17.379 0.492 -21.430 1.00 95.38 333 LEU A CA 1
ATOM 2652 C C . LEU A 1 333 ? 18.390 -0.034 -22.452 1.00 95.38 333 LEU A C 1
ATOM 2654 O O . LEU A 1 333 ? 19.410 -0.590 -22.041 1.00 95.38 333 LEU A O 1
ATOM 2658 N N . HIS A 1 334 ? 18.134 0.158 -23.749 1.00 94.25 334 HIS A N 1
ATOM 2659 C CA . HIS A 1 334 ? 19.049 -0.236 -24.821 1.00 94.25 334 HIS A CA 1
ATOM 2660 C C . HIS A 1 334 ? 20.375 0.526 -24.759 1.00 94.25 334 HIS A C 1
ATOM 2662 O O . HIS A 1 334 ? 21.432 -0.101 -24.732 1.00 94.25 334 HIS A O 1
ATOM 2668 N N . GLU A 1 335 ? 20.331 1.854 -24.655 1.00 92.38 335 GLU A N 1
ATOM 2669 C CA . GLU A 1 335 ? 21.530 2.699 -24.575 1.00 92.38 335 GLU A CA 1
ATOM 2670 C C . GLU A 1 335 ? 22.409 2.365 -23.359 1.00 92.38 335 GLU A C 1
ATOM 2672 O O . GLU A 1 335 ? 23.640 2.414 -23.425 1.00 92.38 335 GLU A O 1
ATOM 2677 N N . ARG A 1 336 ? 21.787 2.027 -22.224 1.00 92.56 336 ARG A N 1
ATOM 2678 C CA . ARG A 1 336 ? 22.499 1.679 -20.986 1.00 92.56 336 ARG A CA 1
ATOM 2679 C C . ARG A 1 336 ? 22.992 0.238 -20.959 1.00 92.56 336 ARG A C 1
ATOM 2681 O O . ARG A 1 336 ? 23.988 -0.018 -20.287 1.00 92.56 336 ARG A O 1
ATOM 2688 N N . ARG A 1 337 ? 22.343 -0.684 -21.677 1.00 92.38 337 ARG A N 1
ATOM 2689 C CA . ARG A 1 337 ? 22.756 -2.094 -21.735 1.00 92.38 337 ARG A CA 1
ATOM 2690 C C . ARG A 1 337 ? 24.204 -2.211 -22.203 1.00 92.38 337 ARG A C 1
ATOM 2692 O O . ARG A 1 337 ? 25.010 -2.824 -21.513 1.00 92.38 337 ARG A O 1
ATOM 2699 N N . GLU A 1 338 ? 24.549 -1.549 -23.301 1.00 86.00 338 GLU A N 1
ATOM 2700 C CA . GLU A 1 338 ? 25.923 -1.530 -23.819 1.00 86.00 338 GLU A CA 1
ATOM 2701 C C . GLU A 1 338 ? 26.908 -1.013 -22.759 1.00 86.00 338 GLU A C 1
ATOM 2703 O O . GLU A 1 338 ? 27.907 -1.645 -22.441 1.00 86.00 338 GLU A O 1
ATOM 2708 N N . LYS A 1 339 ? 26.586 0.092 -22.083 1.00 86.81 339 LYS A N 1
ATOM 2709 C CA . LYS A 1 339 ? 27.484 0.676 -21.071 1.00 86.81 339 LYS A CA 1
ATOM 2710 C C . LYS A 1 339 ? 27.709 -0.230 -19.855 1.00 86.81 339 LYS A C 1
ATOM 2712 O O . LYS A 1 339 ? 28.793 -0.214 -19.283 1.00 86.81 339 LYS A O 1
ATOM 2717 N N . ILE A 1 340 ? 26.695 -0.994 -19.449 1.00 86.94 340 ILE A N 1
ATOM 2718 C CA . ILE A 1 340 ? 26.749 -1.852 -18.255 1.00 86.94 340 ILE A CA 1
ATOM 2719 C C . ILE A 1 340 ? 27.424 -3.195 -18.557 1.00 86.94 340 ILE A C 1
ATOM 2721 O O . ILE A 1 340 ? 28.136 -3.724 -17.704 1.00 86.94 340 ILE A O 1
ATOM 2725 N N . PHE A 1 341 ? 27.207 -3.757 -19.748 1.00 84.00 341 PHE A N 1
ATOM 2726 C CA . PHE A 1 341 ? 27.627 -5.124 -20.067 1.00 84.00 341 PHE A CA 1
ATOM 2727 C C . PHE A 1 341 ? 28.880 -5.208 -20.956 1.00 84.00 341 PHE A C 1
ATOM 2729 O O . PHE A 1 341 ? 29.599 -6.203 -20.876 1.00 84.00 341 PHE A O 1
ATOM 2736 N N . THR A 1 342 ? 29.214 -4.173 -21.731 1.00 76.25 342 THR A N 1
ATOM 2737 C CA . THR A 1 342 ? 30.386 -4.181 -22.630 1.00 76.25 342 THR A CA 1
ATOM 2738 C C . THR A 1 342 ? 31.752 -4.176 -21.914 1.00 76.25 342 THR A C 1
ATOM 2740 O O . THR A 1 342 ? 32.647 -4.871 -22.396 1.00 76.25 342 THR A O 1
ATOM 2743 N N . PRO A 1 343 ? 31.956 -3.533 -20.740 1.00 62.44 343 PRO A N 1
ATOM 2744 C CA . PRO A 1 343 ? 33.231 -3.622 -20.010 1.00 62.44 343 PRO A CA 1
ATOM 2745 C C . PRO A 1 343 ? 33.600 -5.047 -19.563 1.00 62.44 343 PRO A C 1
ATOM 2747 O O . PRO A 1 343 ? 34.773 -5.361 -19.383 1.00 62.44 343 PRO A O 1
ATOM 2750 N N . PHE A 1 344 ? 32.613 -5.930 -19.393 1.00 56.84 344 PHE A N 1
ATOM 2751 C CA . PHE A 1 344 ? 32.854 -7.321 -19.004 1.00 56.84 344 PHE A CA 1
ATOM 2752 C C . PHE A 1 344 ? 33.238 -8.208 -20.187 1.00 56.84 344 PHE A C 1
ATOM 2754 O O . PHE A 1 344 ? 33.970 -9.176 -19.992 1.00 56.84 344 PHE A O 1
ATOM 2761 N N . ALA A 1 345 ? 32.792 -7.873 -21.401 1.00 53.47 345 ALA A N 1
ATOM 2762 C CA . ALA A 1 345 ? 33.158 -8.618 -22.599 1.00 53.47 345 ALA A CA 1
ATOM 2763 C C . ALA A 1 345 ? 34.664 -8.494 -22.880 1.00 53.47 345 ALA A C 1
ATOM 2765 O O . ALA A 1 345 ? 35.322 -9.504 -23.087 1.00 53.47 345 ALA A O 1
ATOM 2766 N N . SER A 1 346 ? 35.245 -7.293 -22.777 1.00 53.31 346 SER A N 1
ATOM 2767 C CA . SER A 1 346 ? 36.689 -7.098 -22.989 1.00 53.31 346 SER A CA 1
ATOM 2768 C C . SER A 1 346 ? 37.560 -7.752 -21.903 1.00 53.31 346 SER A C 1
ATOM 2770 O O . SER A 1 346 ? 38.615 -8.304 -22.216 1.00 53.31 346 SER A O 1
ATOM 2772 N N . LEU A 1 347 ? 37.108 -7.758 -20.643 1.00 53.72 347 LEU A N 1
ATOM 2773 C CA . LEU A 1 347 ? 37.790 -8.429 -19.526 1.00 53.72 347 LEU A CA 1
ATOM 2774 C C . LEU A 1 347 ? 37.697 -9.962 -19.595 1.00 53.72 347 LEU A C 1
ATOM 2776 O O . LEU A 1 347 ? 38.670 -10.646 -19.275 1.00 53.72 347 LEU A O 1
ATOM 2780 N N . ALA A 1 348 ? 36.557 -10.513 -20.023 1.00 52.19 348 ALA A N 1
ATOM 2781 C CA . ALA A 1 348 ? 36.397 -11.952 -20.231 1.00 52.19 348 ALA A CA 1
ATOM 2782 C C . ALA A 1 348 ? 37.284 -12.451 -21.381 1.00 52.19 348 ALA A C 1
ATOM 2784 O O . ALA A 1 348 ? 37.963 -13.466 -21.224 1.00 52.19 348 ALA A O 1
ATOM 2785 N N . THR A 1 349 ? 37.367 -11.692 -22.479 1.00 51.06 349 THR A N 1
ATOM 2786 C CA . THR A 1 349 ? 38.274 -11.991 -23.597 1.00 51.06 349 THR A CA 1
ATOM 2787 C C . THR A 1 349 ? 39.746 -11.906 -23.173 1.00 51.06 349 THR A C 1
ATOM 2789 O O . THR A 1 349 ? 40.533 -12.773 -23.543 1.00 51.06 349 THR A O 1
ATOM 2792 N N . MET A 1 350 ? 40.133 -10.938 -22.328 1.00 48.72 350 MET A N 1
ATOM 2793 C CA . MET A 1 350 ? 41.504 -10.861 -21.790 1.00 48.72 350 MET A CA 1
ATOM 2794 C C . MET A 1 350 ? 41.862 -12.020 -20.848 1.00 48.72 350 MET A C 1
ATOM 2796 O O . MET A 1 350 ? 42.979 -12.532 -20.920 1.00 48.72 350 MET A O 1
ATOM 2800 N N . LYS A 1 351 ? 40.939 -12.466 -19.983 1.00 47.38 351 LYS A N 1
ATOM 2801 C CA . LYS A 1 351 ? 41.179 -13.630 -19.111 1.00 47.38 351 LYS A CA 1
ATOM 2802 C C . LYS A 1 351 ? 41.298 -14.932 -19.903 1.00 47.38 351 LYS A C 1
ATOM 2804 O O . LYS A 1 351 ? 42.148 -15.749 -19.567 1.00 47.38 351 LYS A O 1
ATOM 2809 N N . TYR A 1 352 ? 40.502 -15.114 -20.957 1.00 41.28 352 TYR A N 1
ATOM 2810 C CA . TYR A 1 352 ? 40.604 -16.297 -21.818 1.00 41.28 352 TYR A CA 1
ATOM 2811 C C . TYR A 1 352 ? 41.948 -16.362 -22.555 1.00 41.28 352 TYR A C 1
ATOM 2813 O O . TYR A 1 352 ? 42.601 -17.403 -22.545 1.00 41.28 352 TYR A O 1
ATOM 2821 N N . LEU A 1 353 ? 42.427 -15.226 -23.071 1.00 46.72 353 LEU A N 1
ATOM 2822 C CA . LEU A 1 353 ? 43.740 -15.137 -23.722 1.00 46.72 353 LEU A CA 1
ATOM 2823 C C . LEU A 1 353 ? 44.917 -15.399 -22.758 1.00 46.72 353 LEU A C 1
ATOM 2825 O O . LEU A 1 353 ? 45.958 -15.890 -23.185 1.00 46.72 353 LEU A O 1
ATOM 2829 N N . GLN A 1 354 ? 44.771 -15.125 -21.454 1.00 47.41 354 GLN A N 1
ATOM 2830 C CA . GLN A 1 354 ? 45.787 -15.477 -20.447 1.00 47.41 354 GLN A CA 1
ATOM 2831 C C . GLN A 1 354 ? 45.764 -16.962 -20.039 1.00 47.41 354 GLN A C 1
ATOM 2833 O O . GLN A 1 354 ? 46.812 -17.519 -19.698 1.00 47.41 354 GLN A O 1
ATOM 2838 N N . VAL A 1 355 ? 44.603 -17.622 -20.086 1.00 44.91 355 VAL A N 1
ATOM 2839 C CA . VAL A 1 355 ? 44.477 -19.051 -19.744 1.00 44.91 355 VAL A CA 1
ATOM 2840 C C . VAL A 1 355 ? 44.955 -19.942 -20.898 1.00 44.91 355 VAL A C 1
ATOM 2842 O O . VAL A 1 355 ? 45.633 -20.940 -20.646 1.00 44.91 355 VAL A O 1
ATOM 2845 N N . GLU A 1 356 ? 44.731 -19.546 -22.155 1.00 40.75 356 GLU A N 1
ATOM 2846 C CA . GLU A 1 356 ? 45.287 -20.252 -23.323 1.00 40.75 356 GLU A CA 1
ATOM 2847 C C . GLU A 1 356 ? 46.824 -20.204 -23.389 1.00 40.75 356 GLU A C 1
ATOM 2849 O O . GLU A 1 356 ? 47.445 -21.111 -23.940 1.00 40.75 356 GLU A O 1
ATOM 2854 N N . GLY A 1 357 ? 47.462 -19.211 -22.758 1.00 44.75 357 GLY A N 1
ATOM 2855 C CA . GLY A 1 357 ? 48.923 -19.114 -22.677 1.00 44.75 357 GLY A CA 1
ATOM 2856 C C . GLY A 1 357 ? 49.593 -20.028 -21.638 1.00 44.75 357 GLY A C 1
ATOM 2857 O O . GLY A 1 357 ? 50.820 -20.107 -21.619 1.00 44.75 357 GLY A O 1
ATOM 2858 N N . SER A 1 358 ? 48.827 -20.708 -20.771 1.00 42.41 358 SER A N 1
ATOM 2859 C CA . SER A 1 358 ? 49.368 -21.316 -19.536 1.00 42.41 358 SER A CA 1
ATOM 2860 C C . SER A 1 358 ? 49.165 -22.832 -19.389 1.00 42.41 358 SER A C 1
ATOM 2862 O O . SER A 1 358 ? 49.684 -23.423 -18.443 1.00 42.41 358 SER A O 1
ATOM 2864 N N . LEU A 1 359 ? 48.455 -23.505 -20.299 1.00 36.75 359 LEU A N 1
ATOM 2865 C CA . LEU A 1 359 ? 48.198 -24.948 -20.186 1.00 36.75 359 LEU A CA 1
ATOM 2866 C C . LEU A 1 359 ? 49.340 -25.786 -20.786 1.00 36.75 359 LEU A C 1
ATOM 2868 O O . LEU A 1 359 ? 49.239 -26.343 -21.881 1.00 36.75 359 LEU A O 1
ATOM 2872 N N . LYS A 1 360 ? 50.436 -25.927 -20.028 1.00 39.34 360 LYS A N 1
ATOM 2873 C CA . LYS A 1 360 ? 51.350 -27.067 -20.191 1.00 39.34 360 LYS A CA 1
ATOM 2874 C C . LYS A 1 360 ? 50.623 -28.332 -19.727 1.00 39.34 360 LYS A C 1
ATOM 2876 O O . LYS A 1 360 ? 50.243 -28.446 -18.567 1.00 39.34 360 LYS A O 1
ATOM 2881 N N . LYS A 1 361 ? 50.413 -29.268 -20.655 1.00 39.19 361 LYS A N 1
ATOM 2882 C CA . LYS A 1 361 ? 49.860 -30.600 -20.389 1.00 39.19 361 LYS A CA 1
ATOM 2883 C C . LYS A 1 361 ? 50.864 -31.418 -19.572 1.00 39.19 361 LYS A C 1
ATOM 2885 O O . LYS A 1 361 ? 51.858 -31.870 -20.134 1.00 39.19 361 LYS A O 1
ATOM 2890 N N . GLU A 1 362 ? 50.588 -31.651 -18.295 1.00 32.25 362 GLU A N 1
ATOM 2891 C CA . GLU A 1 362 ? 51.168 -32.785 -17.569 1.00 32.25 362 GLU A CA 1
ATOM 2892 C C . GLU A 1 362 ? 50.140 -33.923 -17.472 1.00 32.25 362 GLU A C 1
ATOM 2894 O O . GLU A 1 362 ? 48.963 -33.661 -17.212 1.00 32.25 362 GLU A O 1
ATOM 2899 N N . PRO A 1 363 ? 50.542 -35.187 -17.698 1.00 35.41 363 PRO A N 1
ATOM 2900 C CA . PRO A 1 363 ? 49.656 -36.329 -17.554 1.00 35.41 363 PRO A CA 1
ATOM 2901 C C . PRO A 1 363 ? 49.691 -36.815 -16.101 1.00 35.41 363 PRO A C 1
ATOM 2903 O O . PRO A 1 363 ? 50.679 -37.404 -15.665 1.00 35.41 363 PRO A O 1
ATOM 2906 N N . LEU A 1 364 ? 48.612 -36.601 -15.346 1.00 29.84 364 LEU A N 1
ATOM 2907 C CA . LEU A 1 364 ? 48.469 -37.212 -14.026 1.00 29.84 364 LEU A CA 1
ATOM 2908 C C . LEU A 1 364 ? 47.876 -38.616 -14.149 1.00 29.84 364 LEU A C 1
ATOM 2910 O O . LEU A 1 364 ? 46.760 -38.823 -14.624 1.00 29.84 364 LEU A O 1
ATOM 2914 N N . ALA A 1 365 ? 48.701 -39.573 -13.737 1.00 28.39 365 ALA A N 1
ATOM 2915 C CA . ALA A 1 365 ? 48.447 -40.996 -13.713 1.00 28.39 365 ALA A CA 1
ATOM 2916 C C . ALA A 1 365 ? 47.317 -41.380 -12.744 1.00 28.39 365 ALA A C 1
ATOM 2918 O O . ALA A 1 365 ? 47.167 -40.830 -11.654 1.00 28.39 365 ALA A O 1
ATOM 2919 N N . MET A 1 366 ? 46.562 -42.394 -13.161 1.00 31.09 366 MET A N 1
ATOM 2920 C CA . MET A 1 366 ? 45.602 -43.143 -12.360 1.00 31.09 366 MET A CA 1
ATOM 2921 C C . MET A 1 366 ? 46.263 -43.807 -11.145 1.00 31.09 366 MET A C 1
ATOM 2923 O O . MET A 1 366 ? 47.164 -44.626 -11.313 1.00 31.09 366 MET A O 1
ATOM 2927 N N . HIS A 1 367 ? 45.695 -43.605 -9.955 1.00 28.91 367 HIS A N 1
ATOM 2928 C CA . HIS A 1 367 ? 45.753 -44.599 -8.884 1.00 28.91 367 HIS A CA 1
ATOM 2929 C C . HIS A 1 367 ? 44.365 -44.827 -8.280 1.00 28.91 367 HIS A C 1
ATOM 2931 O O . HIS A 1 367 ? 43.719 -43.919 -7.767 1.00 28.91 367 HIS A O 1
ATOM 2937 N N . ALA A 1 368 ? 43.922 -46.079 -8.389 1.00 29.45 368 ALA A N 1
ATOM 2938 C CA . ALA A 1 368 ? 42.708 -46.630 -7.813 1.00 29.45 368 ALA A CA 1
ATOM 2939 C C . ALA A 1 368 ? 42.970 -47.135 -6.384 1.00 29.45 368 ALA A C 1
ATOM 2941 O O . ALA A 1 368 ? 43.965 -47.824 -6.159 1.00 29.45 368 ALA A O 1
ATOM 2942 N N . GLN A 1 369 ? 42.051 -46.863 -5.451 1.00 30.12 369 GLN A N 1
ATOM 2943 C CA . GLN A 1 369 ? 41.902 -47.583 -4.176 1.00 30.12 369 GLN A CA 1
ATOM 2944 C C . GLN A 1 369 ? 40.398 -47.725 -3.815 1.00 30.12 369 GLN A C 1
ATOM 2946 O O . GLN A 1 369 ? 39.613 -46.853 -4.192 1.00 30.12 369 GLN A O 1
ATOM 2951 N N . PRO A 1 370 ? 39.966 -48.807 -3.125 1.00 31.06 370 PRO A N 1
ATOM 2952 C CA . PRO A 1 370 ? 38.557 -49.202 -2.988 1.00 31.06 370 PRO A CA 1
ATOM 2953 C C . PRO A 1 370 ? 37.820 -48.646 -1.752 1.00 31.06 370 PRO A C 1
ATOM 2955 O O . PRO A 1 370 ? 38.392 -48.373 -0.701 1.00 31.06 370 PRO A O 1
ATOM 2958 N N . LEU A 1 371 ? 36.493 -48.617 -1.886 1.00 28.89 371 LEU A N 1
ATOM 2959 C CA . LEU A 1 371 ? 35.464 -47.855 -1.162 1.00 28.89 371 LEU A CA 1
ATOM 2960 C C . LEU A 1 371 ? 35.225 -48.109 0.350 1.00 28.89 371 LEU A C 1
ATOM 2962 O O . LEU A 1 371 ? 34.241 -47.599 0.876 1.00 28.89 371 LEU A O 1
ATOM 2966 N N . HIS A 1 372 ? 36.039 -48.883 1.072 1.00 35.25 372 HIS A N 1
ATOM 2967 C CA . HIS A 1 372 ? 35.698 -49.294 2.454 1.00 35.25 372 HIS A CA 1
ATOM 2968 C C . HIS A 1 372 ? 36.369 -48.474 3.574 1.00 35.25 372 HIS A C 1
ATOM 2970 O O . HIS A 1 372 ? 36.158 -48.766 4.747 1.00 35.25 372 HIS A O 1
ATOM 2976 N N . LEU A 1 373 ? 37.138 -47.431 3.240 1.00 36.31 373 LEU A N 1
ATOM 2977 C CA . LEU A 1 373 ? 37.887 -46.604 4.204 1.00 36.31 373 LEU A CA 1
ATOM 2978 C C . LEU A 1 373 ? 37.298 -45.200 4.464 1.00 36.31 373 LEU A C 1
ATOM 2980 O O . LEU A 1 373 ? 37.984 -44.350 5.017 1.00 36.31 373 LEU A O 1
ATOM 2984 N N . LEU A 1 374 ? 36.033 -44.936 4.115 1.00 31.97 374 LEU A N 1
ATOM 2985 C CA . LEU A 1 374 ? 35.407 -43.606 4.276 1.00 31.97 374 LEU A CA 1
ATOM 2986 C C . LEU A 1 374 ? 34.208 -43.585 5.238 1.00 31.97 374 LEU A C 1
ATOM 2988 O O . LEU A 1 374 ? 33.255 -42.836 5.042 1.00 31.97 374 LEU A O 1
ATOM 2992 N N . ALA A 1 375 ? 34.244 -44.394 6.296 1.00 32.94 375 ALA A N 1
ATOM 2993 C CA . ALA A 1 375 ? 33.222 -44.391 7.340 1.00 32.94 375 ALA A CA 1
ATOM 2994 C C . ALA A 1 375 ? 33.728 -43.750 8.641 1.00 32.94 375 ALA A C 1
ATOM 2996 O O . ALA A 1 375 ? 33.653 -44.380 9.686 1.00 32.94 375 ALA A O 1
ATOM 2997 N N . THR A 1 376 ? 34.225 -42.511 8.591 1.00 32.47 376 THR A N 1
ATOM 2998 C CA . THR A 1 376 ? 34.234 -41.584 9.739 1.00 32.47 376 THR A CA 1
ATOM 2999 C C . THR A 1 376 ? 34.584 -40.158 9.292 1.00 32.47 376 THR A C 1
ATOM 3001 O O . THR A 1 376 ? 35.557 -39.940 8.585 1.00 32.47 376 THR A O 1
ATOM 3004 N N . ALA A 1 377 ? 33.808 -39.198 9.807 1.00 28.34 377 ALA A N 1
ATOM 3005 C CA . ALA A 1 377 ? 34.046 -37.750 9.868 1.00 28.34 377 ALA A CA 1
ATOM 3006 C C . ALA A 1 377 ? 33.593 -36.836 8.698 1.00 28.34 377 ALA A C 1
ATOM 3008 O O . ALA A 1 377 ? 34.147 -36.821 7.609 1.00 28.34 377 ALA A O 1
ATOM 3009 N N . GLN A 1 378 ? 32.635 -35.975 9.078 1.00 31.95 378 GLN A N 1
ATOM 3010 C CA . GLN A 1 378 ? 32.463 -34.552 8.747 1.00 31.95 378 GLN A CA 1
ATOM 3011 C C . GLN A 1 378 ? 32.119 -34.133 7.306 1.00 31.95 378 GLN A C 1
ATOM 3013 O O . GLN A 1 378 ? 32.902 -34.215 6.369 1.00 31.95 378 GLN A O 1
ATOM 3018 N N . THR A 1 379 ? 30.924 -33.546 7.199 1.00 38.09 379 THR A N 1
ATOM 3019 C CA . THR A 1 379 ? 30.411 -32.740 6.088 1.00 38.09 379 THR A CA 1
ATOM 3020 C C . THR A 1 379 ? 31.387 -31.631 5.689 1.00 38.09 379 THR A C 1
ATOM 3022 O O . THR A 1 379 ? 31.424 -30.569 6.311 1.00 38.09 379 THR A O 1
ATOM 3025 N N . GLN A 1 380 ? 32.128 -31.873 4.611 1.00 33.28 380 GLN A N 1
ATOM 3026 C CA . GLN A 1 380 ? 32.679 -30.844 3.739 1.00 33.28 380 GLN A CA 1
ATOM 3027 C C . GLN A 1 380 ? 31.854 -30.787 2.450 1.00 33.28 380 GLN A C 1
ATOM 3029 O O . GLN A 1 380 ? 31.324 -31.793 1.978 1.00 33.28 380 GLN A O 1
ATOM 3034 N N . VAL A 1 381 ? 31.720 -29.571 1.925 1.00 37.31 381 VAL A N 1
ATOM 3035 C CA . VAL A 1 381 ? 31.074 -29.237 0.654 1.00 37.31 381 VAL A CA 1
ATOM 3036 C C . VAL A 1 381 ? 31.622 -30.142 -0.454 1.00 37.31 381 VAL A C 1
ATOM 3038 O O . VAL A 1 381 ? 32.827 -30.176 -0.683 1.00 37.31 381 VAL A O 1
ATOM 3041 N N . GLN A 1 382 ? 30.738 -30.874 -1.138 1.00 32.81 382 GLN A N 1
ATOM 3042 C CA . GLN A 1 382 ? 31.091 -31.604 -2.353 1.00 32.81 382 GLN A CA 1
ATOM 3043 C C . GLN A 1 382 ? 31.471 -30.605 -3.451 1.00 32.81 382 GLN A C 1
ATOM 3045 O O . GLN A 1 382 ? 30.606 -29.919 -3.997 1.00 32.81 382 GLN A O 1
ATOM 3050 N N . GLU A 1 383 ? 32.751 -30.562 -3.815 1.00 38.44 383 GLU A N 1
ATOM 3051 C CA . GLU A 1 383 ? 33.132 -30.189 -5.174 1.00 38.44 383 GLU A CA 1
ATOM 3052 C C . GLU A 1 383 ? 32.626 -31.286 -6.119 1.00 38.44 383 GLU A C 1
ATOM 3054 O O . GLU A 1 383 ? 33.027 -32.449 -6.042 1.00 38.44 383 GLU A O 1
ATOM 3059 N N . VAL A 1 384 ? 31.679 -30.921 -6.985 1.00 39.44 384 VAL A N 1
ATOM 3060 C CA . VAL A 1 384 ? 31.205 -31.779 -8.073 1.00 39.44 384 VAL A CA 1
ATOM 3061 C C . VAL A 1 384 ? 32.350 -31.913 -9.088 1.00 39.44 384 VAL A C 1
ATOM 3063 O O . VAL A 1 384 ? 32.943 -30.892 -9.446 1.00 39.44 384 VAL A O 1
ATOM 3066 N N . PRO A 1 385 ? 32.672 -33.126 -9.582 1.00 42.88 385 PRO A N 1
ATOM 3067 C CA . PRO A 1 385 ? 33.677 -33.302 -10.623 1.00 42.88 385 PRO A CA 1
ATOM 3068 C C . PRO A 1 385 ? 33.343 -32.411 -11.820 1.00 42.88 385 PRO A C 1
ATOM 3070 O O . PRO A 1 385 ? 32.186 -32.325 -12.231 1.00 42.88 385 PRO A O 1
ATOM 3073 N N . SER A 1 386 ? 34.358 -31.770 -12.388 1.00 48.09 386 SER A N 1
ATOM 3074 C CA . SER A 1 386 ? 34.289 -30.704 -13.395 1.00 48.09 386 SER A CA 1
ATOM 3075 C C . SER A 1 386 ? 33.633 -31.056 -14.742 1.00 48.09 386 SER A C 1
ATOM 3077 O O . SER A 1 386 ? 33.716 -30.260 -15.670 1.00 48.09 386 SER A O 1
ATOM 3079 N N . TYR A 1 387 ? 32.916 -32.174 -14.863 1.00 55.31 387 TYR A N 1
ATOM 3080 C CA . TYR A 1 387 ? 32.120 -32.521 -16.040 1.00 55.31 387 TYR A CA 1
ATOM 3081 C C . TYR A 1 387 ? 30.880 -33.318 -15.621 1.00 55.31 387 TYR A C 1
ATOM 3083 O O . TYR A 1 387 ? 30.910 -34.546 -15.537 1.00 55.31 387 TYR A O 1
ATOM 3091 N N . SER A 1 388 ? 29.768 -32.628 -15.343 1.00 69.81 388 SER A N 1
ATOM 3092 C CA . SER A 1 388 ? 28.485 -33.318 -15.182 1.00 69.81 388 SER A CA 1
ATOM 3093 C C . SER A 1 388 ? 28.086 -33.931 -16.531 1.00 69.81 388 SER A C 1
ATOM 3095 O O . SER A 1 388 ? 28.194 -33.286 -17.578 1.00 69.81 388 SER A O 1
ATOM 3097 N N . PHE A 1 389 ? 27.596 -35.171 -16.511 1.00 74.19 389 PHE A N 1
ATOM 3098 C CA . PHE A 1 389 ? 27.055 -35.854 -17.691 1.00 74.19 389 PHE A CA 1
ATOM 3099 C C . PHE A 1 389 ? 26.018 -34.986 -18.428 1.00 74.19 389 PHE A C 1
ATOM 3101 O O . PHE A 1 389 ? 25.949 -35.008 -19.653 1.00 74.19 389 PHE A O 1
ATOM 3108 N N . ALA A 1 390 ? 25.250 -34.166 -17.701 1.00 71.75 390 ALA A N 1
ATOM 3109 C CA . ALA A 1 390 ? 24.285 -33.243 -18.290 1.00 71.75 390 ALA A CA 1
ATOM 3110 C C . ALA A 1 390 ? 24.956 -32.175 -19.163 1.00 71.75 390 ALA A C 1
ATOM 3112 O O . ALA A 1 390 ? 24.464 -31.891 -20.254 1.00 71.75 390 ALA A O 1
ATOM 3113 N N . CYS A 1 391 ? 26.087 -31.618 -18.720 1.00 75.81 391 CYS A N 1
ATOM 3114 C CA . CYS A 1 391 ? 26.847 -30.638 -19.496 1.00 75.81 391 CYS A CA 1
ATOM 3115 C C . CYS A 1 391 ? 27.399 -31.266 -20.780 1.00 75.81 391 CYS A C 1
ATOM 3117 O O . CYS A 1 391 ? 27.261 -30.685 -21.854 1.00 75.81 391 CYS A O 1
ATOM 3119 N N . GLU A 1 392 ? 27.947 -32.480 -20.695 1.00 83.00 392 GLU A N 1
ATOM 3120 C CA . GLU A 1 392 ? 28.484 -33.188 -21.862 1.00 83.00 392 GLU A CA 1
ATOM 3121 C C . GLU A 1 392 ? 27.384 -33.555 -22.876 1.00 83.00 392 GLU A C 1
ATOM 3123 O O . GLU A 1 392 ? 27.571 -33.412 -24.085 1.00 83.00 392 GLU A O 1
ATOM 3128 N N . GLN A 1 393 ? 26.217 -33.996 -22.398 1.00 88.75 393 GLN A N 1
ATOM 3129 C CA . GLN A 1 393 ? 25.078 -34.308 -23.266 1.00 88.75 393 GLN A CA 1
ATOM 3130 C C . GLN A 1 393 ? 24.491 -33.049 -23.910 1.00 88.75 393 GLN A C 1
ATOM 3132 O O . GLN A 1 393 ? 24.139 -33.082 -25.087 1.00 88.75 393 GLN A O 1
ATOM 3137 N N . LEU A 1 394 ? 24.408 -31.936 -23.172 1.00 87.00 394 LEU A N 1
ATOM 3138 C CA . LEU A 1 394 ? 23.911 -30.669 -23.709 1.00 87.00 394 LEU A CA 1
ATOM 3139 C C . LEU A 1 394 ? 24.863 -30.094 -24.762 1.00 87.00 394 LEU A C 1
ATOM 3141 O O . LEU A 1 394 ? 24.393 -29.676 -25.812 1.00 87.00 394 LEU A O 1
ATOM 3145 N N . GLN A 1 395 ? 26.181 -30.171 -24.561 1.00 84.75 395 GLN A N 1
ATOM 3146 C CA . GLN A 1 395 ? 27.171 -29.755 -25.567 1.00 84.75 395 GLN A CA 1
ATOM 3147 C C . GLN A 1 395 ? 27.096 -30.561 -26.872 1.00 84.75 395 GLN A C 1
ATOM 3149 O O . GLN A 1 395 ? 27.429 -30.047 -27.936 1.00 84.75 395 GLN A O 1
ATOM 3154 N N . LYS A 1 396 ? 26.664 -31.824 -26.801 1.00 89.50 396 LYS A N 1
ATOM 3155 C CA . LYS A 1 396 ? 26.520 -32.711 -27.966 1.00 89.50 396 LYS A CA 1
ATOM 3156 C C . LYS A 1 396 ? 25.112 -32.692 -28.568 1.00 89.50 396 LYS A C 1
ATOM 3158 O O . LYS A 1 396 ? 24.864 -33.432 -29.519 1.00 89.50 396 LYS A O 1
ATOM 3163 N N . ALA A 1 397 ? 24.186 -31.896 -28.027 1.00 93.12 397 ALA A N 1
ATOM 3164 C CA . ALA A 1 397 ? 22.809 -31.855 -28.499 1.00 93.12 397 ALA A CA 1
ATOM 3165 C C . ALA A 1 397 ? 22.740 -31.198 -29.896 1.00 93.12 397 ALA A C 1
ATOM 3167 O O . ALA A 1 397 ? 23.070 -30.020 -30.026 1.00 93.12 397 ALA A O 1
ATOM 3168 N N . PRO A 1 398 ? 22.299 -31.919 -30.946 1.00 87.94 398 PRO A N 1
ATOM 3169 C CA . PRO A 1 398 ? 22.294 -31.397 -32.315 1.00 87.94 398 PRO A CA 1
ATOM 3170 C C . PRO A 1 398 ? 21.178 -30.372 -32.569 1.00 87.94 398 PRO A C 1
ATOM 3172 O O . PRO A 1 398 ? 21.235 -29.623 -33.541 1.00 87.94 398 PRO A O 1
ATOM 3175 N N . ASP A 1 399 ? 20.146 -30.356 -31.721 1.00 91.69 399 ASP A N 1
ATOM 3176 C CA . ASP A 1 399 ? 18.970 -29.510 -31.872 1.00 91.69 399 ASP A CA 1
ATOM 3177 C C . ASP A 1 399 ? 18.240 -29.260 -30.538 1.00 91.69 399 ASP A C 1
ATOM 3179 O O . ASP A 1 399 ? 18.516 -29.861 -29.496 1.00 91.69 399 ASP A O 1
ATOM 3183 N N . ILE A 1 400 ? 17.252 -28.362 -30.587 1.00 83.31 400 ILE A N 1
ATOM 3184 C CA . ILE A 1 400 ? 16.416 -27.980 -29.439 1.00 83.31 400 ILE A CA 1
ATOM 3185 C C . ILE A 1 400 ? 15.596 -29.167 -28.902 1.00 83.31 400 ILE A C 1
ATOM 3187 O O . ILE A 1 400 ? 15.327 -29.235 -27.701 1.00 83.31 400 ILE A O 1
ATOM 3191 N N . SER A 1 401 ? 15.205 -30.114 -29.760 1.00 91.50 401 SER A N 1
ATOM 3192 C CA . SER A 1 401 ? 14.434 -31.295 -29.350 1.00 91.50 401 SER A CA 1
ATOM 3193 C C . SER A 1 401 ? 15.259 -32.180 -28.409 1.00 91.50 401 SER A C 1
ATOM 3195 O O . SER A 1 401 ? 14.778 -32.622 -27.363 1.00 91.50 401 SER A O 1
ATOM 3197 N N . SER A 1 402 ? 16.542 -32.344 -28.724 1.00 88.75 402 SER A N 1
ATOM 3198 C CA . SER A 1 402 ? 17.520 -33.079 -27.922 1.00 88.75 402 SER A CA 1
ATOM 3199 C C . SER A 1 402 ? 17.778 -32.395 -26.575 1.00 88.75 402 SER A C 1
ATOM 3201 O O . SER A 1 402 ? 17.786 -33.060 -25.538 1.00 88.75 402 SER A O 1
ATOM 3203 N N . VAL A 1 403 ? 17.879 -31.060 -26.557 1.00 88.88 403 VAL A N 1
ATOM 3204 C CA . VAL A 1 403 ? 17.995 -30.266 -25.316 1.00 88.88 403 VAL A CA 1
ATOM 3205 C C . VAL A 1 403 ? 16.788 -30.480 -24.399 1.00 88.88 403 VAL A C 1
ATOM 3207 O O . VAL A 1 403 ? 16.953 -30.706 -23.200 1.00 88.88 403 VAL A O 1
ATOM 3210 N N . LEU A 1 404 ? 15.571 -30.463 -24.950 1.00 87.62 404 LEU A N 1
ATOM 3211 C CA . LEU A 1 404 ? 14.340 -30.690 -24.184 1.00 87.62 404 LEU A CA 1
ATOM 3212 C C . LEU A 1 404 ? 14.274 -32.105 -23.598 1.00 87.62 404 LEU A C 1
ATOM 3214 O O . LEU A 1 404 ? 13.841 -32.279 -22.456 1.00 87.62 404 LEU A O 1
ATOM 3218 N N . GLN A 1 405 ? 14.732 -33.117 -24.337 1.00 92.62 405 GLN A N 1
ATOM 3219 C CA . GLN A 1 405 ? 14.800 -34.490 -23.832 1.00 92.62 405 GLN A CA 1
ATOM 3220 C C . GLN A 1 405 ? 15.805 -34.626 -22.683 1.00 92.62 405 GLN A C 1
ATOM 3222 O O . GLN A 1 405 ? 15.493 -35.264 -21.674 1.00 92.62 405 GLN A O 1
ATOM 3227 N N . ILE A 1 406 ? 16.983 -34.005 -22.802 1.00 90.50 406 ILE A N 1
ATOM 3228 C CA . ILE A 1 406 ? 17.993 -33.993 -21.735 1.00 90.50 406 ILE A CA 1
ATOM 3229 C C . ILE A 1 406 ? 17.446 -33.267 -20.500 1.00 90.50 406 ILE A C 1
ATOM 3231 O O . ILE A 1 406 ? 17.491 -33.818 -19.400 1.00 90.50 406 ILE A O 1
ATOM 3235 N N . ALA A 1 407 ? 16.836 -32.091 -20.675 1.00 85.69 407 ALA A N 1
ATOM 3236 C CA . ALA A 1 407 ? 16.226 -31.332 -19.586 1.00 85.69 407 ALA A CA 1
ATOM 3237 C C . ALA A 1 407 ? 15.132 -32.126 -18.859 1.00 85.69 407 ALA A C 1
ATOM 3239 O O . ALA A 1 407 ? 15.115 -32.178 -17.631 1.00 85.69 407 ALA A O 1
ATOM 3240 N N . THR A 1 408 ? 14.265 -32.807 -19.610 1.00 89.19 408 THR A N 1
ATOM 3241 C CA . THR A 1 408 ? 13.200 -33.651 -19.048 1.00 89.19 408 THR A CA 1
ATOM 3242 C C . THR A 1 408 ? 13.774 -34.780 -18.190 1.00 89.19 408 THR A C 1
ATOM 3244 O O . THR A 1 408 ? 13.291 -35.018 -17.082 1.00 89.19 408 THR A O 1
ATOM 3247 N N . LYS A 1 409 ? 14.842 -35.442 -18.657 1.00 88.69 409 LYS A N 1
ATOM 3248 C CA . LYS A 1 409 ? 15.530 -36.494 -17.891 1.00 88.69 409 LYS A CA 1
ATOM 3249 C C . LYS A 1 409 ? 16.166 -35.950 -16.608 1.00 88.69 409 LYS A C 1
ATOM 3251 O O . LYS A 1 409 ? 16.050 -36.588 -15.567 1.00 88.69 409 LYS A O 1
ATOM 3256 N N . MET A 1 410 ? 16.786 -34.771 -16.661 1.00 85.50 410 MET A N 1
ATOM 3257 C CA . MET A 1 410 ? 17.417 -34.146 -15.490 1.00 85.50 410 MET A CA 1
ATOM 3258 C C . MET A 1 410 ? 16.394 -33.694 -14.444 1.00 85.50 410 MET A C 1
ATOM 3260 O O . MET A 1 410 ? 16.598 -33.911 -13.251 1.00 85.50 410 MET A O 1
ATOM 3264 N N . VAL A 1 411 ? 15.253 -33.145 -14.875 1.00 81.88 411 VAL A N 1
ATOM 3265 C CA . VAL A 1 411 ? 14.140 -32.808 -13.973 1.00 81.88 411 VAL A CA 1
ATOM 3266 C C . VAL A 1 411 ? 13.583 -34.064 -13.301 1.00 81.88 411 VAL A C 1
ATOM 3268 O O . VAL A 1 411 ? 13.378 -34.062 -12.088 1.00 81.88 411 VAL A O 1
ATOM 3271 N N . ALA A 1 412 ? 13.392 -35.156 -14.050 1.00 84.44 412 ALA A N 1
ATOM 3272 C CA . ALA A 1 412 ? 12.938 -36.430 -13.486 1.00 84.44 412 ALA A CA 1
ATOM 3273 C C . ALA A 1 412 ? 13.928 -36.998 -12.450 1.00 84.44 412 ALA A C 1
ATOM 3275 O O . ALA A 1 412 ? 13.508 -37.555 -11.437 1.00 84.44 412 ALA A O 1
ATOM 3276 N N . ALA A 1 413 ? 15.230 -36.797 -12.669 1.00 81.69 413 ALA A N 1
ATOM 3277 C CA . ALA A 1 413 ? 16.293 -37.169 -11.737 1.00 81.69 413 ALA A CA 1
ATOM 3278 C C . ALA A 1 413 ? 16.485 -36.177 -10.570 1.00 81.69 413 ALA A C 1
ATOM 3280 O O . ALA A 1 413 ? 17.297 -36.436 -9.686 1.00 81.69 413 ALA A O 1
ATOM 3281 N N . LYS A 1 414 ? 15.739 -35.060 -10.543 1.00 87.44 414 LYS A N 1
ATOM 3282 C CA . LYS A 1 414 ? 15.897 -33.937 -9.598 1.00 87.44 414 LYS A CA 1
ATOM 3283 C C . LYS A 1 414 ? 17.293 -33.290 -9.616 1.00 87.44 414 LYS A C 1
ATOM 3285 O O . LYS A 1 414 ? 17.688 -32.663 -8.635 1.00 87.44 414 LYS A O 1
ATOM 3290 N N . ASP A 1 415 ? 18.014 -33.379 -10.732 1.00 84.06 415 ASP A N 1
ATOM 3291 C CA . ASP A 1 415 ? 19.355 -32.803 -10.896 1.00 84.06 415 ASP A CA 1
ATOM 3292 C C . ASP A 1 415 ? 19.290 -31.390 -11.508 1.00 84.06 415 ASP A C 1
ATOM 3294 O O . ASP A 1 415 ? 19.678 -31.121 -12.650 1.00 84.06 415 ASP A O 1
ATOM 3298 N N . TYR A 1 416 ? 18.702 -30.464 -10.747 1.00 79.25 416 TYR A N 1
ATOM 3299 C CA . TYR A 1 416 ? 18.435 -29.098 -11.210 1.00 79.25 416 TYR A CA 1
ATOM 3300 C C . TYR A 1 416 ? 19.705 -28.258 -11.371 1.00 79.25 416 TYR A C 1
ATOM 3302 O O . TYR A 1 416 ? 19.745 -27.358 -12.211 1.00 79.25 416 TYR A O 1
ATOM 3310 N N . HIS A 1 417 ? 20.740 -28.543 -10.577 1.00 75.56 417 HIS A N 1
ATOM 3311 C CA . HIS A 1 417 ? 21.996 -27.806 -10.633 1.00 75.56 417 HIS A CA 1
ATOM 3312 C C . HIS A 1 417 ? 22.777 -28.143 -11.909 1.00 75.56 417 HIS A C 1
ATOM 3314 O O . HIS A 1 417 ? 23.146 -27.227 -12.646 1.00 75.56 417 HIS A O 1
ATOM 3320 N N . ALA A 1 418 ? 22.938 -29.433 -12.235 1.00 77.38 418 ALA A N 1
ATOM 3321 C CA . ALA A 1 418 ? 23.591 -29.858 -13.473 1.00 77.38 418 ALA A CA 1
ATOM 3322 C C . ALA A 1 418 ? 22.848 -29.353 -14.717 1.00 77.38 418 ALA A C 1
ATOM 3324 O O . ALA A 1 418 ? 23.476 -28.898 -15.676 1.00 77.38 418 ALA A O 1
ATOM 3325 N N . LEU A 1 419 ? 21.511 -29.359 -14.677 1.00 82.69 419 LEU A N 1
ATOM 3326 C CA . LEU A 1 419 ? 20.681 -28.796 -15.739 1.00 82.69 419 LEU A CA 1
ATOM 3327 C C . LEU A 1 419 ? 20.910 -27.288 -15.917 1.00 82.69 419 LEU A C 1
ATOM 3329 O O . LEU A 1 419 ? 21.030 -26.813 -17.045 1.00 82.69 419 LEU A O 1
ATOM 3333 N N . HIS A 1 420 ? 20.977 -26.529 -14.820 1.00 78.06 420 HIS A N 1
ATOM 3334 C CA . HIS A 1 420 ? 21.199 -25.085 -14.875 1.00 78.06 420 HIS A CA 1
ATOM 3335 C C . HIS A 1 420 ? 22.570 -24.733 -15.461 1.00 78.06 420 HIS A C 1
ATOM 3337 O O . HIS A 1 420 ? 22.661 -23.857 -16.327 1.00 78.06 420 HIS A O 1
ATOM 3343 N N . VAL A 1 421 ? 23.621 -25.426 -15.015 1.00 73.38 421 VAL A N 1
ATOM 3344 C CA . VAL A 1 421 ? 24.989 -25.226 -15.510 1.00 73.38 421 VAL A CA 1
ATOM 3345 C C . VAL A 1 421 ? 25.076 -25.602 -16.990 1.00 73.38 421 VAL A C 1
ATOM 3347 O O . VAL A 1 421 ? 25.477 -24.773 -17.802 1.00 73.38 421 VAL A O 1
ATOM 3350 N N . GLY A 1 422 ? 24.598 -26.790 -17.369 1.00 81.81 422 GLY A N 1
ATOM 3351 C CA . GLY A 1 422 ? 24.674 -27.254 -18.753 1.00 81.81 422 GLY A CA 1
ATOM 3352 C C . GLY A 1 422 ? 23.863 -26.405 -19.738 1.00 81.81 422 GLY A C 1
ATOM 3353 O O . GLY A 1 422 ? 24.316 -26.173 -20.855 1.00 81.81 422 GLY A O 1
ATOM 3354 N N . LEU A 1 423 ? 22.693 -25.883 -19.342 1.00 76.19 423 LEU A N 1
ATOM 3355 C CA . LEU A 1 423 ? 21.923 -24.951 -20.182 1.00 76.19 423 LEU A CA 1
ATOM 3356 C C . LEU A 1 423 ? 22.605 -23.587 -20.304 1.00 76.19 423 LEU A C 1
ATOM 3358 O O . LEU A 1 423 ? 22.534 -22.961 -21.359 1.00 76.19 423 LEU A O 1
ATOM 3362 N N . SER A 1 424 ? 23.252 -23.120 -19.235 1.00 70.31 424 SER A N 1
ATOM 3363 C CA . SER A 1 424 ? 23.999 -21.860 -19.259 1.00 70.31 424 SER A CA 1
ATOM 3364 C C . SER A 1 424 ? 25.207 -21.937 -20.190 1.00 70.31 424 SER A C 1
ATOM 3366 O O . SER A 1 424 ? 25.515 -20.941 -20.840 1.00 70.31 424 SER A O 1
ATOM 3368 N N . ASP A 1 425 ? 25.851 -23.102 -20.276 1.00 72.88 425 ASP A N 1
ATOM 3369 C CA . ASP A 1 425 ? 26.959 -23.349 -21.200 1.00 72.88 425 ASP A CA 1
ATOM 3370 C C . ASP A 1 425 ? 26.486 -23.622 -22.633 1.00 72.88 425 ASP A C 1
ATOM 3372 O O . ASP A 1 425 ? 27.128 -23.150 -23.554 1.00 72.88 425 ASP A O 1
ATOM 3376 N N . PHE A 1 426 ? 25.353 -24.302 -22.847 1.00 75.94 426 PHE A N 1
ATOM 3377 C CA . PHE A 1 426 ? 24.792 -24.526 -24.192 1.00 75.94 426 PHE A CA 1
ATOM 3378 C C . PHE A 1 426 ? 24.342 -23.232 -24.896 1.00 75.94 426 PHE A C 1
ATOM 3380 O O . PHE A 1 426 ? 24.335 -23.151 -26.120 1.00 75.94 426 PHE A O 1
ATOM 3387 N N . VAL A 1 427 ? 23.901 -22.230 -24.128 1.00 70.31 427 VAL A N 1
ATOM 3388 C CA . VAL A 1 427 ? 23.459 -20.927 -24.659 1.00 70.31 427 VAL A CA 1
ATOM 3389 C C . VAL A 1 427 ? 24.640 -19.994 -24.970 1.00 70.31 427 VAL A C 1
ATOM 3391 O O . VAL A 1 427 ? 24.456 -19.010 -25.690 1.00 70.31 427 VAL A O 1
ATOM 3394 N N . ARG A 1 428 ? 25.820 -20.267 -24.405 1.00 62.94 428 ARG A N 1
ATOM 3395 C CA . ARG A 1 428 ? 27.063 -19.548 -24.706 1.00 62.94 428 ARG A CA 1
ATOM 3396 C C . ARG A 1 428 ? 27.696 -20.109 -25.967 1.00 62.94 428 ARG A C 1
ATOM 3398 O O . ARG A 1 428 ? 28.225 -19.271 -26.728 1.00 62.94 428 ARG A O 1
#

Radius of gyration: 27.26 Å; chains: 1; bounding box: 72×70×67 Å